Protein AF-0000000081155892 (afdb_homodimer)

pLDDT: mean 92.96, std 11.75, range [27.12, 98.88]

Foldseek 3Di:
DPPPPPPPAFAEAEEEEQCPPLQPVLLVVLLQVLCCVQVVHYYDYHYHPQAQADDPVDDHCLLVVVGFKYWGALLRVVVCVVVVPPFKDFQQKAWQFDDPPRVRPQWWKWFKKFWLVCLVCDQAPLSQFAFEEEFQDFSDQQFHLQVQVVQVVVVHALNSYNYYHHQNALVSRVVCRLVVVGGITTHTRLSVVVNCVVVVVCVNTMDTNDIDDGAHHITMMGGPPPDPVVSVSSSVSQQCQCVDPVSVVVCVVSRTRGMDGHDPVSSVVVVVSCVSCPPGTNDDPPD/DPPPPPPPAFAEAEEEEQCPPLQPVLLVVLLVVLCCVQVVHYYDYHYHPQAQADDPVDDHCLLVVVGFKYWGALLRVVVCVVVVPPFKDFQQKAFQFDDPPRVRPQWWKWFKKFWLVCLVCDQAPLSQFAFEEEFQDFSHQQFHLQVQVVQVVVVHALNSYNYYHHQNALVSRVVCRLVVVGGITTHTRLSVVVNCVVVVVCVNTMDTNDIDDGAHHITMMGGPPPDPVSSVSSSVSQQCQCVDPVSVVVCVVSRTRGMDGHDPVSSVVVVVSCVSCPPGTNDDPPD

Radius of gyration: 25.2 Å; Cα contacts (8 Å, |Δi|>4): 1093; chains: 2; bounding box: 56×78×53 Å

Nearest PDB structures (foldseek):
  6x8w-assembly1_A  TM=7.861E-01  e=4.702E-23  Chrysiogenes arsenatis
  6x6b-assembly1_A  TM=8.215E-01  e=7.348E-22  Chrysiogenes arsenatis
  5jvb-assembly1_A  TM=8.731E-01  e=1.534E-18  Trichodesmium erythraeum IMS101
  3quj-assembly2_C  TM=7.988E-01  e=6.406E-16  Escherichia coli UTI89
  3quj-assembly2_D  TM=7.169E-01  e=2.564E-17  Escherichia coli UTI89

Structure (mmCIF, N/CA/C/O backbone):
data_AF-0000000081155892-model_v1
#
loop_
_entity.id
_entity.type
_entity.pdbx_description
1 polymer 'Uncharacterized protein'
#
loop_
_atom_site.group_PDB
_atom_site.id
_atom_site.type_symbol
_atom_site.label_atom_id
_atom_site.label_alt_id
_atom_site.label_comp_id
_atom_site.label_asym_id
_atom_site.label_entity_id
_atom_site.label_seq_id
_atom_site.pdbx_PDB_ins_code
_atom_site.Cartn_x
_atom_site.Cartn_y
_atom_site.Cartn_z
_atom_site.occupancy
_atom_site.B_iso_or_equiv
_atom_site.auth_seq_id
_atom_site.auth_comp_id
_atom_site.auth_asym_id
_atom_site.auth_atom_id
_atom_site.pdbx_PDB_model_num
ATOM 1 N N . MET A 1 1 ? -27.359 33.406 -10.172 1 27.12 1 MET A N 1
ATOM 2 C CA . MET A 1 1 ? -27.438 32.344 -9.172 1 27.12 1 MET A CA 1
ATOM 3 C C . MET A 1 1 ? -26.938 31.031 -9.742 1 27.12 1 MET A C 1
ATOM 5 O O . MET A 1 1 ? -27.594 30.438 -10.609 1 27.12 1 MET A O 1
ATOM 9 N N . SER A 1 2 ? -25.625 30.875 -10.016 1 32.12 2 SER A N 1
ATOM 10 C CA . SER A 1 2 ? -25.031 29.797 -10.797 1 32.12 2 SER A CA 1
ATOM 11 C C . SER A 1 2 ? -25.375 28.422 -10.211 1 32.12 2 SER A C 1
ATOM 13 O O . SER A 1 2 ? -25.297 28.234 -8.992 1 32.12 2 SER A O 1
ATOM 15 N N . THR A 1 3 ? -26.312 27.656 -10.797 1 36.97 3 THR A N 1
ATOM 16 C CA . THR A 1 3 ? -26.781 26.328 -10.43 1 36.97 3 THR A CA 1
ATOM 17 C C . THR A 1 3 ? -25.625 25.438 -10 1 36.97 3 THR A C 1
ATOM 19 O O . THR A 1 3 ? -24.625 25.344 -10.703 1 36.97 3 THR A O 1
ATOM 22 N N . PRO A 1 4 ? -25.438 25.125 -8.672 1 38.69 4 PRO A N 1
ATOM 23 C CA . PRO A 1 4 ? -24.391 24.188 -8.297 1 38.69 4 PRO A CA 1
ATOM 24 C C . PRO A 1 4 ? -24.234 23.047 -9.297 1 38.69 4 PRO A C 1
ATOM 26 O O . PRO A 1 4 ? -25.219 22.531 -9.82 1 38.69 4 PRO A O 1
ATOM 29 N N . THR A 1 5 ? -23.469 23.125 -10.289 1 40.94 5 THR A N 1
ATOM 30 C CA . THR A 1 5 ? -23.297 22.094 -11.305 1 40.94 5 THR A CA 1
ATOM 31 C C . THR A 1 5 ? -23.484 20.703 -10.695 1 40.94 5 THR A C 1
ATOM 33 O O . THR A 1 5 ? -22.719 20.312 -9.812 1 40.94 5 THR A O 1
ATOM 36 N N . THR A 1 6 ? -24.641 20.188 -10.453 1 43.47 6 THR A N 1
ATOM 37 C CA . THR A 1 6 ? -25.062 18.844 -10.047 1 43.47 6 THR A CA 1
ATOM 38 C C . THR A 1 6 ? -24.141 17.797 -10.648 1 43.47 6 THR A C 1
ATOM 40 O O . THR A 1 6 ? -24.125 17.594 -11.859 1 43.47 6 THR A O 1
ATOM 43 N N . LEU A 1 7 ? -22.938 17.656 -10.273 1 49.09 7 LEU A N 1
ATOM 44 C CA . LEU A 1 7 ? -22.078 16.594 -10.812 1 49.09 7 LEU A CA 1
ATOM 45 C C . LEU A 1 7 ? -22.859 15.289 -10.906 1 49.09 7 LEU A C 1
ATOM 47 O O . LEU A 1 7 ? -23.484 14.859 -9.93 1 49.09 7 LEU A O 1
ATOM 51 N N . THR A 1 8 ? -23.531 14.992 -12.047 1 56.28 8 THR A N 1
ATOM 52 C CA . THR A 1 8 ? -24.094 13.656 -12.234 1 56.28 8 THR A CA 1
ATOM 53 C C . THR A 1 8 ? -23.203 12.602 -11.578 1 56.28 8 THR A C 1
ATOM 55 O O . THR A 1 8 ? -21.984 12.594 -11.781 1 56.28 8 THR A O 1
ATOM 58 N N . PRO A 1 9 ? -23.766 11.93 -10.555 1 70.12 9 PRO A N 1
ATOM 59 C CA . PRO A 1 9 ? -22.953 10.953 -9.836 1 70.12 9 PRO A CA 1
ATOM 60 C C . PRO A 1 9 ? -22.266 9.961 -10.766 1 70.12 9 PRO A C 1
ATOM 62 O O . PRO A 1 9 ? -22.906 9.398 -11.656 1 70.12 9 PRO A O 1
ATOM 65 N N . LYS A 1 10 ? -20.953 10.055 -10.805 1 82.19 10 LYS A N 1
ATOM 66 C CA . LYS A 1 10 ? -20.172 9.109 -11.594 1 82.19 10 LYS A CA 1
ATOM 67 C C . LYS A 1 10 ? -20.344 7.684 -11.07 1 82.19 10 LYS A C 1
ATOM 69 O O . LYS A 1 10 ? -20.594 7.48 -9.883 1 82.19 10 LYS A O 1
ATOM 74 N N . LYS A 1 11 ? -20.328 6.789 -12.062 1 90.38 11 LYS A N 1
ATOM 75 C CA . LYS A 1 11 ? -20.297 5.383 -11.672 1 90.38 11 LYS A CA 1
ATOM 76 C C . LYS A 1 11 ? -19.125 5.082 -10.758 1 90.38 11 LYS A C 1
ATOM 78 O O . LYS A 1 11 ? -18.031 5.641 -10.938 1 90.38 11 LYS A O 1
ATOM 83 N N . LYS A 1 12 ? -19.359 4.184 -9.836 1 94.31 12 LYS A N 1
ATOM 84 C CA . LYS A 1 12 ? -18.328 3.811 -8.891 1 94.31 12 LYS A CA 1
ATOM 85 C C . LYS A 1 12 ? -17.641 2.506 -9.297 1 94.31 12 LYS A C 1
ATOM 87 O O . LYS A 1 12 ? -18.312 1.579 -9.766 1 94.31 12 LYS A O 1
ATOM 92 N N . LEU A 1 13 ? -16.344 2.434 -9.164 1 97.5 13 LEU A N 1
ATOM 93 C CA . LEU A 1 13 ? -15.555 1.229 -9.383 1 97.5 13 LEU A CA 1
ATOM 94 C C . LEU A 1 13 ? -14.789 0.846 -8.125 1 97.5 13 LEU A C 1
ATOM 96 O O . LEU A 1 13 ? -13.781 1.479 -7.785 1 97.5 13 LEU A O 1
ATOM 100 N N . ARG A 1 14 ? -15.344 -0.152 -7.426 1 98.19 14 ARG A N 1
ATOM 101 C CA . ARG A 1 14 ? -14.734 -0.618 -6.184 1 98.19 14 ARG A CA 1
ATOM 102 C C . ARG A 1 14 ? -13.75 -1.756 -6.445 1 98.19 14 ARG A C 1
ATOM 104 O O . ARG A 1 14 ? -14.164 -2.867 -6.785 1 98.19 14 ARG A O 1
ATOM 111 N N . CYS A 1 15 ? -12.398 -1.466 -6.238 1 98.81 15 CYS A N 1
ATOM 112 C CA . CYS A 1 15 ? -11.375 -2.453 -6.555 1 98.81 15 CYS A CA 1
ATOM 113 C C . CYS A 1 15 ? -10.742 -3.018 -5.289 1 98.81 15 CYS A C 1
ATOM 115 O O . CYS A 1 15 ? -10.828 -2.4 -4.223 1 98.81 15 CYS A O 1
ATOM 117 N N . ILE A 1 16 ? -10.133 -4.227 -5.41 1 98.75 16 ILE A N 1
ATOM 118 C CA . ILE A 1 16 ? -9.375 -4.844 -4.328 1 98.75 16 ILE A CA 1
ATOM 119 C C . ILE A 1 16 ? -8.156 -5.566 -4.898 1 98.75 16 ILE A C 1
ATOM 121 O O . ILE A 1 16 ? -8.242 -6.191 -5.961 1 98.75 16 ILE A O 1
ATOM 125 N N . THR A 1 17 ? -7.039 -5.426 -4.254 1 98.75 17 THR A N 1
ATOM 126 C CA . THR A 1 17 ? -5.887 -6.242 -4.625 1 98.75 17 THR A CA 1
ATOM 127 C C . THR A 1 17 ? -5.441 -7.113 -3.455 1 98.75 17 THR A C 1
ATOM 129 O O . THR A 1 17 ? -5.375 -6.648 -2.314 1 98.75 17 THR A O 1
ATOM 132 N N . TYR A 1 18 ? -5.195 -8.344 -3.773 1 97.06 18 TYR A N 1
ATOM 133 C CA . TYR A 1 18 ? -4.633 -9.32 -2.846 1 97.06 18 TYR A CA 1
ATOM 134 C C . TYR A 1 18 ? -3.16 -9.57 -3.143 1 97.06 18 TYR A C 1
ATOM 136 O O . TYR A 1 18 ? -2.557 -10.492 -2.588 1 97.06 18 TYR A O 1
ATOM 144 N N . LEU A 1 19 ? -2.566 -8.719 -4.031 1 97.25 19 LEU A N 1
ATOM 145 C CA . LEU A 1 19 ? -1.265 -9.078 -4.582 1 97.25 19 LEU A CA 1
ATOM 146 C C . LEU A 1 19 ? -0.172 -8.172 -4.031 1 97.25 19 LEU A C 1
ATOM 148 O O . LEU A 1 19 ? 1.017 -8.414 -4.25 1 97.25 19 LEU A O 1
ATOM 152 N N . SER A 1 20 ? -0.602 -7.105 -3.332 1 96.88 20 SER A N 1
ATOM 153 C CA . SER A 1 20 ? 0.35 -6.188 -2.719 1 96.88 20 SER A CA 1
ATOM 154 C C . SER A 1 20 ? 0.662 -6.59 -1.282 1 96.88 20 SER A C 1
ATOM 156 O O . SER A 1 20 ? -0.204 -7.109 -0.576 1 96.88 20 SER A O 1
ATOM 158 N N . PRO A 1 21 ? 1.939 -6.422 -0.88 1 95.38 21 PRO A N 1
ATOM 159 C CA . PRO A 1 21 ? 2.986 -5.578 -1.459 1 95.38 21 PRO A CA 1
ATOM 160 C C . PRO A 1 21 ? 3.877 -6.336 -2.443 1 95.38 21 PRO A C 1
ATOM 162 O O . PRO A 1 21 ? 4.805 -5.754 -3.012 1 95.38 21 PRO A O 1
ATOM 165 N N . GLY A 1 22 ? 3.664 -7.648 -2.684 1 95.25 22 GLY A N 1
ATOM 166 C CA . GLY A 1 22 ? 4.48 -8.336 -3.67 1 95.25 22 GLY A CA 1
ATOM 167 C C . GLY A 1 22 ? 4.562 -7.605 -4.996 1 95.25 22 GLY A C 1
ATOM 168 O O . GLY A 1 22 ? 5.652 -7.273 -5.465 1 95.25 22 GLY A O 1
ATOM 169 N N . VAL A 1 23 ? 3.398 -7.434 -5.555 1 96.12 23 VAL A N 1
ATOM 170 C CA . VAL A 1 23 ? 3.273 -6.453 -6.633 1 96.12 23 VAL A CA 1
ATOM 171 C C . VAL A 1 23 ? 2.893 -5.094 -6.051 1 96.12 23 VAL A C 1
ATOM 173 O O . VAL A 1 23 ? 1.905 -4.98 -5.32 1 96.12 23 VAL A O 1
ATOM 176 N N . PRO A 1 24 ? 3.676 -4.098 -6.348 1 96.19 24 PRO A N 1
ATOM 177 C CA . PRO A 1 24 ? 3.438 -2.807 -5.699 1 96.19 24 PRO A CA 1
ATOM 178 C C . PRO A 1 24 ? 2.014 -2.297 -5.902 1 96.19 24 PRO A C 1
ATOM 180 O O . PRO A 1 24 ? 1.459 -2.424 -6.996 1 96.19 24 PRO A O 1
ATOM 183 N N . ILE A 1 25 ? 1.423 -1.704 -4.875 1 97.25 25 ILE A N 1
ATOM 184 C CA . ILE A 1 25 ? 0.053 -1.205 -4.93 1 97.25 25 ILE A CA 1
ATOM 185 C C . ILE A 1 25 ? -0.063 -0.127 -6.004 1 97.25 25 ILE A C 1
ATOM 187 O O . ILE A 1 25 ? -1.127 0.05 -6.602 1 97.25 25 ILE A O 1
ATOM 191 N N . GLU A 1 26 ? 1.085 0.564 -6.324 1 95.5 26 GLU A N 1
ATOM 192 C CA . GLU A 1 26 ? 1.117 1.627 -7.324 1 95.5 26 GLU A CA 1
ATOM 193 C C . GLU A 1 26 ? 0.704 1.105 -8.695 1 95.5 26 GLU A C 1
ATOM 195 O O . GLU A 1 26 ? 0.092 1.83 -9.484 1 95.5 26 GLU A O 1
ATOM 200 N N . TRP A 1 27 ? 1.015 -0.119 -8.922 1 97.44 27 TRP A N 1
ATOM 201 C CA . TRP A 1 27 ? 0.623 -0.722 -10.188 1 97.44 27 TRP A CA 1
ATOM 202 C C . TRP A 1 27 ? -0.895 -0.83 -10.297 1 97.44 27 TRP A C 1
ATOM 204 O O . TRP A 1 27 ? -1.484 -0.425 -11.305 1 97.44 27 TRP A O 1
ATOM 214 N N . PHE A 1 28 ? -1.527 -1.264 -9.273 1 98.5 28 PHE A N 1
ATOM 215 C CA . PHE A 1 28 ? -2.973 -1.458 -9.281 1 98.5 28 PHE A CA 1
ATOM 216 C C . PHE A 1 28 ? -3.699 -0.12 -9.219 1 98.5 28 PHE A C 1
ATOM 218 O O . PHE A 1 28 ? -4.77 0.038 -9.812 1 98.5 28 PHE A O 1
ATOM 225 N N . GLU A 1 29 ? -3.088 0.825 -8.57 1 97.62 29 GLU A N 1
ATOM 226 C CA . GLU A 1 29 ? -3.605 2.189 -8.609 1 97.62 29 GLU A CA 1
ATOM 227 C C . GLU A 1 29 ? -3.555 2.76 -10.023 1 97.62 29 GLU A C 1
ATOM 229 O O . GLU A 1 29 ? -4.484 3.439 -10.461 1 97.62 29 GLU A O 1
ATOM 234 N N . SER A 1 30 ? -2.434 2.482 -10.695 1 97.62 30 SER A N 1
ATOM 235 C CA . SER A 1 30 ? -2.309 2.969 -12.062 1 97.62 30 SER A CA 1
ATOM 236 C C . SER A 1 30 ? -3.418 2.416 -12.953 1 97.62 30 SER A C 1
ATOM 238 O O . SER A 1 30 ? -3.957 3.131 -13.797 1 97.62 30 SER A O 1
ATOM 240 N N . ILE A 1 31 ? -3.742 1.156 -12.727 1 98.62 31 ILE A N 1
ATOM 241 C CA . ILE A 1 31 ? -4.836 0.551 -13.484 1 98.62 31 ILE A CA 1
ATOM 242 C C . ILE A 1 31 ? -6.145 1.258 -13.148 1 98.62 31 ILE A C 1
ATOM 244 O O . ILE A 1 31 ? -6.902 1.633 -14.047 1 98.62 31 ILE A O 1
ATOM 248 N N . LEU A 1 32 ? -6.402 1.496 -11.891 1 98.38 32 LEU A N 1
ATOM 249 C CA . LEU A 1 32 ? -7.625 2.16 -11.453 1 98.38 32 LEU A CA 1
ATOM 250 C C . LEU A 1 32 ? -7.715 3.568 -12.031 1 98.38 32 LEU A C 1
ATOM 252 O O . LEU A 1 32 ? -8.766 3.967 -12.539 1 98.38 32 LEU A O 1
ATOM 256 N N . TYR A 1 33 ? -6.59 4.301 -11.961 1 97.5 33 TYR A N 1
ATOM 257 C CA . TYR A 1 33 ? -6.59 5.68 -12.445 1 97.5 33 TYR A CA 1
ATOM 258 C C . TYR A 1 33 ? -6.816 5.734 -13.945 1 97.5 33 TYR A C 1
ATOM 260 O O . TYR A 1 33 ? -7.535 6.605 -14.445 1 97.5 33 TYR A O 1
ATOM 268 N N . TYR A 1 34 ? -6.223 4.848 -14.625 1 98.19 34 TYR A N 1
ATOM 269 C CA . TYR A 1 34 ? -6.445 4.742 -16.062 1 98.19 34 TYR A CA 1
ATOM 270 C C . TYR A 1 34 ? -7.914 4.48 -16.375 1 98.19 34 TYR A C 1
ATOM 272 O O . TYR A 1 34 ? -8.5 5.133 -17.25 1 98.19 34 TYR A O 1
ATOM 280 N N . LEU A 1 35 ? -8.484 3.533 -15.633 1 98.38 35 LEU A N 1
ATOM 281 C CA . LEU A 1 35 ? -9.883 3.188 -15.859 1 98.38 35 LEU A CA 1
ATOM 282 C C . LEU A 1 35 ? -10.797 4.363 -15.523 1 98.38 35 LEU A C 1
ATOM 284 O O . LEU A 1 35 ? -11.781 4.605 -16.219 1 98.38 35 LEU A O 1
ATOM 288 N N . GLU A 1 36 ? -10.477 5.09 -14.445 1 96.94 36 GLU A N 1
ATOM 289 C CA . GLU A 1 36 ? -11.25 6.277 -14.109 1 96.94 36 GLU A CA 1
ATOM 290 C C . GLU A 1 36 ? -11.234 7.289 -15.258 1 96.94 36 GLU A C 1
ATOM 292 O O . GLU A 1 36 ? -12.281 7.824 -15.633 1 96.94 36 GLU A O 1
ATOM 297 N N . ALA A 1 37 ? -10.055 7.523 -15.781 1 96 37 ALA A N 1
ATOM 298 C CA . ALA A 1 37 ? -9.883 8.516 -16.844 1 96 37 ALA A CA 1
ATOM 299 C C . ALA A 1 37 ? -10.586 8.078 -18.125 1 96 37 ALA A C 1
ATOM 301 O O . ALA A 1 37 ? -11.219 8.891 -18.797 1 96 37 ALA A O 1
ATOM 302 N N . THR A 1 38 ? -10.539 6.832 -18.438 1 96.38 38 THR A N 1
ATOM 303 C CA . THR A 1 38 ? -11.016 6.312 -19.719 1 96.38 38 THR A CA 1
ATOM 304 C C . THR A 1 38 ? -12.531 6.117 -19.703 1 96.38 38 THR A C 1
ATOM 306 O O . THR A 1 38 ? -13.203 6.32 -20.703 1 96.38 38 THR A O 1
ATOM 309 N N . LEU A 1 39 ? -13.047 5.734 -18.531 1 96.31 39 LEU A N 1
ATOM 310 C CA . LEU A 1 39 ? -14.461 5.363 -18.453 1 96.31 39 LEU A CA 1
ATOM 311 C C . LEU A 1 39 ? -15.266 6.43 -17.719 1 96.31 39 LEU A C 1
ATOM 313 O O . LEU A 1 39 ? -16.469 6.281 -17.531 1 96.31 39 LEU A O 1
ATOM 317 N N . ASP A 1 40 ? -14.664 7.496 -17.312 1 93 40 ASP A N 1
ATOM 318 C CA . ASP A 1 40 ? -15.289 8.602 -16.594 1 93 40 ASP A CA 1
ATOM 319 C C . ASP A 1 40 ? -16.047 8.102 -15.375 1 93 40 ASP A C 1
ATOM 321 O O . ASP A 1 40 ? -17.25 8.375 -15.219 1 93 40 ASP A O 1
ATOM 325 N N . CYS A 1 41 ? -15.375 7.355 -14.578 1 94.62 41 CYS A N 1
ATOM 326 C CA . CYS A 1 41 ? -15.891 6.852 -13.305 1 94.62 41 CYS A CA 1
ATOM 327 C C . CYS A 1 41 ? -14.961 7.215 -12.156 1 94.62 41 CYS A C 1
ATOM 329 O O . CYS A 1 41 ? -13.898 7.797 -12.375 1 94.62 41 CYS A O 1
ATOM 331 N N . GLU A 1 42 ? -15.422 7.051 -10.922 1 94.5 42 GLU A N 1
ATOM 332 C CA . GLU A 1 42 ? -14.617 7.254 -9.719 1 94.5 42 GLU A CA 1
ATOM 333 C C . GLU A 1 42 ? -14.508 5.969 -8.906 1 94.5 42 GLU A C 1
ATOM 335 O O . GLU A 1 42 ? -15.492 5.242 -8.742 1 94.5 42 GLU A O 1
ATOM 340 N N . GLY A 1 43 ? -13.25 5.664 -8.578 1 95.56 43 GLY A N 1
ATOM 341 C CA . GLY A 1 43 ? -13.078 4.414 -7.859 1 95.56 43 GLY A CA 1
ATOM 342 C C . GLY A 1 43 ? -12.062 4.504 -6.734 1 95.56 43 GLY A C 1
ATOM 343 O O . GLY A 1 43 ? -11.516 5.574 -6.473 1 95.56 43 GLY A O 1
ATOM 344 N N . TYR A 1 44 ? -12.023 3.439 -5.934 1 97.06 44 TYR A N 1
ATOM 345 C CA . TYR A 1 44 ? -11.008 3.258 -4.898 1 97.06 44 TYR A CA 1
ATOM 346 C C . TYR A 1 44 ? -10.461 1.836 -4.918 1 97.06 44 TYR A C 1
ATOM 348 O O . TYR A 1 44 ? -10.984 0.973 -5.629 1 97.06 44 TYR A O 1
ATOM 356 N N . ILE A 1 45 ? -9.391 1.629 -4.23 1 98.44 45 ILE A N 1
ATOM 357 C CA . ILE A 1 45 ? -8.805 0.293 -4.207 1 98.44 45 ILE A CA 1
ATOM 358 C C . ILE A 1 45 ? -8.555 -0.135 -2.762 1 98.44 45 ILE A C 1
ATOM 360 O O . ILE A 1 45 ? -7.965 0.613 -1.979 1 98.44 45 ILE A O 1
ATOM 364 N N . ILE A 1 46 ? -9.125 -1.283 -2.451 1 98.5 46 ILE A N 1
ATOM 365 C CA . ILE A 1 46 ? -8.898 -1.959 -1.177 1 98.5 46 ILE A CA 1
ATOM 366 C C . ILE A 1 46 ? -7.582 -2.725 -1.221 1 98.5 46 ILE A C 1
ATOM 368 O O . ILE A 1 46 ? -7.266 -3.373 -2.221 1 98.5 46 ILE A O 1
ATOM 372 N N . HIS A 1 47 ? -6.812 -2.539 -0.182 1 98.12 47 HIS A N 1
ATOM 373 C CA . HIS A 1 47 ? -5.547 -3.244 -0.036 1 98.12 47 HIS A CA 1
ATOM 374 C C . HIS A 1 47 ? -5.664 -4.391 0.965 1 98.12 47 HIS A C 1
ATOM 376 O O . HIS A 1 47 ? -5.883 -4.156 2.156 1 98.12 47 HIS A O 1
ATOM 382 N N . GLU A 1 48 ? -5.574 -5.602 0.48 1 96.44 48 GLU A N 1
ATOM 383 C CA . GLU A 1 48 ? -5.582 -6.789 1.331 1 96.44 48 GLU A CA 1
ATOM 384 C C . GLU A 1 48 ? -4.27 -7.562 1.207 1 96.44 48 GLU A C 1
ATOM 386 O O . GLU A 1 48 ? -4.039 -8.242 0.206 1 96.44 48 GLU A O 1
ATOM 391 N N . SER A 1 49 ? -3.479 -7.492 2.266 1 94.38 49 SER A N 1
ATOM 392 C CA . SER A 1 49 ? -2.117 -8.016 2.17 1 94.38 49 SER A CA 1
ATOM 393 C C . SER A 1 49 ? -1.985 -9.352 2.895 1 94.38 49 SER A C 1
ATOM 395 O O . SER A 1 49 ? -0.946 -10.008 2.809 1 94.38 49 SER A O 1
ATOM 397 N N . ARG A 1 50 ? -3.059 -9.875 3.584 1 91.19 50 ARG A N 1
ATOM 398 C CA . ARG A 1 50 ? -2.949 -11.07 4.41 1 91.19 50 ARG A CA 1
ATOM 399 C C . ARG A 1 50 ? -3.166 -12.328 3.58 1 91.19 50 ARG A C 1
ATOM 401 O O . ARG A 1 50 ? -2.686 -13.406 3.941 1 91.19 50 ARG A O 1
ATOM 408 N N . HIS A 1 51 ? -3.908 -12.031 2.494 1 90.31 51 HIS A N 1
ATOM 409 C CA . HIS A 1 51 ? -4.309 -13.18 1.689 1 90.31 51 HIS A CA 1
ATOM 410 C C . HIS A 1 51 ? -4.051 -12.93 0.207 1 90.31 51 HIS A C 1
ATOM 412 O O . HIS A 1 51 ? -3.977 -11.781 -0.229 1 90.31 51 HIS A O 1
ATOM 418 N N . SER A 1 52 ? -3.961 -13.984 -0.561 1 90.5 52 SER A N 1
ATOM 419 C CA . SER A 1 52 ? -3.688 -13.875 -1.99 1 90.5 52 SER A CA 1
ATOM 420 C C . SER A 1 52 ? -4.977 -13.906 -2.803 1 90.5 52 SER A C 1
ATOM 422 O O . SER A 1 52 ? -4.941 -13.891 -4.035 1 90.5 52 SER A O 1
ATOM 424 N N . GLY A 1 53 ? -6.086 -14.039 -2.238 1 92.88 53 GLY A N 1
ATOM 425 C CA . GLY A 1 53 ? -7.488 -14.047 -2.627 1 92.88 53 GLY A CA 1
ATOM 426 C C . GLY A 1 53 ? -8.438 -14.172 -1.447 1 92.88 53 GLY A C 1
ATOM 427 O O . GLY A 1 53 ? -7.992 -14.281 -0.3 1 92.88 53 GLY A O 1
ATOM 428 N N . PRO A 1 54 ? -9.719 -14.094 -1.72 1 93.56 54 PRO A N 1
ATOM 429 C CA . PRO A 1 54 ? -10.633 -14.297 -0.596 1 93.56 54 PRO A CA 1
ATOM 430 C C . PRO A 1 54 ? -10.461 -15.656 0.076 1 93.56 54 PRO A C 1
ATOM 432 O O . PRO A 1 54 ? -10.617 -16.688 -0.572 1 93.56 54 PRO A O 1
ATOM 435 N N . PRO A 1 55 ? -10.125 -15.586 1.327 1 88.88 55 PRO A N 1
ATOM 436 C CA . PRO A 1 55 ? -9.961 -16.875 2.002 1 88.88 55 PRO A CA 1
ATOM 437 C C . PRO A 1 55 ? -11.289 -17.531 2.371 1 88.88 55 PRO A C 1
ATOM 439 O O . PRO A 1 55 ? -12.32 -16.859 2.41 1 88.88 55 PRO A O 1
ATOM 442 N N . PRO A 1 56 ? -11.227 -18.828 2.668 1 85.5 56 PRO A N 1
ATOM 443 C CA . PRO A 1 56 ? -12.469 -19.531 2.967 1 85.5 56 PRO A CA 1
ATOM 444 C C . PRO A 1 56 ? -13.07 -19.141 4.312 1 85.5 56 PRO A C 1
ATOM 446 O O . PRO A 1 56 ? -14.281 -19.281 4.52 1 85.5 56 PRO A O 1
ATOM 449 N N . ASP A 1 57 ? -12.281 -18.594 5.234 1 86.62 57 ASP A N 1
ATOM 450 C CA . ASP A 1 57 ? -12.75 -18.375 6.598 1 86.62 57 ASP A CA 1
ATOM 451 C C . ASP A 1 57 ? -13.125 -16.906 6.816 1 86.62 57 ASP A C 1
ATOM 453 O O . ASP A 1 57 ? -13.328 -16.484 7.953 1 86.62 57 ASP A O 1
ATOM 457 N N . ARG A 1 58 ? -13.18 -16.156 5.723 1 89.31 58 ARG A N 1
ATOM 458 C CA . ARG A 1 58 ? -13.594 -14.758 5.793 1 89.31 58 ARG A CA 1
ATOM 459 C C . ARG A 1 58 ? -14.641 -14.445 4.727 1 89.31 58 ARG A C 1
ATOM 461 O O . ARG A 1 58 ? -14.82 -15.219 3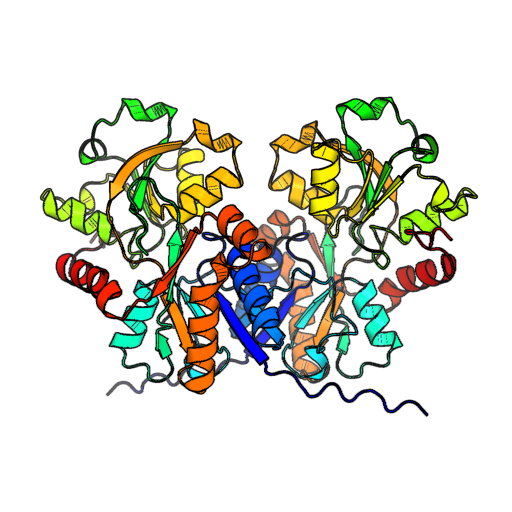.777 1 89.31 58 ARG A O 1
ATOM 468 N N . VAL A 1 59 ? -15.258 -13.344 4.949 1 87.94 59 VAL A N 1
ATOM 469 C CA . VAL A 1 59 ? -16.25 -12.891 3.99 1 87.94 59 VAL A CA 1
ATOM 470 C C . VAL A 1 59 ? -15.602 -12.688 2.623 1 87.94 59 VAL A C 1
ATOM 472 O O . VAL A 1 59 ? -14.492 -12.172 2.529 1 87.94 59 VAL A O 1
ATOM 475 N N . ASP A 1 60 ? -16.266 -13.164 1.613 1 93.88 60 ASP A N 1
ATOM 476 C CA . ASP A 1 60 ? -15.883 -12.953 0.221 1 93.88 60 ASP A CA 1
ATOM 477 C C . ASP A 1 60 ? -16.5 -11.664 -0.325 1 93.88 60 ASP A C 1
ATOM 479 O O . ASP A 1 60 ? -17.719 -11.578 -0.491 1 93.88 60 ASP A O 1
ATOM 483 N N . PRO A 1 61 ? -15.641 -10.68 -0.621 1 96.25 61 PRO A N 1
ATOM 484 C CA . PRO A 1 61 ? -16.172 -9.375 -1.005 1 96.25 61 PRO A CA 1
ATOM 485 C C . PRO A 1 61 ? -16.969 -9.422 -2.312 1 96.25 61 PRO A C 1
ATOM 487 O O . PRO A 1 61 ? -17.766 -8.523 -2.584 1 96.25 61 PRO A O 1
ATOM 490 N N . PHE A 1 62 ? -16.766 -10.406 -3.148 1 97.56 62 PHE A N 1
ATOM 491 C CA . PHE A 1 62 ? -17.578 -10.578 -4.344 1 97.56 62 PHE A CA 1
ATOM 492 C C . PHE A 1 62 ? -18.969 -11.07 -3.975 1 97.56 62 PHE A C 1
ATOM 494 O O . PHE A 1 62 ? -19.969 -10.586 -4.52 1 97.56 62 PHE A O 1
ATOM 501 N N . THR A 1 63 ? -19.031 -11.969 -3.016 1 95.81 63 THR A N 1
ATOM 502 C CA . THR A 1 63 ? -20.297 -12.508 -2.562 1 95.81 63 THR A CA 1
ATOM 503 C C . THR A 1 63 ? -21.125 -11.438 -1.857 1 95.81 63 THR A C 1
ATOM 505 O O . THR A 1 63 ? -22.328 -11.32 -2.096 1 95.81 63 THR A O 1
ATOM 508 N N . THR A 1 64 ? -20.484 -10.617 -1.033 1 94.62 64 THR A N 1
ATOM 509 C CA . THR A 1 64 ? -21.203 -9.609 -0.251 1 94.62 64 THR A CA 1
ATOM 510 C C . THR A 1 64 ? -21.391 -8.336 -1.061 1 94.62 64 THR A C 1
ATOM 512 O O . THR A 1 64 ? -21.922 -7.344 -0.549 1 94.62 64 THR A O 1
ATOM 515 N N . ASP A 1 65 ? -20.859 -8.297 -2.277 1 96.56 65 ASP A N 1
ATOM 516 C CA . ASP A 1 65 ? -21.016 -7.176 -3.197 1 96.56 65 ASP A CA 1
ATOM 517 C C . ASP A 1 65 ? -20.281 -5.938 -2.674 1 96.56 65 ASP A C 1
ATOM 519 O O . ASP A 1 65 ? -20.828 -4.828 -2.727 1 96.56 65 ASP A O 1
ATOM 523 N N . ASP A 1 66 ? -19.094 -6.133 -2.16 1 95.81 66 ASP A N 1
ATOM 524 C CA . ASP A 1 66 ? -18.266 -5.047 -1.631 1 95.81 66 ASP A CA 1
ATOM 525 C C . ASP A 1 66 ? -17.266 -4.562 -2.672 1 95.81 66 ASP A C 1
ATOM 527 O O . ASP A 1 66 ? -16.672 -3.486 -2.523 1 95.81 66 ASP A O 1
ATOM 531 N N . VAL A 1 67 ? -17.109 -5.336 -3.734 1 98.12 67 VAL A N 1
ATOM 532 C CA . VAL A 1 67 ? -16.125 -4.965 -4.746 1 98.12 67 VAL A CA 1
ATOM 533 C C . VAL A 1 67 ? -16.672 -5.262 -6.137 1 98.12 67 VAL A C 1
ATOM 535 O O . VAL A 1 67 ? -17.547 -6.117 -6.297 1 98.12 67 VAL A O 1
ATOM 538 N N . ASP A 1 68 ? -16.156 -4.535 -7.113 1 98.56 68 ASP A N 1
ATOM 539 C CA . ASP A 1 68 ? -16.531 -4.711 -8.508 1 98.56 68 ASP A CA 1
ATOM 540 C C . ASP A 1 68 ? -15.43 -5.434 -9.289 1 98.56 68 ASP A C 1
ATOM 542 O O . ASP A 1 68 ? -15.711 -6.125 -10.273 1 98.56 68 ASP A O 1
ATOM 546 N N . LEU A 1 69 ? -14.188 -5.234 -8.891 1 98.81 69 LEU A N 1
ATOM 547 C CA . LEU A 1 69 ? -13.016 -5.727 -9.609 1 98.81 69 LEU A CA 1
ATOM 548 C C . LEU A 1 69 ? -11.906 -6.113 -8.633 1 98.81 69 LEU A C 1
ATOM 550 O O . LEU A 1 69 ? -11.609 -5.375 -7.691 1 98.81 69 LEU A O 1
ATOM 554 N N . GLY A 1 70 ? -11.328 -7.293 -8.844 1 98.81 70 GLY A N 1
ATOM 555 C CA . GLY A 1 70 ? -10.289 -7.75 -7.93 1 98.81 70 GLY A CA 1
ATOM 556 C C . GLY A 1 70 ? -9.07 -8.297 -8.648 1 98.81 70 GLY A C 1
ATOM 557 O O . GLY A 1 70 ? -9.188 -8.906 -9.711 1 98.81 70 GLY A O 1
ATOM 558 N N . PHE A 1 71 ? -7.898 -8.047 -8.086 1 98.75 71 PHE A N 1
ATOM 559 C CA . PHE A 1 71 ? -6.629 -8.656 -8.469 1 98.75 71 PHE A CA 1
ATOM 560 C C . PHE A 1 71 ? -6.211 -9.719 -7.457 1 98.75 71 PHE A C 1
ATOM 562 O O . PHE A 1 71 ? -6.043 -9.422 -6.273 1 98.75 71 PHE A O 1
ATOM 569 N N . MET A 1 72 ? -6.031 -10.969 -7.906 1 97.25 72 MET A N 1
ATOM 570 C CA . MET A 1 72 ? -5.762 -12.039 -6.949 1 97.25 72 MET A CA 1
ATOM 571 C C . MET A 1 72 ? -4.902 -13.133 -7.582 1 97.25 72 MET A C 1
ATOM 573 O O . MET A 1 72 ? -4.691 -13.133 -8.797 1 97.25 72 MET A O 1
ATOM 577 N N . CYS A 1 73 ? -4.383 -13.969 -6.793 1 95.06 73 CYS A N 1
ATOM 578 C CA . CYS A 1 73 ? -3.645 -15.117 -7.305 1 95.06 73 CYS A CA 1
ATOM 579 C C . CYS A 1 73 ? -4.574 -16.078 -8.039 1 95.06 73 CYS A C 1
ATOM 581 O O . CYS A 1 73 ? -5.754 -16.188 -7.703 1 95.06 73 CYS A O 1
ATOM 583 N N . SER A 1 74 ? -3.986 -16.766 -9.008 1 95.38 74 SER A N 1
ATOM 584 C CA . SER A 1 74 ? -4.777 -17.719 -9.789 1 95.38 74 SER A CA 1
ATOM 585 C C . SER A 1 74 ? -5.34 -18.828 -8.906 1 95.38 74 SER A C 1
ATOM 587 O O . SER A 1 74 ? -6.445 -19.312 -9.141 1 95.38 74 SER A O 1
ATOM 589 N N . SER A 1 75 ? -4.59 -19.203 -7.828 1 92 75 SER A N 1
ATOM 590 C CA . SER A 1 75 ? -5.059 -20.25 -6.934 1 92 75 SER A CA 1
ATOM 591 C C . SER A 1 75 ? -6.375 -19.859 -6.266 1 92 75 SER A C 1
ATOM 593 O O . SER A 1 75 ? -7.266 -20.703 -6.113 1 92 75 SER A O 1
ATOM 595 N N . GLY A 1 76 ? -6.477 -18.609 -5.848 1 91.31 76 GLY A N 1
ATOM 596 C CA . GLY A 1 76 ? -7.719 -18.125 -5.262 1 91.31 76 GLY A CA 1
ATOM 597 C C . GLY A 1 76 ? -8.875 -18.125 -6.246 1 91.31 76 GLY A C 1
ATOM 598 O O . GLY A 1 76 ? -9.984 -18.531 -5.906 1 91.31 76 GLY A O 1
ATOM 599 N N . PHE A 1 77 ? -8.625 -17.766 -7.434 1 95 77 PHE A N 1
ATOM 600 C CA . PHE A 1 77 ? -9.641 -17.719 -8.477 1 95 77 PHE A CA 1
ATOM 601 C C . PHE A 1 77 ? -10.156 -19.109 -8.797 1 95 77 PHE A C 1
ATOM 603 O O . PHE A 1 77 ? -11.367 -19.328 -8.867 1 95 77 PHE A O 1
ATOM 610 N N . ILE A 1 78 ? -9.242 -20 -8.984 1 92.88 78 ILE A N 1
ATOM 611 C CA . ILE A 1 78 ? -9.594 -21.375 -9.32 1 92.88 78 ILE A CA 1
ATOM 612 C C . ILE A 1 78 ? -10.406 -22 -8.188 1 92.88 78 ILE A C 1
ATOM 614 O O . ILE A 1 78 ? -11.406 -22.672 -8.43 1 92.88 78 ILE A O 1
ATOM 618 N N . ARG A 1 79 ? -10.008 -21.734 -6.965 1 91.44 79 ARG A N 1
ATOM 619 C CA . ARG A 1 79 ? -10.75 -22.25 -5.816 1 91.44 79 ARG A CA 1
ATOM 620 C C . ARG A 1 79 ? -12.18 -21.719 -5.812 1 91.44 79 ARG A C 1
ATOM 622 O O . ARG A 1 79 ? -13.125 -22.484 -5.602 1 91.44 79 ARG A O 1
ATOM 629 N N . LEU A 1 80 ? -12.32 -20.438 -6.02 1 94.19 80 LEU A N 1
ATOM 630 C CA . LEU A 1 80 ? -13.648 -19.844 -6.027 1 94.19 80 LEU A CA 1
ATOM 631 C C . LEU A 1 80 ? -14.516 -20.453 -7.125 1 94.19 80 LEU A C 1
ATOM 633 O O . LEU A 1 80 ? -15.695 -20.719 -6.91 1 94.19 80 LEU A O 1
ATOM 637 N N . LYS A 1 81 ? -13.938 -20.75 -8.25 1 93.25 81 LYS A N 1
ATOM 638 C CA . LYS A 1 81 ? -14.656 -21.375 -9.352 1 93.25 81 LYS A CA 1
ATOM 639 C C . LYS A 1 81 ? -15.078 -22.797 -8.984 1 93.25 81 LYS A C 1
ATOM 641 O O . LYS A 1 81 ? -16.219 -23.203 -9.242 1 93.25 81 LYS A O 1
ATOM 646 N N . GLU A 1 82 ? -14.172 -23.453 -8.43 1 91.31 82 GLU A N 1
ATOM 647 C CA . GLU A 1 82 ? -14.43 -24.844 -8.055 1 91.31 82 GLU A CA 1
ATOM 648 C C . GLU A 1 82 ? -15.516 -24.938 -6.996 1 91.31 82 GLU A C 1
ATOM 650 O O . GLU A 1 82 ? -16.281 -25.906 -6.969 1 91.31 82 GLU A O 1
ATOM 655 N N . GLU A 1 83 ? -15.57 -23.922 -6.191 1 93.5 83 GLU A N 1
ATOM 656 C CA . GLU A 1 83 ? -16.578 -23.875 -5.137 1 93.5 83 GLU A CA 1
ATOM 657 C C . GLU A 1 83 ? -17.938 -23.453 -5.688 1 93.5 83 GLU A C 1
ATOM 659 O O . GLU A 1 83 ? -18.922 -23.422 -4.961 1 93.5 83 GLU A O 1
ATOM 664 N N . GLY A 1 84 ? -17.984 -23.109 -6.926 1 94.88 84 GLY A N 1
ATOM 665 C CA . GLY A 1 84 ? -19.234 -22.734 -7.562 1 94.88 84 GLY A CA 1
ATOM 666 C C . GLY A 1 84 ? -19.656 -21.312 -7.238 1 94.88 84 GLY A C 1
ATOM 667 O O . GLY A 1 84 ? -20.859 -21.016 -7.18 1 94.88 84 GLY A O 1
ATOM 668 N N . ASN A 1 85 ? -18.703 -20.422 -6.922 1 96.12 85 ASN A N 1
ATOM 669 C CA . ASN A 1 85 ? -19.031 -19.031 -6.641 1 96.12 85 ASN A CA 1
ATOM 670 C C . ASN A 1 85 ? -19.672 -18.344 -7.848 1 96.12 85 ASN A C 1
ATOM 672 O O . ASN A 1 85 ? -19.031 -18.203 -8.898 1 96.12 85 ASN A O 1
ATOM 676 N N . LYS A 1 86 ? -20.891 -17.891 -7.742 1 97.38 86 LYS A N 1
ATOM 677 C CA . LYS A 1 86 ? -21.641 -17.344 -8.875 1 97.38 86 LYS A CA 1
ATOM 678 C C . LYS A 1 86 ? -21.406 -15.844 -9.008 1 97.38 86 LYS A C 1
ATOM 680 O O . LYS A 1 86 ? -21.938 -15.211 -9.922 1 97.38 86 LYS A O 1
ATOM 685 N N . TYR A 1 87 ? -20.609 -15.305 -8.102 1 98.06 87 TYR A N 1
ATOM 686 C CA . TYR A 1 87 ? -20.484 -13.852 -8.031 1 98.06 87 TYR A CA 1
ATOM 687 C C . TYR A 1 87 ? -19.172 -13.391 -8.633 1 98.06 87 TYR A C 1
ATOM 689 O O . TYR A 1 87 ? -18.797 -12.219 -8.5 1 98.06 87 TYR A O 1
ATOM 697 N N . ILE A 1 88 ? -18.453 -14.289 -9.305 1 98.31 88 ILE A N 1
ATOM 698 C CA . ILE A 1 88 ? -17.188 -13.906 -9.906 1 98.31 88 ILE A CA 1
ATOM 699 C C . ILE A 1 88 ? -17.203 -14.219 -11.406 1 98.31 88 ILE A C 1
ATOM 701 O O . ILE A 1 88 ? -17.875 -15.156 -11.836 1 98.31 88 ILE A O 1
ATOM 705 N N . SER A 1 89 ? -16.516 -13.438 -12.172 1 98.06 89 SER A N 1
ATOM 706 C CA . SER A 1 89 ? -16.281 -13.648 -13.594 1 98.06 89 SER A CA 1
ATOM 707 C C . SER A 1 89 ? -14.883 -13.18 -14 1 98.06 89 SER A C 1
ATOM 709 O O . SER A 1 89 ? -14.344 -12.234 -13.422 1 98.06 89 SER A O 1
ATOM 711 N N . LEU A 1 90 ? -14.281 -13.859 -14.945 1 98.44 90 LEU A N 1
ATOM 712 C CA . LEU A 1 90 ? -12.922 -13.562 -15.383 1 98.44 90 LEU A CA 1
ATOM 713 C C . LEU A 1 90 ? -12.898 -12.352 -16.312 1 98.44 90 LEU A C 1
ATOM 715 O O . LEU A 1 90 ? -13.688 -12.266 -17.25 1 98.44 90 LEU A O 1
ATOM 719 N N . CYS A 1 91 ? -12.086 -11.383 -16 1 98.88 91 CYS A N 1
ATOM 720 C CA . CYS A 1 91 ? -11.734 -10.383 -17 1 98.88 91 CYS A CA 1
ATOM 721 C C . CYS A 1 91 ? -10.93 -11 -18.125 1 98.88 91 CYS A C 1
ATOM 723 O O . CYS A 1 91 ? -9.891 -11.617 -17.891 1 98.88 91 CYS A O 1
ATOM 725 N N . LYS A 1 92 ? -11.281 -10.812 -19.312 1 98.69 92 LYS A N 1
ATOM 726 C CA . LYS A 1 92 ? -10.648 -11.461 -20.453 1 98.69 92 LYS A CA 1
ATOM 727 C C . LYS A 1 92 ? -9.422 -10.672 -20.922 1 98.69 92 LYS A C 1
ATOM 729 O O . LYS A 1 92 ? -9.195 -10.523 -22.125 1 98.69 92 LYS A O 1
ATOM 734 N N . ALA A 1 93 ? -8.75 -10.016 -20.062 1 98.81 93 ALA A N 1
ATOM 735 C CA . ALA A 1 93 ? -7.477 -9.328 -20.266 1 98.81 93 ALA A CA 1
ATOM 736 C C . ALA A 1 93 ? -6.504 -9.633 -19.125 1 98.81 93 ALA A C 1
ATOM 738 O O . ALA A 1 93 ? -6.902 -9.695 -17.953 1 98.81 93 ALA A O 1
ATOM 739 N N . ALA A 1 94 ? -5.289 -9.914 -19.453 1 98.69 94 ALA A N 1
ATOM 740 C CA . ALA A 1 94 ? -4.246 -10.148 -18.469 1 98.69 94 ALA A CA 1
ATOM 741 C C . ALA A 1 94 ? -2.961 -9.414 -18.828 1 98.69 94 ALA A C 1
ATOM 743 O O . ALA A 1 94 ? -2.66 -9.227 -20.016 1 98.69 94 ALA A O 1
ATOM 744 N N . PRO A 1 95 ? -2.221 -8.984 -17.828 1 98.62 95 PRO A N 1
ATOM 745 C CA . PRO A 1 95 ? -0.991 -8.242 -18.109 1 98.62 95 PRO A CA 1
ATOM 746 C C . PRO A 1 95 ? 0.154 -9.141 -18.562 1 98.62 95 PRO A C 1
ATOM 748 O O . PRO A 1 95 ? 0.28 -10.273 -18.109 1 98.62 95 PRO A O 1
ATOM 751 N N . VAL A 1 96 ? 0.942 -8.609 -19.453 1 98.25 96 VAL A N 1
ATOM 752 C CA . VAL A 1 96 ? 2.195 -9.219 -19.875 1 98.25 96 VAL A CA 1
ATOM 753 C C . VAL A 1 96 ? 3.369 -8.531 -19.172 1 98.25 96 VAL A C 1
ATOM 755 O O . VAL A 1 96 ? 3.734 -7.406 -19.531 1 98.25 96 VAL A O 1
ATOM 758 N N . HIS A 1 97 ? 3.9 -9.18 -18.172 1 97.25 97 HIS A N 1
ATOM 759 C CA . HIS A 1 97 ? 5.098 -8.68 -17.516 1 97.25 97 HIS A CA 1
ATOM 760 C C . HIS A 1 97 ? 6.352 -9 -18.312 1 97.25 97 HIS A C 1
ATOM 762 O O . HIS A 1 97 ? 6.422 -10.039 -18.984 1 97.25 97 HIS A O 1
ATOM 768 N N . ILE A 1 98 ? 7.281 -8.141 -18.188 1 92.81 98 ILE A N 1
ATOM 769 C CA . ILE A 1 98 ? 8.531 -8.32 -18.922 1 92.81 98 ILE A CA 1
ATOM 770 C C . ILE A 1 98 ? 9.414 -9.328 -18.203 1 92.81 98 ILE A C 1
ATOM 772 O O . ILE A 1 98 ? 9.727 -9.156 -17.031 1 92.81 98 ILE A O 1
ATOM 776 N N . HIS A 1 99 ? 9.766 -10.391 -18.828 1 90.56 99 HIS A N 1
ATOM 777 C CA . HIS A 1 99 ? 10.68 -11.43 -18.359 1 90.56 99 HIS A CA 1
ATOM 778 C C . HIS A 1 99 ? 11.469 -12.023 -19.516 1 90.56 99 HIS A C 1
ATOM 780 O O . HIS A 1 99 ? 10.938 -12.203 -20.625 1 90.56 99 HIS A O 1
ATOM 786 N N . PRO A 1 100 ? 12.719 -12.344 -19.219 1 89.62 100 PRO A N 1
ATOM 787 C CA . PRO A 1 100 ? 13.555 -12.883 -20.297 1 89.62 100 PRO A CA 1
ATOM 788 C C . PRO A 1 100 ? 12.938 -14.117 -20.953 1 89.62 100 PRO A C 1
ATOM 790 O O . PRO A 1 100 ? 13.086 -14.32 -22.156 1 89.62 100 PRO A O 1
ATOM 793 N N . ASN A 1 101 ? 12.188 -14.938 -20.25 1 91.31 101 ASN A N 1
ATOM 794 C CA . ASN A 1 101 ? 11.602 -16.172 -20.75 1 91.31 101 ASN A CA 1
ATOM 795 C C . ASN A 1 101 ? 10.125 -16 -21.094 1 91.31 101 ASN A C 1
ATOM 797 O O . ASN A 1 101 ? 9.453 -16.953 -21.484 1 91.31 101 ASN A O 1
ATOM 801 N N . GLY A 1 102 ? 9.57 -14.844 -20.922 1 92.19 102 GLY A N 1
ATOM 802 C CA . GLY A 1 102 ? 8.141 -14.617 -21 1 92.19 102 GLY A CA 1
ATOM 803 C C . GLY A 1 102 ? 7.609 -14.633 -22.422 1 92.19 102 GLY A C 1
ATOM 804 O O . GLY A 1 102 ? 6.453 -14.977 -22.656 1 92.19 102 GLY A O 1
ATOM 805 N N . GLN A 1 103 ? 8.344 -14.219 -23.469 1 90.69 103 GLN A N 1
ATOM 806 C CA . GLN A 1 103 ? 8.016 -14.211 -24.891 1 90.69 103 GLN A CA 1
ATOM 807 C C . GLN A 1 103 ? 6.758 -13.391 -25.156 1 90.69 103 GLN A C 1
ATOM 809 O O . GLN A 1 103 ? 5.934 -13.758 -26 1 90.69 103 GLN A O 1
ATOM 814 N N . GLY A 1 104 ? 6.5 -12.43 -24.375 1 92.94 104 GLY A N 1
ATOM 815 C CA . GLY A 1 104 ? 5.352 -11.562 -24.594 1 92.94 104 GLY A CA 1
ATOM 816 C C . GLY A 1 104 ? 4.035 -12.211 -24.203 1 92.94 104 GLY A C 1
ATOM 817 O O . GLY A 1 104 ? 2.975 -11.812 -24.688 1 92.94 104 GLY A O 1
ATOM 818 N N . LYS A 1 105 ? 4.027 -13.25 -23.438 1 96.31 105 LYS A N 1
ATOM 819 C CA . LYS A 1 105 ? 2.838 -13.977 -23 1 96.31 105 LYS A CA 1
ATOM 820 C C . LYS A 1 105 ? 2.43 -13.57 -21.594 1 96.31 105 LYS A C 1
ATOM 822 O O . LYS A 1 105 ? 3.24 -13.031 -20.844 1 96.31 105 LYS A O 1
ATOM 827 N N . PRO A 1 106 ? 1.143 -13.734 -21.234 1 97.69 106 PRO A N 1
ATOM 828 C CA . PRO A 1 106 ? 0.669 -13.414 -19.891 1 97.69 106 PRO A CA 1
ATOM 829 C C . PRO A 1 106 ? 1.009 -14.5 -18.875 1 97.69 106 PRO A C 1
ATOM 831 O O . PRO A 1 106 ? 0.108 -15.125 -18.312 1 97.69 106 PRO A O 1
ATOM 834 N N . VAL A 1 107 ? 2.307 -14.648 -18.578 1 97.12 107 VAL A N 1
ATOM 835 C CA . VAL A 1 107 ? 2.828 -15.695 -17.719 1 97.12 107 VAL A CA 1
ATOM 836 C C . VAL A 1 107 ? 3.842 -15.094 -16.734 1 97.12 107 VAL A C 1
ATOM 838 O O . VAL A 1 107 ? 4.219 -13.93 -16.859 1 97.12 107 VAL A O 1
ATOM 841 N N . TYR A 1 108 ? 4.191 -15.844 -15.75 1 97.25 108 TYR A N 1
ATOM 842 C CA . TYR A 1 108 ? 5.281 -15.531 -14.828 1 97.25 108 TYR A CA 1
ATOM 843 C C . TYR A 1 108 ? 6.039 -16.797 -14.438 1 97.25 108 TYR A C 1
ATOM 845 O O . TYR A 1 108 ? 5.77 -17.875 -14.961 1 97.25 108 TYR A O 1
ATOM 853 N N . PHE A 1 109 ? 7.023 -16.609 -13.641 1 97.44 109 PHE A N 1
ATOM 854 C CA . PHE A 1 109 ? 7.918 -17.703 -13.328 1 97.44 109 PHE A CA 1
ATOM 855 C C . PHE A 1 109 ? 8.172 -17.797 -11.828 1 97.44 109 PHE A C 1
ATOM 857 O O . PHE A 1 109 ? 7.848 -16.875 -11.086 1 97.44 109 PHE A O 1
ATOM 864 N N . SER A 1 110 ? 8.586 -18.953 -11.43 1 97.62 110 SER A N 1
ATOM 865 C CA . SER A 1 110 ? 9.055 -19.188 -10.07 1 97.62 110 SER A CA 1
ATOM 866 C C . SER A 1 110 ? 10.578 -19.234 -10.008 1 97.62 110 SER A C 1
ATOM 868 O O . SER A 1 110 ? 11.195 -20.219 -10.391 1 97.62 110 SER A O 1
ATOM 870 N N . ASP A 1 111 ? 11.133 -18.156 -9.516 1 97.69 111 ASP A N 1
ATOM 871 C CA . ASP A 1 111 ? 12.586 -18.047 -9.438 1 97.69 111 ASP A CA 1
ATOM 872 C C . ASP A 1 111 ? 13.117 -18.641 -8.141 1 97.69 111 ASP A C 1
ATOM 874 O O . ASP A 1 111 ? 12.75 -18.188 -7.051 1 97.69 111 ASP A O 1
ATOM 878 N N . VAL A 1 112 ? 13.938 -19.641 -8.289 1 98.38 112 VAL A N 1
ATOM 879 C CA . VAL A 1 112 ? 14.617 -20.188 -7.121 1 98.38 112 VAL A CA 1
ATOM 880 C C . VAL A 1 112 ? 15.812 -19.312 -6.766 1 98.38 112 VAL A C 1
ATOM 882 O O . VAL A 1 112 ? 16.781 -19.234 -7.52 1 98.38 112 VAL A O 1
ATOM 885 N N . VAL A 1 113 ? 15.719 -18.688 -5.598 1 98.56 113 VAL A N 1
ATOM 886 C CA . VAL A 1 113 ? 16.656 -17.625 -5.246 1 98.56 113 VAL A CA 1
ATOM 887 C C . VAL A 1 113 ? 17.578 -18.109 -4.129 1 98.56 113 VAL A C 1
ATOM 889 O O . VAL A 1 113 ? 17.141 -18.781 -3.191 1 98.56 113 VAL A O 1
ATOM 892 N N . VAL A 1 114 ? 18.859 -17.828 -4.246 1 98.5 114 VAL A N 1
ATOM 893 C CA . VAL A 1 114 ? 19.875 -18.078 -3.225 1 98.5 114 VAL A CA 1
ATOM 894 C C . VAL A 1 114 ? 20.703 -16.812 -2.98 1 98.5 114 VAL A C 1
ATOM 896 O O . VAL A 1 114 ? 20.547 -15.828 -3.703 1 98.5 114 VAL A O 1
ATOM 899 N N . ARG A 1 115 ? 21.469 -16.859 -1.936 1 98.19 115 ARG A N 1
ATOM 900 C CA . ARG A 1 115 ? 22.422 -15.773 -1.743 1 98.19 115 ARG A CA 1
ATOM 901 C C . ARG A 1 115 ? 23.5 -15.781 -2.832 1 98.19 115 ARG A C 1
ATOM 903 O O . ARG A 1 115 ? 24.047 -16.844 -3.166 1 98.19 115 ARG A O 1
ATOM 910 N N . ALA A 1 116 ? 23.781 -14.625 -3.35 1 97.56 116 ALA A N 1
ATOM 911 C CA . ALA A 1 116 ? 24.766 -14.523 -4.434 1 97.56 116 ALA A CA 1
ATOM 912 C C . ALA A 1 116 ? 26.125 -15.047 -3.992 1 97.56 116 ALA A C 1
ATOM 914 O O . ALA A 1 116 ? 26.844 -15.672 -4.777 1 97.56 116 ALA A O 1
ATOM 915 N N . SER A 1 117 ? 26.469 -14.828 -2.781 1 96.38 117 SER A N 1
ATOM 916 C CA . SER A 1 117 ? 27.766 -15.234 -2.242 1 96.38 117 SER A CA 1
ATOM 917 C C . SER A 1 117 ? 27.891 -16.75 -2.193 1 96.38 117 SER A C 1
ATOM 919 O O . SER A 1 117 ? 29 -17.297 -2.143 1 96.38 117 SER A O 1
ATOM 921 N N . GLU A 1 118 ? 26.766 -17.422 -2.252 1 95.69 118 GLU A N 1
ATOM 922 C CA . GLU A 1 118 ? 26.766 -18.875 -2.139 1 95.69 118 GLU A CA 1
ATOM 923 C C . GLU A 1 118 ? 26.375 -19.531 -3.459 1 95.69 118 GLU A C 1
ATOM 925 O O . GLU A 1 118 ? 26.234 -20.75 -3.537 1 95.69 118 GLU A O 1
ATOM 930 N N . ARG A 1 119 ? 26.172 -18.797 -4.434 1 95.12 119 ARG A N 1
ATOM 931 C CA . ARG A 1 119 ? 25.641 -19.281 -5.703 1 95.12 119 ARG A CA 1
ATOM 932 C C . ARG A 1 119 ? 26.547 -20.375 -6.285 1 95.12 119 ARG A C 1
ATOM 934 O O . ARG A 1 119 ? 26.062 -21.297 -6.93 1 95.12 119 ARG A O 1
ATOM 941 N N . SER A 1 120 ? 27.797 -20.234 -6.055 1 94.31 120 SER A N 1
ATOM 942 C CA . SER A 1 120 ? 28.781 -21.156 -6.641 1 94.31 120 SER A CA 1
ATOM 943 C C . SER A 1 120 ? 28.656 -22.547 -6.035 1 94.31 120 SER A C 1
ATOM 945 O O . SER A 1 120 ? 29.125 -23.531 -6.617 1 94.31 120 SER A O 1
ATOM 947 N N . LYS A 1 121 ? 28.047 -22.578 -4.918 1 94.75 121 LYS A N 1
ATOM 948 C CA . LYS A 1 121 ? 27.859 -23.859 -4.246 1 94.75 121 LYS A CA 1
ATOM 949 C C . LYS A 1 121 ? 26.828 -24.719 -4.969 1 94.75 121 LYS A C 1
ATOM 951 O O . LYS A 1 121 ? 26.75 -25.922 -4.75 1 94.75 121 LYS A O 1
ATOM 956 N N . TYR A 1 122 ? 25.984 -24.047 -5.715 1 95.75 122 TYR A N 1
ATOM 957 C CA . TYR A 1 122 ? 24.875 -24.734 -6.359 1 95.75 122 TYR A CA 1
ATOM 958 C C . TYR A 1 122 ? 25.016 -24.688 -7.879 1 95.75 122 TYR A C 1
ATOM 960 O O . TYR A 1 122 ? 25.109 -23.609 -8.469 1 95.75 122 TYR A O 1
ATOM 968 N N . VAL A 1 123 ? 25.031 -25.844 -8.484 1 92.12 123 VAL A N 1
ATOM 969 C CA . VAL A 1 123 ? 25.062 -25.906 -9.945 1 92.12 123 VAL A CA 1
ATOM 970 C C . VAL A 1 123 ? 23.641 -26.078 -10.484 1 92.12 123 VAL A C 1
ATOM 972 O O . VAL A 1 123 ? 23.281 -25.484 -11.5 1 92.12 123 VAL A O 1
ATOM 975 N N . SER A 1 124 ? 22.938 -26.938 -9.797 1 95 124 SER A N 1
ATOM 976 C CA . SER A 1 124 ? 21.562 -27.219 -10.203 1 95 124 SER A CA 1
ATOM 977 C C . SER A 1 124 ? 20.625 -27.281 -9.008 1 95 124 SER A C 1
ATOM 979 O O . SER A 1 124 ? 21.078 -27.188 -7.859 1 95 124 SER A O 1
ATOM 981 N N . PHE A 1 125 ? 19.344 -27.344 -9.359 1 96.81 125 PHE A N 1
ATOM 982 C CA . PHE A 1 125 ? 18.297 -27.406 -8.344 1 96.81 125 PHE A CA 1
ATOM 983 C C . PHE A 1 125 ? 18.547 -28.562 -7.379 1 96.81 125 PHE A C 1
ATOM 985 O O . PHE A 1 125 ? 18.281 -28.438 -6.18 1 96.81 125 PHE A O 1
ATOM 992 N N . THR A 1 126 ? 19.094 -29.656 -7.879 1 96.69 126 THR A N 1
ATOM 993 C CA . THR A 1 126 ? 19.281 -30.844 -7.066 1 96.69 126 THR A CA 1
ATOM 994 C C . THR A 1 126 ? 20.359 -30.641 -6.016 1 96.69 126 THR A C 1
ATOM 996 O O . THR A 1 126 ? 20.422 -31.375 -5.027 1 96.69 126 THR A O 1
ATOM 999 N N . ASP A 1 127 ? 21.203 -29.594 -6.207 1 97.38 127 ASP A N 1
ATOM 1000 C CA . ASP A 1 127 ? 22.25 -29.281 -5.246 1 97.38 127 ASP A CA 1
ATOM 1001 C C . ASP A 1 127 ? 21.672 -28.688 -3.965 1 97.38 127 ASP A C 1
ATOM 1003 O O . ASP A 1 127 ? 22.359 -28.578 -2.951 1 97.38 127 ASP A O 1
ATOM 1007 N N . LEU A 1 128 ? 20.406 -28.406 -4.02 1 97.5 128 LEU A N 1
ATOM 1008 C CA . LEU A 1 128 ? 19.766 -27.797 -2.859 1 97.5 128 LEU A CA 1
ATOM 1009 C C . LEU A 1 128 ? 19.281 -28.859 -1.88 1 97.5 128 LEU A C 1
ATOM 1011 O O . LEU A 1 128 ? 18.75 -28.547 -0.822 1 97.5 128 LEU A O 1
ATOM 1015 N N . LYS A 1 129 ? 19.5 -30.109 -2.232 1 97.38 129 LYS A N 1
ATOM 1016 C CA . LYS A 1 129 ? 19.109 -31.203 -1.347 1 97.38 129 LYS A CA 1
ATOM 1017 C C . LYS A 1 129 ? 19.703 -31.031 0.046 1 97.38 129 LYS A C 1
ATOM 1019 O O . LYS A 1 129 ? 20.906 -30.812 0.184 1 97.38 129 LYS A O 1
ATOM 1024 N N . GLY A 1 130 ? 18.844 -31.094 1.014 1 97.12 130 GLY A N 1
ATOM 1025 C CA . GLY A 1 130 ? 19.297 -31.016 2.395 1 97.12 130 GLY A CA 1
ATOM 1026 C C . GLY A 1 130 ? 19.375 -29.594 2.91 1 97.12 130 GLY A C 1
ATOM 1027 O O . GLY A 1 130 ? 19.609 -29.375 4.102 1 97.12 130 GLY A O 1
ATOM 1028 N N . HIS A 1 131 ? 19.203 -28.656 2.102 1 97.5 131 HIS A N 1
ATOM 1029 C CA . HIS A 1 131 ? 19.281 -27.25 2.496 1 97.5 131 HIS A CA 1
ATOM 1030 C C . HIS A 1 131 ? 17.922 -26.719 2.953 1 97.5 131 HIS A C 1
ATOM 1032 O O . HIS A 1 131 ? 16.906 -27.359 2.729 1 97.5 131 HIS A O 1
ATOM 1038 N N . SER A 1 132 ? 17.953 -25.578 3.637 1 97.44 132 SER A N 1
ATOM 1039 C CA . SER A 1 132 ? 16.719 -25 4.156 1 97.44 132 SER A CA 1
ATOM 1040 C C . SER A 1 132 ? 15.953 -24.25 3.062 1 97.44 132 SER A C 1
ATOM 1042 O O . SER A 1 132 ? 16.562 -23.594 2.211 1 97.44 132 SER A O 1
ATOM 1044 N N . PHE A 1 133 ? 14.672 -24.469 3.062 1 97.62 133 PHE A N 1
ATOM 1045 C CA . PHE A 1 133 ? 13.766 -23.875 2.088 1 97.62 133 PHE A CA 1
ATOM 1046 C C . PHE A 1 133 ? 12.617 -23.156 2.785 1 97.62 133 PHE A C 1
ATOM 1048 O O . PHE A 1 133 ? 12.078 -23.641 3.773 1 97.62 133 PHE A O 1
ATOM 1055 N N . THR A 1 134 ? 12.336 -21.891 2.316 1 97.19 134 THR A N 1
ATOM 1056 C CA . THR A 1 134 ? 11.18 -21.172 2.832 1 97.19 134 THR A CA 1
ATOM 1057 C C . THR A 1 134 ? 10.148 -20.953 1.732 1 97.19 134 THR A C 1
ATOM 1059 O O . THR A 1 134 ? 10.5 -20.859 0.554 1 97.19 134 THR A O 1
ATOM 1062 N N . TYR A 1 135 ? 8.875 -21 2.105 1 94.69 135 TYR A N 1
ATOM 1063 C CA . TYR A 1 135 ? 7.762 -20.812 1.174 1 94.69 135 TYR A CA 1
ATOM 1064 C C . TYR A 1 135 ? 6.723 -19.859 1.738 1 94.69 135 TYR A C 1
ATOM 1066 O O . TYR A 1 135 ? 6.598 -19.703 2.957 1 94.69 135 TYR A O 1
ATOM 1074 N N . ASN A 1 136 ? 6.023 -19.203 0.83 1 92.56 136 ASN A N 1
ATOM 1075 C CA . ASN A 1 136 ? 5.09 -18.172 1.273 1 92.56 136 ASN A CA 1
ATOM 1076 C C . ASN A 1 136 ? 3.768 -18.766 1.736 1 92.56 136 ASN A C 1
ATOM 1078 O O . ASN A 1 136 ? 3.1 -18.219 2.609 1 92.56 136 ASN A O 1
ATOM 1082 N N . GLY A 1 137 ? 3.334 -19.828 1.088 1 89.88 137 GLY A N 1
ATOM 1083 C CA . GLY A 1 137 ? 2.1 -20.5 1.445 1 89.88 137 GLY A CA 1
ATOM 1084 C C . GLY A 1 137 ? 1.97 -21.875 0.813 1 89.88 137 GLY A C 1
ATOM 1085 O O . GLY A 1 137 ? 2.521 -22.125 -0.26 1 89.88 137 GLY A O 1
ATOM 1086 N N . THR A 1 138 ? 1.142 -22.703 1.425 1 87.69 138 THR A N 1
ATOM 1087 C CA . THR A 1 138 ? 1.024 -24.078 0.974 1 87.69 138 THR A CA 1
ATOM 1088 C C . THR A 1 138 ? 0.265 -24.156 -0.347 1 87.69 138 THR A C 1
ATOM 1090 O O . THR A 1 138 ? 0.495 -25.062 -1.15 1 87.69 138 THR A O 1
ATOM 1093 N N . ASP A 1 139 ? -0.59 -23.172 -0.57 1 86.56 139 ASP A N 1
ATOM 1094 C CA . ASP A 1 139 ? -1.417 -23.203 -1.772 1 86.56 139 ASP A CA 1
ATOM 1095 C C . ASP A 1 139 ? -0.854 -22.281 -2.852 1 86.56 139 ASP A C 1
ATOM 1097 O O . ASP A 1 139 ? -1.462 -22.125 -3.91 1 86.56 139 ASP A O 1
ATOM 1101 N N . SER A 1 140 ? 0.278 -21.766 -2.547 1 91.31 140 SER A N 1
ATOM 1102 C CA . SER A 1 140 ? 0.896 -20.844 -3.492 1 91.31 140 SER A CA 1
ATOM 1103 C C . SER A 1 140 ? 1.442 -21.578 -4.711 1 91.31 140 SER A C 1
ATOM 1105 O O . SER A 1 140 ? 2.084 -22.625 -4.574 1 91.31 140 SER A O 1
ATOM 1107 N N . LEU A 1 141 ? 1.183 -21.109 -5.852 1 93.12 141 LEU A N 1
ATOM 1108 C CA . LEU A 1 141 ? 1.631 -21.734 -7.086 1 93.12 141 LEU A CA 1
ATOM 1109 C C . LEU A 1 141 ? 3.143 -21.625 -7.242 1 93.12 141 LEU A C 1
ATOM 1111 O O . LEU A 1 141 ? 3.859 -22.625 -7.207 1 93.12 141 LEU A O 1
ATOM 1115 N N . SER A 1 142 ? 3.662 -20.406 -7.266 1 94.19 142 SER A N 1
ATOM 1116 C CA . SER A 1 142 ? 5.082 -20.203 -7.516 1 94.19 142 SER A CA 1
ATOM 1117 C C . SER A 1 142 ? 5.91 -20.484 -6.266 1 94.19 142 SER A C 1
ATOM 1119 O O . SER A 1 142 ? 7.094 -20.828 -6.363 1 94.19 142 SER A O 1
ATOM 1121 N N . GLY A 1 143 ? 5.262 -20.422 -5.117 1 94.19 143 GLY A N 1
ATOM 1122 C CA . GLY A 1 143 ? 6.02 -20.578 -3.889 1 94.19 143 GLY A CA 1
ATOM 1123 C C . GLY A 1 143 ? 6.086 -22.016 -3.414 1 94.19 143 GLY A C 1
ATOM 1124 O O . GLY A 1 143 ? 6.969 -22.391 -2.635 1 94.19 143 GLY A O 1
ATOM 1125 N N . SER A 1 144 ? 5.109 -22.875 -3.914 1 93.94 144 SER A N 1
ATOM 1126 C CA . SER A 1 144 ? 5.047 -24.219 -3.324 1 93.94 144 SER A CA 1
ATOM 1127 C C . SER A 1 144 ? 4.68 -25.266 -4.371 1 93.94 144 SER A C 1
ATOM 1129 O O . SER A 1 144 ? 5.402 -26.25 -4.547 1 93.94 144 SER A O 1
ATOM 1131 N N . LEU A 1 145 ? 3.6 -25.094 -5.098 1 93.5 145 LEU A N 1
ATOM 1132 C CA . LEU A 1 145 ? 3.027 -26.141 -5.938 1 93.5 145 LEU A CA 1
ATOM 1133 C C . LEU A 1 145 ? 3.969 -26.5 -7.086 1 93.5 145 LEU A C 1
ATOM 1135 O O . LEU A 1 145 ? 4.152 -27.672 -7.406 1 93.5 145 LEU A O 1
ATOM 1139 N N . VAL A 1 146 ? 4.562 -25.531 -7.711 1 95.69 146 VAL A N 1
ATOM 1140 C CA . VAL A 1 146 ? 5.445 -25.797 -8.836 1 95.69 146 VAL A CA 1
ATOM 1141 C C . VAL A 1 146 ? 6.73 -26.453 -8.344 1 95.69 146 VAL A C 1
ATOM 1143 O O . VAL A 1 146 ? 7.324 -27.281 -9.047 1 95.69 146 VAL A O 1
ATOM 1146 N N . VAL A 1 147 ? 7.145 -26.078 -7.133 1 96.06 147 VAL A N 1
ATOM 1147 C CA . VAL A 1 147 ? 8.32 -26.703 -6.539 1 96.06 147 VAL A CA 1
ATOM 1148 C C . VAL A 1 147 ? 8.055 -28.188 -6.309 1 96.06 147 VAL A C 1
ATOM 1150 O O . VAL A 1 147 ? 8.891 -29.031 -6.648 1 96.06 147 VAL A O 1
ATOM 1153 N N . LEU A 1 148 ? 6.914 -28.5 -5.777 1 95.31 148 LEU A N 1
ATOM 1154 C CA . LEU A 1 148 ? 6.531 -29.891 -5.551 1 95.31 148 LEU A CA 1
ATOM 1155 C C . LEU A 1 148 ? 6.473 -30.656 -6.867 1 95.31 148 LEU A C 1
ATOM 1157 O O . LEU A 1 148 ? 6.906 -31.812 -6.934 1 95.31 148 LEU A O 1
ATOM 1161 N N . LYS A 1 149 ? 5.938 -30.031 -7.863 1 95.56 149 LYS A N 1
ATOM 1162 C CA . LYS A 1 149 ? 5.867 -30.656 -9.188 1 95.56 149 LYS A CA 1
ATOM 1163 C C . LYS A 1 149 ? 7.262 -31 -9.703 1 95.56 149 LYS A C 1
ATOM 1165 O O . LYS A 1 149 ? 7.484 -32.125 -10.188 1 95.56 149 LYS A O 1
ATOM 1170 N N . GLU A 1 150 ? 8.164 -30.062 -9.562 1 96.12 150 GLU A N 1
ATOM 1171 C CA . GLU A 1 150 ? 9.523 -30.281 -10.055 1 96.12 150 GLU A CA 1
ATOM 1172 C C . GLU A 1 150 ? 10.242 -31.359 -9.242 1 96.12 150 GLU A C 1
ATOM 1174 O O . GLU A 1 150 ? 10.992 -32.156 -9.789 1 96.12 150 GLU A O 1
ATOM 1179 N N . LEU A 1 151 ? 9.992 -31.359 -7.957 1 95.88 151 LEU A N 1
ATOM 1180 C CA . LEU A 1 151 ? 10.562 -32.375 -7.102 1 95.88 151 LEU A CA 1
ATOM 1181 C C . LEU A 1 151 ? 10.031 -33.781 -7.488 1 95.88 151 LEU A C 1
ATOM 1183 O O . LEU A 1 151 ? 10.805 -34.719 -7.594 1 95.88 151 LEU A O 1
ATOM 1187 N N . LYS A 1 152 ? 8.812 -33.812 -7.68 1 95.12 152 LYS A N 1
ATOM 1188 C CA . LYS A 1 152 ? 8.195 -35.094 -8.07 1 95.12 152 LYS A CA 1
ATOM 1189 C C . LYS A 1 152 ? 8.797 -35.625 -9.367 1 95.12 152 LYS A C 1
ATOM 1191 O O . LYS A 1 152 ? 9.07 -36.812 -9.484 1 95.12 152 LYS A O 1
ATOM 1196 N N . LYS A 1 153 ? 8.961 -34.781 -10.32 1 95.19 153 LYS A N 1
ATOM 1197 C CA . LYS A 1 153 ? 9.57 -35.125 -11.594 1 95.19 153 LYS A CA 1
ATOM 1198 C C . LYS A 1 153 ? 10.953 -35.75 -11.391 1 95.19 153 LYS A C 1
ATOM 1200 O O . LYS A 1 153 ? 11.375 -36.594 -12.164 1 95.19 153 LYS A O 1
ATOM 1205 N N . LEU A 1 154 ? 11.617 -35.312 -10.336 1 95.12 154 LEU A N 1
ATOM 1206 C CA . LEU A 1 154 ? 12.977 -35.75 -10.055 1 95.12 154 LEU A CA 1
ATOM 1207 C C . LEU A 1 154 ? 12.977 -36.938 -9.102 1 95.12 154 LEU A C 1
ATOM 1209 O O . LEU A 1 154 ? 14.039 -37.438 -8.711 1 95.12 154 LEU A O 1
ATOM 1213 N N . GLY A 1 155 ? 11.789 -37.344 -8.695 1 93.94 155 GLY A N 1
ATOM 1214 C CA . GLY A 1 155 ? 11.656 -38.5 -7.828 1 93.94 155 GLY A CA 1
ATOM 1215 C C . GLY A 1 155 ? 11.766 -38.156 -6.355 1 93.94 155 GLY A C 1
ATOM 1216 O O . GLY A 1 155 ? 12.062 -39 -5.531 1 93.94 155 GLY A O 1
ATOM 1217 N N . TYR A 1 156 ? 11.57 -36.844 -6.102 1 94 156 TYR A N 1
ATOM 1218 C CA . TYR A 1 156 ? 11.672 -36.375 -4.715 1 94 156 TYR A CA 1
ATOM 1219 C C . TYR A 1 156 ? 10.336 -35.844 -4.211 1 94 156 TYR A C 1
ATOM 1221 O O . TYR A 1 156 ? 9.383 -35.719 -4.98 1 94 156 TYR A O 1
ATOM 1229 N N . ASN A 1 157 ? 10.273 -35.688 -2.863 1 92.19 157 ASN A N 1
ATOM 1230 C CA . ASN A 1 157 ? 9.227 -34.938 -2.184 1 92.19 157 ASN A CA 1
ATOM 1231 C C . ASN A 1 157 ? 9.82 -33.781 -1.349 1 92.19 157 ASN A C 1
ATOM 1233 O O . ASN A 1 157 ? 10.977 -33.406 -1.531 1 92.19 157 ASN A O 1
ATOM 1237 N N . SER A 1 158 ? 9 -33.219 -0.546 1 91.5 158 SER A N 1
ATOM 1238 C CA . SER A 1 158 ? 9.438 -32.031 0.174 1 91.5 158 SER A CA 1
ATOM 1239 C C . SER A 1 158 ? 10.562 -32.344 1.154 1 91.5 158 SER A C 1
ATOM 1241 O O . SER A 1 158 ? 11.273 -31.453 1.616 1 91.5 158 SER A O 1
ATOM 1243 N N . ASN A 1 159 ? 10.781 -33.625 1.468 1 92.19 159 ASN A N 1
ATOM 1244 C CA . ASN A 1 159 ? 11.883 -34.031 2.328 1 92.19 159 ASN A CA 1
ATOM 1245 C C . ASN A 1 159 ? 13.234 -33.844 1.644 1 92.19 159 ASN A C 1
ATOM 1247 O O . ASN A 1 159 ? 14.281 -34.062 2.258 1 92.19 159 ASN A O 1
ATOM 1251 N N . PHE A 1 160 ? 13.133 -33.562 0.399 1 94.94 160 PHE A N 1
ATOM 1252 C CA . PHE A 1 160 ? 14.305 -33.156 -0.356 1 94.94 160 PHE A CA 1
ATOM 1253 C C . PHE A 1 160 ? 15.062 -32.062 0.381 1 94.94 160 PHE A C 1
ATOM 1255 O O . PHE A 1 160 ? 16.297 -32.062 0.411 1 94.94 160 PHE A O 1
ATOM 1262 N N . PHE A 1 161 ? 14.32 -31.188 1.034 1 96.62 161 PHE A N 1
ATOM 1263 C CA . PHE A 1 161 ? 14.914 -30.094 1.795 1 96.62 161 PHE A CA 1
ATOM 1264 C C . PHE A 1 161 ? 15.148 -30.516 3.242 1 96.62 161 PHE A C 1
ATOM 1266 O O . PHE A 1 161 ? 14.398 -31.328 3.793 1 96.62 161 PHE A O 1
ATOM 1273 N N . GLY A 1 162 ? 16.172 -29.953 3.838 1 94.62 162 GLY A N 1
ATOM 1274 C CA . GLY A 1 162 ? 16.5 -30.266 5.219 1 94.62 162 GLY A CA 1
ATOM 1275 C C . GLY A 1 162 ? 15.562 -29.625 6.219 1 94.62 162 GLY A C 1
ATOM 1276 O O . GLY A 1 162 ? 15.367 -30.141 7.32 1 94.62 162 GLY A O 1
ATOM 1277 N N . ASN A 1 163 ? 15.156 -28.469 5.941 1 94.5 163 ASN A N 1
ATOM 1278 C CA . ASN A 1 163 ? 14.234 -27.703 6.773 1 94.5 163 ASN A CA 1
ATOM 1279 C C . ASN A 1 163 ? 13.312 -26.828 5.93 1 94.5 163 ASN A C 1
ATOM 1281 O O . ASN A 1 163 ? 13.742 -26.25 4.93 1 94.5 163 ASN A O 1
ATOM 1285 N N . LEU A 1 164 ? 12.039 -26.875 6.344 1 95.25 164 LEU A N 1
ATOM 1286 C CA . LEU A 1 164 ? 11.031 -26.062 5.668 1 95.25 164 LEU A CA 1
ATOM 1287 C C . LEU A 1 164 ? 10.445 -25.016 6.613 1 95.25 164 LEU A C 1
ATOM 1289 O O . LEU A 1 164 ? 10.016 -25.344 7.723 1 95.25 164 LEU A O 1
ATOM 1293 N N . ILE A 1 165 ? 10.445 -23.766 6.188 1 95.31 165 ILE A N 1
ATOM 1294 C CA . ILE A 1 165 ? 9.938 -22.672 7.02 1 95.31 165 ILE A CA 1
ATOM 1295 C C . ILE A 1 165 ? 8.867 -21.906 6.258 1 95.31 165 ILE A C 1
ATOM 1297 O O . ILE A 1 165 ? 9.062 -21.547 5.094 1 95.31 165 ILE A O 1
ATOM 1301 N N . HIS A 1 166 ? 7.746 -21.719 6.879 1 95.19 166 HIS A N 1
ATOM 1302 C CA . HIS A 1 166 ? 6.695 -20.875 6.32 1 95.19 166 HIS A CA 1
ATOM 1303 C C . HIS A 1 166 ? 6.977 -19.406 6.57 1 95.19 166 HIS A C 1
ATOM 1305 O O . HIS A 1 166 ? 6.988 -18.953 7.719 1 95.19 166 HIS A O 1
ATOM 1311 N N . SER A 1 167 ? 7.16 -18.625 5.52 1 94.81 167 SER A N 1
ATOM 1312 C CA . SER A 1 167 ? 7.523 -17.234 5.684 1 94.81 167 SER A CA 1
ATOM 1313 C C . SER A 1 167 ? 6.289 -16.344 5.703 1 94.81 167 SER A C 1
ATOM 1315 O O . SER A 1 167 ? 6.312 -15.25 6.281 1 94.81 167 SER A O 1
ATOM 1317 N N . GLY A 1 168 ? 5.266 -16.719 4.891 1 92.62 168 GLY A N 1
ATOM 1318 C CA . GLY A 1 168 ? 4.039 -15.945 4.848 1 92.62 168 GLY A CA 1
ATOM 1319 C C . GLY A 1 168 ? 3.957 -15.023 3.645 1 92.62 168 GLY A C 1
ATOM 1320 O O . GLY A 1 168 ? 2.883 -14.516 3.316 1 92.62 168 GLY A O 1
ATOM 1321 N N . SER A 1 169 ? 5.07 -14.75 3 1 94.56 169 SER A N 1
ATOM 1322 C CA . SER A 1 169 ? 5.062 -13.93 1.797 1 9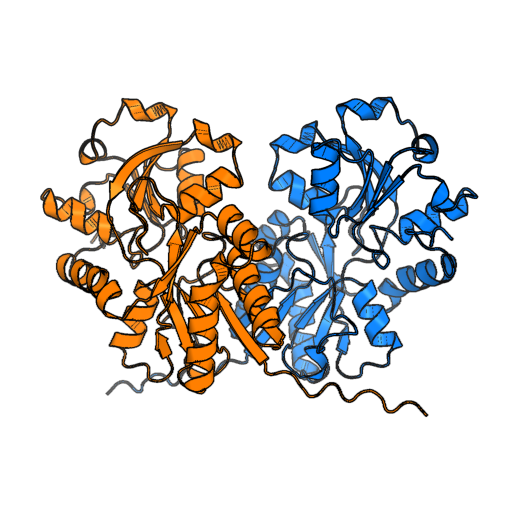4.56 169 SER A CA 1
ATOM 1323 C C . SER A 1 169 ? 6.367 -14.07 1.021 1 94.56 169 SER A C 1
ATOM 1325 O O . SER A 1 169 ? 7.391 -14.469 1.584 1 94.56 169 SER A O 1
ATOM 1327 N N . HIS A 1 170 ? 6.32 -13.695 -0.251 1 97.12 170 HIS A N 1
ATOM 1328 C CA . HIS A 1 170 ? 7.523 -13.727 -1.075 1 97.12 170 HIS A CA 1
ATOM 1329 C C . HIS A 1 170 ? 8.57 -12.75 -0.551 1 97.12 170 HIS A C 1
ATOM 1331 O O . HIS A 1 170 ? 9.766 -13.07 -0.51 1 97.12 170 HIS A O 1
ATOM 1337 N N . ILE A 1 171 ? 8.141 -11.633 -0.115 1 96.62 171 ILE A N 1
ATOM 1338 C CA . ILE A 1 171 ? 9.055 -10.609 0.373 1 96.62 171 ILE A CA 1
ATOM 1339 C C . ILE A 1 171 ? 9.734 -11.086 1.653 1 96.62 171 ILE A C 1
ATOM 1341 O O . ILE A 1 171 ? 10.945 -10.938 1.818 1 96.62 171 ILE A O 1
ATOM 1345 N N . ARG A 1 172 ? 8.977 -11.664 2.557 1 95.5 172 ARG A N 1
ATOM 1346 C CA . ARG A 1 172 ? 9.555 -12.195 3.787 1 95.5 172 ARG A CA 1
ATOM 1347 C C . ARG A 1 172 ? 10.539 -13.32 3.492 1 95.5 172 ARG A C 1
ATOM 1349 O O . ARG A 1 172 ? 11.555 -13.469 4.184 1 95.5 172 ARG A O 1
ATOM 1356 N N . SER A 1 173 ? 10.219 -14.125 2.467 1 98 173 SER A N 1
ATOM 1357 C CA . SER A 1 173 ? 11.133 -15.172 2.047 1 98 173 SER A CA 1
ATOM 1358 C C . SER A 1 173 ? 12.477 -14.594 1.611 1 98 173 SER A C 1
ATOM 1360 O O . SER A 1 173 ? 13.531 -15.094 2.006 1 98 173 SER A O 1
ATOM 1362 N N . LEU A 1 174 ? 12.422 -13.547 0.84 1 98.38 174 LEU A N 1
ATOM 1363 C CA . LEU A 1 174 ? 13.641 -12.891 0.379 1 98.38 174 LEU A CA 1
ATOM 1364 C C . LEU A 1 174 ? 14.438 -12.336 1.555 1 98.38 174 LEU A C 1
ATOM 1366 O O . LEU A 1 174 ? 15.664 -12.484 1.607 1 98.38 174 LEU A O 1
ATOM 1370 N N . GLN A 1 175 ? 13.719 -11.781 2.527 1 96.88 175 GLN A N 1
ATOM 1371 C CA . GLN A 1 175 ? 14.375 -11.227 3.703 1 96.88 175 GLN A CA 1
ATOM 1372 C C . GLN A 1 175 ? 15.055 -12.32 4.523 1 96.88 175 GLN A C 1
ATOM 1374 O O . GLN A 1 175 ? 16.141 -12.109 5.07 1 96.88 175 GLN A O 1
ATOM 1379 N N . MET A 1 176 ? 14.43 -13.438 4.598 1 97.81 176 MET A N 1
ATOM 1380 C CA . MET A 1 176 ? 15 -14.547 5.355 1 97.81 176 MET A CA 1
ATOM 1381 C C . MET A 1 176 ? 16.297 -15.039 4.711 1 97.81 176 MET A C 1
ATOM 1383 O O . MET A 1 176 ? 17.234 -15.414 5.41 1 97.81 176 MET A O 1
ATOM 1387 N N . ILE A 1 177 ? 16.359 -15.062 3.393 1 98.31 177 ILE A N 1
ATOM 1388 C CA . ILE A 1 177 ? 17.578 -15.422 2.686 1 98.31 177 ILE A CA 1
ATOM 1389 C C . ILE A 1 177 ? 18.672 -14.391 2.977 1 98.31 177 ILE A C 1
ATOM 1391 O O . ILE A 1 177 ? 19.797 -14.742 3.309 1 98.31 177 ILE A O 1
ATOM 1395 N N . LEU A 1 178 ? 18.281 -13.109 2.928 1 97.38 178 LEU A N 1
ATOM 1396 C CA . LEU A 1 178 ? 19.219 -12.016 3.137 1 97.38 178 LEU A CA 1
ATOM 1397 C C . LEU A 1 178 ? 19.75 -12.031 4.562 1 97.38 178 LEU A C 1
ATOM 1399 O O . LEU A 1 178 ? 20.938 -11.727 4.793 1 97.38 178 LEU A O 1
ATOM 1403 N N . ASP A 1 179 ? 18.891 -12.484 5.5 1 96.69 179 ASP A N 1
ATOM 1404 C CA . ASP A 1 179 ? 19.25 -12.539 6.91 1 96.69 179 ASP A CA 1
ATOM 1405 C C . ASP A 1 179 ? 19.984 -13.844 7.242 1 96.69 179 ASP A C 1
ATOM 1407 O O . ASP A 1 179 ? 20.297 -14.102 8.406 1 96.69 179 ASP A O 1
ATOM 1411 N N . LYS A 1 180 ? 20.094 -14.672 6.293 1 97.19 180 LYS A N 1
ATOM 1412 C CA . LYS A 1 180 ? 20.797 -15.945 6.406 1 97.19 180 LYS A CA 1
ATOM 1413 C C . LYS A 1 180 ? 20.047 -16.922 7.309 1 97.19 180 LYS A C 1
ATOM 1415 O O . LYS A 1 180 ? 20.656 -17.781 7.945 1 97.19 180 LYS A O 1
ATOM 1420 N N . LYS A 1 181 ? 18.781 -16.75 7.344 1 97.44 181 LYS A N 1
ATOM 1421 C CA . LYS A 1 181 ? 17.938 -17.656 8.133 1 97.44 181 LYS A CA 1
ATOM 1422 C C . LYS A 1 181 ? 17.594 -18.906 7.344 1 97.44 181 LYS A C 1
ATOM 1424 O O . LYS A 1 181 ? 17.328 -19.969 7.93 1 97.44 181 LYS A O 1
ATOM 1429 N N . VAL A 1 182 ? 17.547 -18.766 6.035 1 98.06 182 VAL A N 1
ATOM 1430 C CA . VAL A 1 182 ? 17.266 -19.875 5.129 1 98.06 182 VAL A CA 1
ATOM 1431 C C . VAL A 1 182 ? 18.188 -19.797 3.916 1 98.06 182 VAL A C 1
ATOM 1433 O O . VAL A 1 182 ? 18.734 -18.734 3.615 1 98.06 182 VAL A O 1
ATOM 1436 N N . ASP A 1 183 ? 18.297 -20.922 3.229 1 98.12 183 ASP A N 1
ATOM 1437 C CA . ASP A 1 183 ? 19.234 -20.984 2.117 1 98.12 183 ASP A CA 1
ATOM 1438 C C . ASP A 1 183 ? 18.562 -20.578 0.807 1 98.12 183 ASP A C 1
ATOM 1440 O O . ASP A 1 183 ? 19.203 -19.984 -0.066 1 98.12 183 ASP A O 1
ATOM 1444 N N . THR A 1 184 ? 17.297 -20.969 0.687 1 98.31 184 THR A N 1
ATOM 1445 C CA . THR A 1 184 ? 16.688 -20.766 -0.621 1 98.31 184 THR A CA 1
ATOM 1446 C C . THR A 1 184 ? 15.172 -20.641 -0.494 1 98.31 184 THR A C 1
ATOM 1448 O O . THR A 1 184 ? 14.609 -20.906 0.566 1 98.31 184 THR A O 1
ATOM 1451 N N . ALA A 1 185 ? 14.539 -20.047 -1.518 1 98.38 185 ALA A N 1
ATOM 1452 C CA . ALA A 1 185 ? 13.094 -19.906 -1.678 1 98.38 185 ALA A CA 1
ATOM 1453 C C . ALA A 1 185 ? 12.711 -19.828 -3.152 1 98.38 185 ALA A C 1
ATOM 1455 O O . ALA A 1 185 ? 13.547 -19.5 -3.998 1 98.38 185 ALA A O 1
ATOM 1456 N N . ALA A 1 186 ? 11.555 -20.266 -3.459 1 97.88 186 ALA A N 1
ATOM 1457 C CA . ALA A 1 186 ? 10.961 -20 -4.77 1 97.88 186 ALA A CA 1
ATOM 1458 C C . ALA A 1 186 ? 10.102 -18.734 -4.75 1 97.88 186 ALA A C 1
ATOM 1460 O O . ALA A 1 186 ? 9.188 -18.625 -3.936 1 97.88 186 ALA A O 1
ATOM 1461 N N . ILE A 1 187 ? 10.422 -17.812 -5.617 1 98.19 187 ILE A N 1
ATOM 1462 C CA . ILE A 1 187 ? 9.844 -16.469 -5.562 1 98.19 187 ILE A CA 1
ATOM 1463 C C . ILE A 1 187 ? 9.148 -16.156 -6.883 1 98.19 187 ILE A C 1
ATOM 1465 O O . ILE A 1 187 ? 9.688 -16.422 -7.957 1 98.19 187 ILE A O 1
ATOM 1469 N N . ASP A 1 188 ? 7.918 -15.602 -6.82 1 98.06 188 ASP A N 1
ATOM 1470 C CA . ASP A 1 188 ? 7.293 -15.023 -8.008 1 98.06 188 ASP A CA 1
ATOM 1471 C C . ASP A 1 188 ? 8.25 -14.078 -8.727 1 98.06 188 ASP A C 1
ATOM 1473 O O . ASP A 1 188 ? 8.758 -13.125 -8.125 1 98.06 188 ASP A O 1
ATOM 1477 N N . SER A 1 189 ? 8.469 -14.297 -10 1 97.81 189 SER A N 1
ATOM 1478 C CA . SER A 1 189 ? 9.461 -13.547 -10.758 1 97.81 189 SER A CA 1
ATOM 1479 C C . SER A 1 189 ? 9.141 -12.055 -10.758 1 97.81 189 SER A C 1
ATOM 1481 O O . SER A 1 189 ? 10.047 -11.219 -10.766 1 97.81 189 SER A O 1
ATOM 1483 N N . ASN A 1 190 ? 7.828 -11.734 -10.781 1 97.25 190 ASN A N 1
ATOM 1484 C CA . ASN A 1 190 ? 7.441 -10.328 -10.758 1 97.25 190 ASN A CA 1
ATOM 1485 C C . ASN A 1 190 ? 7.691 -9.695 -9.398 1 97.25 190 ASN A C 1
ATOM 1487 O O . ASN A 1 190 ? 8.039 -8.516 -9.305 1 97.25 190 ASN A O 1
ATOM 1491 N N . VAL A 1 191 ? 7.477 -10.461 -8.336 1 97.69 191 VAL A N 1
ATOM 1492 C CA . VAL A 1 191 ? 7.766 -9.977 -6.992 1 97.69 191 VAL A CA 1
ATOM 1493 C C . VAL A 1 191 ? 9.266 -9.742 -6.836 1 97.69 191 VAL A C 1
ATOM 1495 O O . VAL A 1 191 ? 9.688 -8.727 -6.285 1 97.69 191 VAL A O 1
ATOM 1498 N N . LEU A 1 192 ? 10.086 -10.68 -7.344 1 97.81 192 LEU A N 1
ATOM 1499 C CA . LEU A 1 192 ? 11.531 -10.523 -7.27 1 97.81 192 LEU A CA 1
ATOM 1500 C C . LEU A 1 192 ? 11.984 -9.266 -8 1 97.81 192 LEU A C 1
ATOM 1502 O O . LEU A 1 192 ? 12.781 -8.492 -7.473 1 97.81 192 LEU A O 1
ATOM 1506 N N . LYS A 1 193 ? 11.453 -9.086 -9.203 1 96.81 193 LYS A N 1
ATOM 1507 C CA . LYS A 1 193 ? 11.812 -7.922 -10.008 1 96.81 193 LYS A CA 1
ATOM 1508 C C . LYS A 1 193 ? 11.453 -6.625 -9.289 1 96.81 193 LYS A C 1
ATOM 1510 O O . LYS A 1 193 ? 12.266 -5.699 -9.227 1 96.81 193 LYS A O 1
ATOM 1515 N N . SER A 1 194 ? 10.25 -6.555 -8.742 1 96.38 194 SER A N 1
ATOM 1516 C CA . SER A 1 194 ? 9.797 -5.363 -8.031 1 96.38 194 SER A CA 1
ATOM 1517 C C . SER A 1 194 ? 10.633 -5.113 -6.777 1 96.38 194 SER A C 1
ATOM 1519 O O . SER A 1 194 ? 10.969 -3.971 -6.469 1 96.38 194 SER A O 1
ATOM 1521 N N . PHE A 1 195 ? 10.945 -6.188 -6.027 1 96.75 195 PHE A N 1
ATOM 1522 C CA . PHE A 1 195 ? 11.734 -6.105 -4.801 1 96.75 195 PHE A CA 1
ATOM 1523 C C . PHE A 1 195 ? 13.117 -5.523 -5.082 1 96.75 195 PHE A C 1
ATOM 1525 O O . PHE A 1 195 ? 13.562 -4.617 -4.383 1 96.75 195 PHE A O 1
ATOM 1532 N N . LEU A 1 196 ? 13.742 -5.973 -6.148 1 95.69 196 LEU A N 1
ATOM 1533 C CA . LEU A 1 196 ? 15.102 -5.547 -6.48 1 95.69 196 LEU A CA 1
ATOM 1534 C C . LEU A 1 196 ? 15.094 -4.137 -7.062 1 95.69 196 LEU A C 1
ATOM 1536 O O . LEU A 1 196 ? 16.078 -3.41 -6.941 1 95.69 196 LEU A O 1
ATOM 1540 N N . LYS A 1 197 ? 14 -3.814 -7.703 1 93.56 197 LYS A N 1
ATOM 1541 C CA . LYS A 1 197 ? 13.859 -2.438 -8.164 1 93.56 197 LYS A CA 1
ATOM 1542 C C . LYS A 1 197 ? 13.781 -1.468 -6.988 1 93.56 197 LYS A C 1
ATOM 1544 O O . LYS A 1 197 ? 14.398 -0.401 -7.012 1 93.56 197 LYS A O 1
ATOM 1549 N N . GLU A 1 198 ? 13.047 -1.843 -5.992 1 90.5 198 GLU A N 1
ATOM 1550 C CA . GLU A 1 198 ? 12.852 -1.008 -4.809 1 90.5 198 GLU A CA 1
ATOM 1551 C C . GLU A 1 198 ? 14.086 -1.024 -3.91 1 90.5 198 GLU A C 1
ATOM 1553 O O . GLU A 1 198 ? 14.352 -0.058 -3.191 1 90.5 198 GLU A O 1
ATOM 1558 N N . HIS A 1 199 ? 14.797 -2.145 -3.963 1 92.19 199 HIS A N 1
ATOM 1559 C CA . HIS A 1 199 ? 15.977 -2.336 -3.127 1 92.19 199 HIS A CA 1
ATOM 1560 C C . HIS A 1 199 ? 17.188 -2.699 -3.971 1 92.19 199 HIS A C 1
ATOM 1562 O O . HIS A 1 199 ? 17.719 -3.812 -3.871 1 92.19 199 HIS A O 1
ATOM 1568 N N . PRO A 1 200 ? 17.688 -1.731 -4.652 1 91.12 200 PRO A N 1
ATOM 1569 C CA . PRO A 1 200 ? 18.797 -2.025 -5.57 1 91.12 200 PRO A CA 1
ATOM 1570 C C . PRO A 1 200 ? 20.047 -2.523 -4.852 1 91.12 200 PRO A C 1
ATOM 1572 O O . PRO A 1 200 ? 20.875 -3.209 -5.453 1 91.12 200 PRO A O 1
ATOM 1575 N N . GLU A 1 201 ? 20.156 -2.281 -3.564 1 90 201 GLU A N 1
ATOM 1576 C CA . GLU A 1 201 ? 21.312 -2.713 -2.775 1 90 201 GLU A CA 1
ATOM 1577 C C . GLU A 1 201 ? 21.359 -4.234 -2.666 1 90 201 GLU A C 1
ATOM 1579 O O . GLU A 1 201 ? 22.406 -4.805 -2.355 1 90 201 GLU A O 1
ATOM 1584 N N . TYR A 1 202 ? 20.234 -4.902 -2.973 1 95.31 202 TYR A N 1
ATOM 1585 C CA . TYR A 1 202 ? 20.172 -6.352 -2.803 1 95.31 202 TYR A CA 1
ATOM 1586 C C . TYR A 1 202 ? 20.422 -7.062 -4.129 1 95.31 202 TYR A C 1
ATOM 1588 O O . TYR A 1 202 ? 20.516 -8.289 -4.168 1 95.31 202 TYR A O 1
ATOM 1596 N N . ARG A 1 203 ? 20.609 -6.332 -5.207 1 95.44 203 ARG A N 1
ATOM 1597 C CA . ARG A 1 203 ? 20.797 -6.918 -6.531 1 95.44 203 ARG A CA 1
ATOM 1598 C C . ARG A 1 203 ? 22.016 -7.82 -6.57 1 95.44 203 ARG A C 1
ATOM 1600 O O . ARG A 1 203 ? 22 -8.867 -7.219 1 95.44 203 ARG A O 1
ATOM 1607 N N . GLU A 1 204 ? 23 -7.426 -5.816 1 96.5 204 GLU A N 1
ATOM 1608 C CA . GLU A 1 204 ? 24.25 -8.188 -5.84 1 96.5 204 GLU A CA 1
ATOM 1609 C C . GLU A 1 204 ? 24.281 -9.211 -4.715 1 96.5 204 GLU A C 1
ATOM 1611 O O . GLU A 1 204 ? 25.234 -9.984 -4.605 1 96.5 204 GLU A O 1
ATOM 1616 N N . LYS A 1 205 ? 23.219 -9.211 -3.945 1 97.56 205 LYS A N 1
ATOM 1617 C CA . LYS A 1 205 ? 23.203 -10.094 -2.779 1 97.56 205 LYS A CA 1
ATOM 1618 C C . LYS A 1 205 ? 22.359 -11.336 -3.035 1 97.56 205 LYS A C 1
ATOM 1620 O O . LYS A 1 205 ? 22.453 -12.32 -2.299 1 97.56 205 LYS A O 1
ATOM 1625 N N . LEU A 1 206 ? 21.578 -11.266 -4.047 1 98.38 206 LEU A N 1
ATOM 1626 C CA . LEU A 1 206 ? 20.688 -12.375 -4.391 1 98.38 206 LEU A CA 1
ATOM 1627 C C . LEU A 1 206 ? 21 -12.898 -5.793 1 98.38 206 LEU A C 1
ATOM 1629 O O . LEU A 1 206 ? 21.438 -12.141 -6.656 1 98.38 206 LEU A O 1
ATOM 1633 N N . ALA A 1 207 ? 20.828 -14.133 -5.996 1 97.69 207 ALA A N 1
ATOM 1634 C CA . ALA A 1 207 ? 21.016 -14.758 -7.301 1 97.69 207 ALA A CA 1
ATOM 1635 C C . ALA A 1 207 ? 19.906 -15.766 -7.59 1 97.69 207 ALA A C 1
ATOM 1637 O O . ALA A 1 207 ? 19.438 -16.469 -6.684 1 97.69 207 ALA A O 1
ATOM 1638 N N . VAL A 1 208 ? 19.5 -15.859 -8.852 1 97.19 208 VAL A N 1
ATOM 1639 C CA . VAL A 1 208 ? 18.547 -16.859 -9.289 1 97.19 208 VAL A CA 1
ATOM 1640 C C . VAL A 1 208 ? 19.281 -18.125 -9.742 1 97.19 208 VAL A C 1
ATOM 1642 O O . VAL A 1 208 ? 20.109 -18.078 -10.656 1 97.19 208 VAL A O 1
ATOM 1645 N N . LEU A 1 209 ? 19.016 -19.203 -9.109 1 97.62 209 LEU A N 1
ATOM 1646 C CA . LEU A 1 209 ? 19.625 -20.484 -9.461 1 97.62 209 LEU A CA 1
ATOM 1647 C C . LEU A 1 209 ? 18.969 -21.094 -10.688 1 97.62 209 LEU A C 1
ATOM 1649 O O . LEU A 1 209 ? 19.656 -21.578 -11.594 1 97.62 209 LEU A O 1
ATOM 1653 N N . THR A 1 210 ? 17.703 -21.125 -10.695 1 96.06 210 THR A N 1
ATOM 1654 C CA . THR A 1 210 ? 16.875 -21.625 -11.789 1 96.06 210 THR A CA 1
ATOM 1655 C C . THR A 1 210 ? 15.484 -21.016 -11.734 1 96.06 210 THR A C 1
ATOM 1657 O O . THR A 1 210 ? 15.125 -20.359 -10.758 1 96.06 210 THR A O 1
ATOM 1660 N N . SER A 1 211 ? 14.781 -21.109 -12.805 1 96.69 211 SER A N 1
ATOM 1661 C CA . SER A 1 211 ? 13.414 -20.609 -12.906 1 96.69 211 SER A CA 1
ATOM 1662 C C . SER A 1 211 ? 12.461 -21.688 -13.43 1 96.69 211 SER A C 1
ATOM 1664 O O . SER A 1 211 ? 12.734 -22.312 -14.445 1 96.69 211 SER A O 1
ATOM 1666 N N . PHE A 1 212 ? 11.422 -21.891 -12.641 1 96.62 212 PHE A N 1
ATOM 1667 C CA . PHE A 1 212 ? 10.383 -22.828 -13.086 1 96.62 212 PHE A CA 1
ATOM 1668 C C . PHE A 1 212 ? 9.258 -22.078 -13.797 1 96.62 212 PHE A C 1
ATOM 1670 O O . PHE A 1 212 ? 8.969 -20.922 -13.461 1 96.62 212 PHE A O 1
ATOM 1677 N N . GLY A 1 213 ? 8.555 -22.828 -14.68 1 93.31 213 GLY A N 1
ATOM 1678 C CA . GLY A 1 213 ? 7.43 -22.25 -15.391 1 93.31 213 GLY A CA 1
ATOM 1679 C C . GLY A 1 213 ? 7.418 -22.578 -16.875 1 93.31 213 GLY A C 1
ATOM 1680 O O . GLY A 1 213 ? 8.102 -23.516 -17.312 1 93.31 213 GLY A O 1
ATOM 1681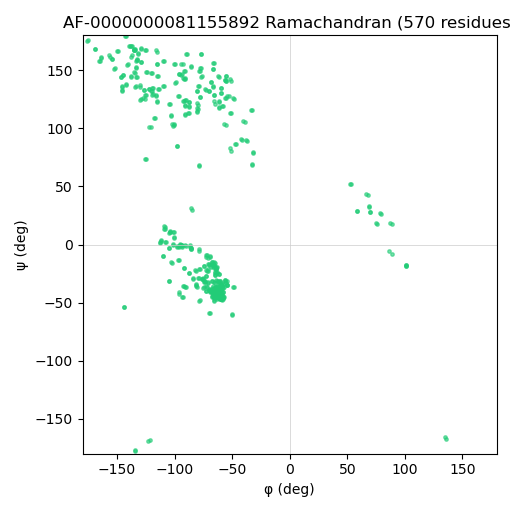 N N . PRO A 1 214 ? 6.609 -21.875 -17.656 1 95.5 214 PRO A N 1
ATOM 1682 C CA . PRO A 1 214 ? 5.797 -20.719 -17.281 1 95.5 214 PRO A CA 1
ATOM 1683 C C . PRO A 1 214 ? 4.539 -21.109 -16.5 1 95.5 214 PRO A C 1
ATOM 1685 O O . PRO A 1 214 ? 4.023 -22.219 -16.672 1 95.5 214 PRO A O 1
ATOM 1688 N N . MET A 1 215 ? 4.102 -20.188 -15.672 1 95.75 215 MET A N 1
ATOM 1689 C CA . MET A 1 215 ? 2.824 -20.25 -14.969 1 95.75 215 MET A CA 1
ATOM 1690 C C . MET A 1 215 ? 1.898 -19.125 -15.414 1 95.75 215 MET A C 1
ATOM 1692 O O . MET A 1 215 ? 2.359 -18.109 -15.914 1 95.75 215 MET A O 1
ATOM 1696 N N . PRO A 1 216 ? 0.589 -19.359 -15.258 1 96.56 216 PRO A N 1
ATOM 1697 C CA . PRO A 1 216 ? -0.324 -18.297 -15.68 1 96.56 216 PRO A CA 1
ATOM 1698 C C . PRO A 1 216 ? -0.231 -17.062 -14.789 1 96.56 216 PRO A C 1
ATOM 1700 O O . PRO A 1 216 ? -0.106 -17.188 -13.562 1 96.56 216 PRO A O 1
ATOM 1703 N N . ILE A 1 217 ? -0.285 -15.867 -15.422 1 97.69 217 ILE A N 1
ATOM 1704 C CA . ILE A 1 217 ? -0.252 -14.602 -14.703 1 97.69 217 ILE A CA 1
ATOM 1705 C C . ILE A 1 217 ? -1.519 -14.461 -13.859 1 97.69 217 ILE A C 1
ATOM 1707 O O . ILE A 1 217 ? -2.527 -15.117 -14.125 1 97.69 217 ILE A O 1
ATOM 1711 N N . TYR A 1 218 ? -1.477 -13.664 -12.789 1 97.75 218 TYR A N 1
ATOM 1712 C CA . TYR A 1 218 ? -2.619 -13.43 -11.914 1 97.75 218 TYR A CA 1
ATOM 1713 C C . TYR A 1 218 ? -3.812 -12.906 -12.703 1 97.75 218 TYR A C 1
ATOM 1715 O O . TYR A 1 218 ? -3.646 -12.133 -13.656 1 97.75 218 TYR A O 1
ATOM 1723 N N . PRO A 1 219 ? -5.023 -13.328 -12.383 1 98.38 219 PRO A N 1
ATOM 1724 C CA . PRO A 1 219 ? -6.23 -12.867 -13.07 1 98.38 219 PRO A CA 1
ATOM 1725 C C . PRO A 1 219 ? -6.777 -11.562 -12.492 1 98.38 219 PRO A C 1
ATOM 1727 O O . PRO A 1 219 ? -6.48 -11.219 -11.344 1 98.38 219 PRO A O 1
ATOM 1730 N N . ILE A 1 220 ? -7.445 -10.883 -13.328 1 98.88 220 ILE A N 1
ATOM 1731 C CA . ILE A 1 220 ? -8.383 -9.836 -12.938 1 98.88 220 ILE A CA 1
ATOM 1732 C C . ILE A 1 220 ? -9.805 -10.406 -12.922 1 98.88 220 ILE A C 1
ATOM 1734 O O . ILE A 1 220 ? -10.234 -11.047 -13.883 1 98.88 220 ILE A O 1
ATOM 1738 N N . VAL A 1 221 ? -10.492 -10.195 -11.797 1 98.81 221 VAL A N 1
ATOM 1739 C CA . VAL A 1 221 ? -11.781 -10.836 -11.586 1 98.81 221 VAL A CA 1
ATOM 1740 C C . VAL A 1 221 ? -12.867 -9.773 -11.391 1 98.81 221 VAL A C 1
ATOM 1742 O O . VAL A 1 221 ? -12.688 -8.828 -10.625 1 98.81 221 VAL A O 1
ATOM 1745 N N . PHE A 1 222 ? -13.977 -9.922 -12.086 1 98.88 222 PHE A N 1
ATOM 1746 C CA . PHE A 1 222 ? -15.117 -9.023 -11.945 1 98.88 222 PHE A CA 1
ATOM 1747 C C . PHE A 1 222 ? -16.125 -9.578 -10.938 1 98.88 222 PHE A C 1
ATOM 1749 O O . PHE A 1 222 ? -16.234 -10.797 -10.773 1 98.88 222 PHE A O 1
ATOM 1756 N N . ASN A 1 223 ? -16.781 -8.656 -10.203 1 98.69 223 ASN A N 1
ATOM 1757 C CA . ASN A 1 223 ? -18.078 -9.039 -9.664 1 98.69 223 ASN A CA 1
ATOM 1758 C C . ASN A 1 223 ? -19.078 -9.375 -10.766 1 98.69 223 ASN A C 1
ATOM 1760 O O . ASN A 1 223 ? -19.344 -8.547 -11.648 1 98.69 223 ASN A O 1
ATOM 1764 N N . ALA A 1 224 ? -19.609 -10.508 -10.758 1 98.38 224 ALA A N 1
ATOM 1765 C CA . ALA A 1 224 ? -20.453 -10.984 -11.844 1 98.38 224 ALA A CA 1
ATOM 1766 C C . ALA A 1 224 ? -21.734 -10.156 -11.945 1 98.38 224 ALA A C 1
ATOM 1768 O O . ALA A 1 224 ? -22.438 -10.211 -12.953 1 98.38 224 ALA A O 1
ATOM 1769 N N . ARG A 1 225 ? -22.062 -9.43 -10.906 1 98.19 225 ARG A N 1
ATOM 1770 C CA . ARG A 1 225 ? -23.25 -8.57 -10.914 1 98.19 225 ARG A CA 1
ATOM 1771 C C . ARG A 1 225 ? -23.016 -7.324 -11.758 1 98.19 225 ARG A C 1
ATOM 1773 O O . ARG A 1 225 ? -23.953 -6.625 -12.125 1 98.19 225 ARG A O 1
ATOM 1780 N N . MET A 1 226 ? -21.719 -6.977 -12.039 1 97.62 226 MET A N 1
ATOM 1781 C CA . MET A 1 226 ? -21.422 -5.863 -12.945 1 97.62 226 MET A CA 1
ATOM 1782 C C . MET A 1 226 ? -22.016 -6.113 -14.328 1 97.62 226 MET A C 1
ATOM 1784 O O . MET A 1 226 ? -21.859 -7.203 -14.883 1 97.62 226 MET A O 1
ATOM 1788 N N . PRO A 1 227 ? -22.719 -5.145 -14.836 1 97.25 227 PRO A N 1
ATOM 1789 C CA . PRO A 1 227 ? -23.266 -5.328 -16.172 1 97.25 227 PRO A CA 1
ATOM 1790 C C . PRO A 1 227 ? -22.203 -5.773 -17.188 1 97.25 227 PRO A C 1
ATOM 1792 O O . PRO A 1 227 ? -21.078 -5.281 -17.172 1 97.25 227 PRO A O 1
ATOM 1795 N N . VAL A 1 228 ? -22.625 -6.668 -18.062 1 97.62 228 VAL A N 1
ATOM 1796 C CA . VAL A 1 228 ? -21.719 -7.246 -19.062 1 97.62 228 VAL A CA 1
ATOM 1797 C C . VAL A 1 228 ? -21.109 -6.137 -19.906 1 97.62 228 VAL A C 1
ATOM 1799 O O . VAL A 1 228 ? -19.922 -6.195 -20.25 1 97.62 228 VAL A O 1
ATOM 1802 N N . GLU A 1 229 ? -21.875 -5.129 -20.188 1 97.56 229 GLU A N 1
ATOM 1803 C CA . GLU A 1 229 ? -21.391 -4.008 -20.984 1 97.56 229 GLU A CA 1
ATOM 1804 C C . GLU A 1 229 ? -20.234 -3.297 -20.281 1 97.56 229 GLU A C 1
ATOM 1806 O O . GLU A 1 229 ? -19.266 -2.895 -20.938 1 97.56 229 GLU A O 1
ATOM 1811 N N . ASP A 1 230 ? -20.344 -3.146 -18.953 1 97.62 230 ASP A N 1
ATOM 1812 C CA . ASP A 1 230 ? -19.281 -2.5 -18.188 1 97.62 230 ASP A CA 1
ATOM 1813 C C . ASP A 1 230 ? -18.031 -3.367 -18.141 1 97.62 230 ASP A C 1
ATOM 1815 O O . ASP A 1 230 ? -16.906 -2.859 -18.25 1 97.62 230 ASP A O 1
ATOM 1819 N N . GLN A 1 231 ? -18.25 -4.668 -18 1 98.5 231 GLN A N 1
ATOM 1820 C CA . GLN A 1 231 ? -17.109 -5.59 -18.016 1 98.5 231 GLN A CA 1
ATOM 1821 C C . GLN A 1 231 ? -16.359 -5.512 -19.344 1 98.5 231 GLN A C 1
ATOM 1823 O O . GLN A 1 231 ? -15.125 -5.473 -19.359 1 98.5 231 GLN A O 1
ATOM 1828 N N . GLU A 1 232 ? -17.094 -5.449 -20.406 1 98.5 232 GLU A N 1
ATOM 1829 C CA . GLU A 1 232 ? -16.5 -5.395 -21.734 1 98.5 232 GLU A CA 1
ATOM 1830 C C . GLU A 1 232 ? -15.758 -4.082 -21.953 1 98.5 232 GLU A C 1
ATOM 1832 O O . GLU A 1 232 ? -14.688 -4.062 -22.562 1 98.5 232 GLU A O 1
ATOM 1837 N N . LYS A 1 233 ? -16.328 -3.002 -21.469 1 98.44 233 LYS A N 1
ATOM 1838 C CA . LYS A 1 233 ? -15.68 -1.703 -21.594 1 98.44 233 LYS A CA 1
ATOM 1839 C C . LYS A 1 233 ? -14.352 -1.681 -20.844 1 98.44 233 LYS A C 1
ATOM 1841 O O . LYS A 1 233 ? -13.352 -1.165 -21.344 1 98.44 233 LYS A O 1
ATOM 1846 N N . ILE A 1 234 ? -14.359 -2.221 -19.609 1 98.75 234 ILE A N 1
ATOM 1847 C CA . ILE A 1 234 ? -13.141 -2.281 -18.812 1 98.75 234 ILE A CA 1
ATOM 1848 C C . ILE A 1 234 ? -12.102 -3.154 -19.516 1 98.75 234 ILE A C 1
ATOM 1850 O O . ILE A 1 234 ? -10.938 -2.773 -19.625 1 98.75 234 ILE A O 1
ATOM 1854 N N . THR A 1 235 ? -12.547 -4.316 -20.031 1 98.88 235 THR A N 1
ATOM 1855 C CA . THR A 1 235 ? -11.656 -5.234 -20.734 1 98.88 235 THR A CA 1
ATOM 1856 C C . THR A 1 235 ? -11.031 -4.559 -21.953 1 98.88 235 THR A C 1
ATOM 1858 O O . THR A 1 235 ? -9.82 -4.617 -22.156 1 98.88 235 THR A O 1
ATOM 1861 N N . ALA A 1 236 ? -11.844 -3.904 -22.703 1 98.75 236 ALA A N 1
ATOM 1862 C CA . ALA A 1 236 ? -11.375 -3.209 -23.891 1 98.75 236 ALA A CA 1
ATOM 1863 C C . ALA A 1 236 ? -10.391 -2.102 -23.531 1 98.75 236 ALA A C 1
ATOM 1865 O O . ALA A 1 236 ? -9.383 -1.905 -24.219 1 98.75 236 ALA A O 1
ATOM 1866 N N . ALA A 1 237 ? -10.734 -1.375 -22.5 1 98.75 237 ALA A N 1
ATOM 1867 C CA . ALA A 1 237 ? -9.844 -0.314 -22.031 1 98.75 237 ALA A CA 1
ATOM 1868 C C . ALA A 1 237 ? -8.469 -0.872 -21.672 1 98.75 237 ALA A C 1
ATOM 1870 O O . ALA A 1 237 ? -7.441 -0.322 -22.078 1 98.75 237 ALA A O 1
ATOM 1871 N N . LEU A 1 238 ? -8.445 -1.976 -20.938 1 98.81 238 LEU A N 1
ATOM 1872 C CA . LEU A 1 238 ? -7.184 -2.576 -20.516 1 98.81 238 LEU A CA 1
ATOM 1873 C C . LEU A 1 238 ? -6.367 -3.02 -21.734 1 98.81 238 LEU A C 1
ATOM 1875 O O . LEU A 1 238 ? -5.156 -2.795 -21.781 1 98.81 238 LEU A O 1
ATOM 1879 N N . LEU A 1 239 ? -7.027 -3.568 -22.734 1 98.75 239 LEU A N 1
ATOM 1880 C CA . LEU A 1 239 ? -6.355 -4.082 -23.922 1 98.75 239 LEU A CA 1
ATOM 1881 C C . LEU A 1 239 ? -5.734 -2.945 -24.719 1 98.75 239 LEU A C 1
ATOM 1883 O O . LEU A 1 239 ? -4.836 -3.176 -25.531 1 98.75 239 LEU A O 1
ATOM 1887 N N . CYS A 1 240 ? -6.141 -1.702 -24.422 1 98.5 240 CYS A N 1
ATOM 1888 C CA . CYS A 1 240 ? -5.668 -0.563 -25.203 1 98.5 240 CYS A CA 1
ATOM 1889 C C . CYS A 1 240 ? -4.77 0.336 -24.359 1 98.5 240 CYS A C 1
ATOM 1891 O O . CYS A 1 240 ? -4.301 1.372 -24.844 1 98.5 240 CYS A O 1
ATOM 1893 N N . MET A 1 241 ? -4.539 -0.048 -23.156 1 98.38 241 MET A N 1
ATOM 1894 C CA . MET A 1 241 ? -3.842 0.821 -22.219 1 98.38 241 MET A CA 1
ATOM 1895 C C . MET A 1 241 ? -2.457 1.192 -22.734 1 98.38 241 MET A C 1
ATOM 1897 O O . MET A 1 241 ? -2.018 2.332 -22.594 1 98.38 241 MET A O 1
ATOM 1901 N N . HIS A 1 242 ? -1.752 0.257 -23.438 1 97.94 242 HIS A N 1
ATOM 1902 C CA . HIS A 1 242 ? -0.378 0.447 -23.875 1 97.94 242 HIS A CA 1
ATOM 1903 C C . HIS A 1 242 ? -0.308 1.442 -25.031 1 97.94 242 HIS A C 1
ATOM 1905 O O . HIS A 1 242 ? 0.774 1.921 -25.375 1 97.94 242 HIS A O 1
ATOM 1911 N N . LYS A 1 243 ? -1.453 1.801 -25.594 1 97.75 243 LYS A N 1
ATOM 1912 C CA . LYS A 1 243 ? -1.485 2.686 -26.75 1 97.75 243 LYS A CA 1
ATOM 1913 C C . LYS A 1 243 ? -1.365 4.148 -26.328 1 97.75 243 LYS A C 1
ATOM 1915 O O . LYS A 1 243 ? -1.07 5.016 -27.156 1 97.75 243 LYS A O 1
ATOM 1920 N N . ASP A 1 244 ? -1.694 4.441 -25.141 1 96.19 244 ASP A N 1
ATOM 1921 C CA . ASP A 1 244 ? -1.54 5.789 -24.594 1 96.19 244 ASP A CA 1
ATOM 1922 C C . ASP A 1 244 ? -0.143 5.988 -24 1 96.19 244 ASP A C 1
ATOM 1924 O O . ASP A 1 244 ? 0.244 5.297 -23.062 1 96.19 244 ASP A O 1
ATOM 1928 N N . PRO A 1 245 ? 0.592 6.965 -24.469 1 95.88 245 PRO A N 1
ATOM 1929 C CA . PRO A 1 245 ? 1.986 7.137 -24.062 1 95.88 245 PRO A CA 1
ATOM 1930 C C . PRO A 1 245 ? 2.127 7.367 -22.547 1 95.88 245 PRO A C 1
ATOM 1932 O O . PRO A 1 245 ? 3.08 6.879 -21.938 1 95.88 245 PRO A O 1
ATOM 1935 N N . GLU A 1 246 ? 1.241 8.07 -21.984 1 95.31 246 GLU A N 1
ATOM 1936 C CA . GLU A 1 246 ? 1.304 8.336 -20.562 1 95.31 246 GLU A CA 1
ATOM 1937 C C . GLU A 1 246 ? 1.158 7.047 -19.75 1 95.31 246 GLU A C 1
ATOM 1939 O O . GLU A 1 246 ? 1.938 6.789 -18.828 1 95.31 246 GLU A O 1
ATOM 1944 N N . TRP A 1 247 ? 0.217 6.297 -20.156 1 96.69 247 TRP A N 1
ATOM 1945 C CA . TRP A 1 247 ? -0.057 5.086 -19.391 1 96.69 247 TRP A CA 1
ATOM 1946 C C . TRP A 1 247 ? 0.94 3.986 -19.734 1 96.69 247 TRP A C 1
ATOM 1948 O O . TRP A 1 247 ? 1.266 3.146 -18.906 1 96.69 247 TRP A O 1
ATOM 1958 N N . TYR A 1 248 ? 1.446 4.027 -20.953 1 96.5 248 TYR A N 1
ATOM 1959 C CA . TYR A 1 248 ? 2.514 3.104 -21.312 1 96.5 248 TYR A CA 1
ATOM 1960 C C . TYR A 1 248 ? 3.725 3.289 -20.406 1 96.5 248 TYR A C 1
ATOM 1962 O O . TYR A 1 248 ? 4.348 2.312 -19.984 1 96.5 248 TYR A O 1
ATOM 1970 N N . SER A 1 249 ? 4.055 4.492 -20.156 1 95.88 249 SER A N 1
ATOM 1971 C CA . SER A 1 249 ? 5.18 4.785 -19.266 1 95.88 249 SER A CA 1
ATOM 1972 C C . SER A 1 249 ? 4.949 4.211 -17.875 1 95.88 249 SER A C 1
ATOM 1974 O O . SER A 1 249 ? 5.867 3.66 -17.266 1 95.88 249 SER A O 1
ATOM 1976 N N . LYS A 1 250 ? 3.727 4.332 -17.375 1 95.62 250 LYS A N 1
ATOM 1977 C CA . LYS A 1 250 ? 3.381 3.783 -16.062 1 95.62 250 LYS A CA 1
ATOM 1978 C C . LYS A 1 250 ? 3.457 2.26 -16.062 1 95.62 250 LYS A C 1
ATOM 1980 O O . LYS A 1 250 ? 3.902 1.652 -15.086 1 95.62 250 LYS A O 1
ATOM 1985 N N . MET A 1 251 ? 3.012 1.679 -17.203 1 97.12 251 MET A N 1
ATOM 1986 C CA . MET A 1 251 ? 3.113 0.23 -17.359 1 97.12 251 MET A CA 1
ATOM 1987 C C . MET A 1 251 ? 4.57 -0.216 -17.344 1 97.12 251 MET A C 1
ATOM 1989 O O . MET A 1 251 ? 4.938 -1.147 -16.625 1 97.12 251 MET A O 1
ATOM 1993 N N . ALA A 1 252 ? 5.402 0.504 -18.062 1 95.12 252 ALA A N 1
ATOM 1994 C CA . ALA A 1 252 ? 6.816 0.168 -18.188 1 95.12 252 ALA A CA 1
ATOM 1995 C C . ALA A 1 252 ? 7.523 0.282 -16.828 1 95.12 252 ALA A C 1
ATOM 1997 O O . ALA A 1 252 ? 8.383 -0.542 -16.5 1 95.12 252 ALA A O 1
ATOM 1998 N N . GLU A 1 253 ? 7.121 1.257 -16.047 1 93.44 253 GLU A N 1
ATOM 1999 C CA . GLU A 1 253 ? 7.688 1.447 -14.719 1 93.44 253 GLU A CA 1
ATOM 2000 C C . GLU A 1 253 ? 7.391 0.251 -13.82 1 93.44 253 GLU A C 1
ATOM 2002 O O . GLU A 1 253 ? 8.125 -0.014 -12.867 1 93.44 253 GLU A O 1
ATOM 2007 N N . ASN A 1 254 ? 6.352 -0.436 -14.164 1 95 254 ASN A N 1
ATOM 2008 C CA . ASN A 1 254 ? 5.953 -1.586 -13.359 1 95 254 ASN A CA 1
ATOM 2009 C C . ASN A 1 254 ? 6.227 -2.9 -14.086 1 95 254 ASN A C 1
ATOM 2011 O O . ASN A 1 254 ? 5.664 -3.938 -13.734 1 95 254 ASN A O 1
ATOM 2015 N N . ASN A 1 255 ? 6.969 -2.812 -15.102 1 95.44 255 ASN A N 1
ATOM 2016 C CA . ASN A 1 255 ? 7.465 -3.959 -15.852 1 95.44 255 ASN A CA 1
ATOM 2017 C C . ASN A 1 255 ? 6.34 -4.668 -16.594 1 95.44 255 ASN A C 1
ATOM 2019 O O . ASN A 1 255 ? 6.316 -5.898 -16.672 1 95.44 255 ASN A O 1
ATOM 2023 N N . VAL A 1 256 ? 5.379 -3.926 -17.031 1 97.88 256 VAL A N 1
ATOM 2024 C CA . VAL A 1 256 ? 4.277 -4.465 -17.812 1 97.88 256 VAL A CA 1
ATOM 2025 C C . VAL A 1 256 ? 4.32 -3.891 -19.219 1 97.88 256 VAL A C 1
ATOM 2027 O O . VAL A 1 256 ? 4.473 -2.68 -19.406 1 97.88 256 VAL A O 1
ATOM 2030 N N . GLN A 1 257 ? 4.18 -4.691 -20.172 1 97 257 GLN A N 1
ATOM 2031 C CA . GLN A 1 257 ? 4.277 -4.273 -21.562 1 97 257 GLN A CA 1
ATOM 2032 C C . GLN A 1 257 ? 2.902 -3.93 -22.141 1 97 257 GLN A C 1
ATOM 2034 O O . GLN A 1 257 ? 2.756 -2.949 -22.875 1 97 257 GLN A O 1
ATOM 2039 N N . GLN A 1 258 ? 2.006 -4.746 -21.875 1 98.19 258 GLN A N 1
ATOM 2040 C CA . GLN A 1 258 ? 0.648 -4.625 -22.391 1 98.19 258 GLN A CA 1
ATOM 2041 C C . GLN A 1 258 ? -0.297 -5.602 -21.703 1 98.19 258 GLN A C 1
ATOM 2043 O O . GLN A 1 258 ? 0.139 -6.438 -20.906 1 98.19 258 GLN A O 1
ATOM 2048 N N . PHE A 1 259 ? -1.557 -5.383 -21.938 1 98.75 259 PHE A N 1
ATOM 2049 C CA . PHE A 1 259 ? -2.551 -6.418 -21.688 1 98.75 259 PHE A CA 1
ATOM 2050 C C . PHE A 1 259 ? -2.871 -7.188 -22.953 1 98.75 259 PHE A C 1
ATOM 2052 O O . PHE A 1 259 ? -2.881 -6.617 -24.047 1 98.75 259 PHE A O 1
ATOM 2059 N N . VAL A 1 260 ? -3.174 -8.484 -22.797 1 98.62 260 VAL A N 1
ATOM 2060 C CA . VAL A 1 260 ? -3.566 -9.297 -23.938 1 98.62 260 VAL A CA 1
ATOM 2061 C C . VAL A 1 260 ? -4.863 -10.039 -23.625 1 98.62 260 VAL A C 1
ATOM 2063 O O . VAL A 1 260 ? -5.215 -10.227 -22.453 1 98.62 260 VAL A O 1
ATOM 2066 N N . SER A 1 261 ? -5.543 -10.406 -24.688 1 98.69 261 SER A N 1
ATOM 2067 C CA . SER A 1 261 ? -6.785 -11.164 -24.531 1 98.69 261 SER A CA 1
ATOM 2068 C C . SER A 1 261 ? -6.512 -12.578 -24.047 1 98.69 261 SER A C 1
ATOM 2070 O O . SER A 1 261 ? -5.598 -13.25 -24.531 1 98.69 261 SER A O 1
ATOM 2072 N N . ILE A 1 262 ? -7.281 -12.953 -23.031 1 98.44 262 ILE A N 1
ATOM 2073 C CA . ILE A 1 262 ? -7.168 -14.312 -22.516 1 98.44 262 ILE A CA 1
ATOM 2074 C C . ILE A 1 262 ? -8.555 -14.906 -22.297 1 98.44 262 ILE A C 1
ATOM 2076 O O . ILE A 1 262 ? -9.562 -14.203 -22.438 1 98.44 262 ILE A O 1
ATOM 2080 N N . ASP A 1 263 ? -8.594 -16.172 -22.062 1 97.06 263 ASP A N 1
ATOM 2081 C CA . ASP A 1 263 ? -9.781 -16.859 -21.547 1 97.06 263 ASP A CA 1
ATOM 2082 C C . ASP A 1 263 ? -9.422 -17.812 -20.422 1 97.06 263 ASP A C 1
ATOM 2084 O O . ASP A 1 263 ? -8.281 -17.828 -19.953 1 97.06 263 ASP A O 1
ATOM 2088 N N . GLU A 1 264 ? -10.375 -18.5 -19.922 1 95 264 GLU A N 1
ATOM 2089 C CA . GLU A 1 264 ? -10.211 -19.297 -18.703 1 95 264 GLU A CA 1
ATOM 2090 C C . GLU A 1 264 ? -9.195 -20.422 -18.922 1 95 264 GLU A C 1
ATOM 2092 O O . GLU A 1 264 ? -8.633 -20.938 -17.953 1 95 264 GLU A O 1
ATOM 2097 N N . SER A 1 265 ? -8.914 -20.812 -20.141 1 96.25 265 SER A N 1
ATOM 2098 C CA . SER A 1 265 ? -8 -21.922 -20.438 1 96.25 265 SER A CA 1
ATOM 2099 C C . SER A 1 265 ? -6.578 -21.594 -20 1 96.25 265 SER A C 1
ATOM 2101 O O . SER A 1 265 ? -5.773 -22.484 -19.766 1 96.25 265 SER A O 1
ATOM 2103 N N . LEU A 1 266 ? -6.258 -20.312 -19.906 1 96.56 266 LEU A N 1
ATOM 2104 C CA . LEU A 1 266 ? -4.949 -19.922 -19.391 1 96.56 266 LEU A CA 1
ATOM 2105 C C . LEU A 1 266 ? -4.699 -20.547 -18.016 1 96.56 266 LEU A C 1
ATOM 2107 O O . LEU A 1 266 ? -3.574 -20.938 -17.703 1 96.56 266 LEU A O 1
ATOM 2111 N N . TYR A 1 267 ? -5.711 -20.672 -17.25 1 96.38 267 TYR A N 1
ATOM 2112 C CA . TYR A 1 267 ? -5.555 -21.062 -15.852 1 96.38 267 TYR A CA 1
ATOM 2113 C C . TYR A 1 267 ? -5.727 -22.578 -15.695 1 96.38 267 TYR A C 1
ATOM 2115 O O . TYR A 1 267 ? -5.562 -23.109 -14.594 1 96.38 267 TYR A O 1
ATOM 2123 N N . ASP A 1 268 ? -5.98 -23.281 -16.797 1 92.31 268 ASP A N 1
ATOM 2124 C CA . ASP A 1 268 ? -6 -24.75 -16.781 1 92.31 268 ASP A CA 1
ATOM 2125 C C . ASP A 1 268 ? -4.621 -25.312 -16.453 1 92.31 268 ASP A C 1
ATOM 2127 O O . ASP A 1 268 ? -4.516 -26.391 -15.852 1 92.31 268 ASP A O 1
ATOM 2131 N N . MET A 1 269 ? -3.613 -24.516 -16.781 1 88.56 269 MET A N 1
ATOM 2132 C CA . MET A 1 269 ? -2.244 -24.922 -16.484 1 88.56 269 MET A CA 1
ATOM 2133 C C . MET A 1 269 ? -2.068 -25.172 -14.992 1 88.56 269 MET A C 1
ATOM 2135 O O . MET A 1 269 ? -1.391 -26.109 -14.586 1 88.56 269 MET A O 1
ATOM 2139 N N . GLU A 1 270 ? -2.596 -24.281 -14.211 1 91.56 270 GLU A N 1
ATOM 2140 C CA . GLU A 1 270 ? -2.479 -24.422 -12.766 1 91.56 270 GLU A CA 1
ATOM 2141 C C . GLU A 1 270 ? -3.324 -25.594 -12.258 1 91.56 270 GLU A C 1
ATOM 2143 O O . GLU A 1 270 ? -2.92 -26.297 -11.344 1 91.56 270 GLU A O 1
ATOM 2148 N N . ALA A 1 271 ? -4.469 -25.766 -12.812 1 86.12 271 ALA A N 1
ATOM 2149 C CA . ALA A 1 271 ? -5.324 -26.875 -12.43 1 86.12 271 ALA A CA 1
ATOM 2150 C C . ALA A 1 271 ? -4.617 -28.219 -12.656 1 86.12 271 ALA A C 1
ATOM 2152 O O . ALA A 1 271 ? -4.715 -29.125 -11.836 1 86.12 271 ALA A O 1
ATOM 2153 N N . ASP A 1 272 ? -3.855 -28.266 -13.688 1 89.44 272 ASP A N 1
ATOM 2154 C CA . ASP A 1 272 ? -3.098 -29.469 -14.016 1 89.44 272 ASP A CA 1
ATOM 2155 C C . ASP A 1 272 ? -1.987 -29.719 -13 1 89.44 272 ASP A C 1
ATOM 2157 O O . ASP A 1 272 ? -1.763 -30.859 -12.578 1 89.44 272 ASP A O 1
ATOM 2161 N N . ILE A 1 273 ? -1.38 -28.672 -12.633 1 90.94 273 ILE A N 1
ATOM 2162 C CA . ILE A 1 273 ? -0.31 -28.781 -11.648 1 90.94 273 ILE A CA 1
ATOM 2163 C C . ILE A 1 273 ? -0.884 -29.25 -10.312 1 90.94 273 ILE A C 1
ATOM 2165 O O . ILE A 1 273 ? -0.327 -30.141 -9.672 1 90.94 273 ILE A O 1
ATOM 2169 N N . LYS A 1 274 ? -1.959 -28.688 -9.922 1 88.75 274 LYS A N 1
ATOM 2170 C CA . LYS A 1 274 ? -2.611 -29.062 -8.672 1 88.75 274 LYS A CA 1
ATOM 2171 C C . LYS A 1 274 ? -2.969 -30.547 -8.664 1 88.75 274 LYS A C 1
ATOM 2173 O O . LYS A 1 274 ? -2.799 -31.219 -7.652 1 88.75 274 LYS A O 1
ATOM 2178 N N . THR A 1 275 ? -3.432 -31 -9.781 1 87.81 275 THR A N 1
ATOM 2179 C CA . THR A 1 275 ? -3.799 -32.406 -9.914 1 87.81 275 THR A CA 1
ATOM 2180 C C . THR A 1 275 ? -2.564 -33.312 -9.812 1 87.81 275 THR A C 1
ATOM 2182 O O . THR A 1 275 ? -2.6 -34.344 -9.156 1 87.81 275 THR A O 1
ATOM 2185 N N . LEU A 1 276 ? -1.503 -32.844 -10.414 1 88.94 276 LEU A N 1
ATOM 2186 C CA . LEU A 1 276 ? -0.269 -33.625 -10.453 1 88.94 276 LEU A CA 1
ATOM 2187 C C . LEU A 1 276 ? 0.335 -33.75 -9.062 1 88.94 276 LEU A C 1
ATOM 2189 O O . LEU A 1 276 ? 0.935 -34.781 -8.734 1 88.94 276 LEU A O 1
ATOM 2193 N N . VAL A 1 277 ? 0.099 -32.719 -8.273 1 89.75 277 VAL A N 1
ATOM 2194 C CA . VAL A 1 277 ? 0.784 -32.75 -6.98 1 89.75 277 VAL A CA 1
ATOM 2195 C C . VAL A 1 277 ? -0.221 -33.031 -5.867 1 89.75 277 VAL A C 1
ATOM 2197 O O . VAL A 1 277 ? 0.062 -32.781 -4.691 1 89.75 277 VAL A O 1
ATOM 2200 N N . LYS A 1 278 ? -1.31 -33.469 -6.395 1 85.06 278 LYS A N 1
ATOM 2201 C CA . LYS A 1 278 ? -2.328 -33.844 -5.414 1 85.06 278 LYS A CA 1
ATOM 2202 C C . LYS A 1 278 ? -1.793 -34.875 -4.422 1 85.06 278 LYS A C 1
ATOM 2204 O O . LYS A 1 278 ? -1.143 -35.844 -4.816 1 85.06 278 LYS A O 1
ATOM 2209 N N . GLY A 1 279 ? -1.861 -34.656 -3.166 1 79.69 279 GLY A N 1
ATOM 2210 C CA . GLY A 1 279 ? -1.396 -35.594 -2.143 1 79.69 279 GLY A CA 1
ATOM 2211 C C . GLY A 1 279 ? -0.04 -35.219 -1.574 1 79.69 279 GLY A C 1
ATOM 2212 O O . GLY A 1 279 ? 0.399 -35.781 -0.574 1 79.69 279 GLY A O 1
ATOM 2213 N N . LEU A 1 280 ? 0.623 -34.375 -2.346 1 82.19 280 LEU A N 1
ATOM 2214 C CA . LEU A 1 280 ? 1.891 -33.844 -1.829 1 82.19 280 LEU A CA 1
ATOM 2215 C C . LEU A 1 280 ? 1.688 -32.562 -1.063 1 82.19 280 LEU A C 1
ATOM 2217 O O . LEU A 1 280 ? 0.731 -31.812 -1.322 1 82.19 280 LEU A O 1
ATOM 2221 N N . SER A 1 281 ? 2.475 -32.375 0.051 1 82.06 281 SER A N 1
ATOM 2222 C CA . SER A 1 281 ? 2.467 -31.125 0.793 1 82.06 281 SER A CA 1
ATOM 2223 C C . SER A 1 281 ? 3.883 -30.609 1.021 1 82.06 281 SER A C 1
ATOM 2225 O O . SER A 1 281 ? 4.801 -31.391 1.279 1 82.06 281 SER A O 1
ATOM 2227 N N . ILE A 1 282 ? 4.031 -29.312 0.804 1 81.25 282 ILE A N 1
ATOM 2228 C CA . ILE A 1 282 ? 5.336 -28.703 1.06 1 81.25 282 ILE A CA 1
ATOM 2229 C C . ILE A 1 282 ? 5.66 -28.797 2.549 1 81.25 282 ILE A C 1
ATOM 2231 O O . ILE A 1 282 ? 6.832 -28.812 2.938 1 81.25 282 ILE A O 1
ATOM 2235 N N . SER A 1 283 ? 4.633 -28.641 3.467 1 72.81 283 SER A N 1
ATOM 2236 C CA . SER A 1 283 ? 4.832 -28.828 4.902 1 72.81 283 SER A CA 1
ATOM 2237 C C . SER A 1 283 ? 4.402 -30.219 5.348 1 72.81 283 SER A C 1
ATOM 2239 O O . SER A 1 283 ? 3.217 -30.469 5.57 1 72.81 283 SER A O 1
ATOM 2241 N N . PRO A 1 284 ? 5.246 -31.234 5.25 1 55.78 284 PRO A N 1
ATOM 2242 C CA . PRO A 1 284 ? 4.781 -32.562 5.637 1 55.78 284 PRO A CA 1
ATOM 2243 C C . PRO A 1 284 ? 4.473 -32.688 7.129 1 55.78 284 PRO A C 1
ATOM 2245 O O . PRO A 1 284 ? 5.07 -31.969 7.941 1 55.78 284 PRO A O 1
ATOM 2248 N N . ALA A 1 285 ? 3.215 -33.094 7.527 1 44.94 285 ALA A N 1
ATOM 2249 C CA . ALA A 1 285 ? 2.871 -33.469 8.898 1 44.94 285 ALA A CA 1
ATOM 2250 C C . ALA A 1 285 ? 3.896 -34.438 9.484 1 44.94 285 ALA A C 1
ATOM 2252 O O . ALA A 1 285 ? 4.27 -35.406 8.836 1 44.94 285 ALA A O 1
ATOM 2253 N N . TYR A 1 286 ? 4.965 -33.781 10.047 1 35.25 286 TYR A N 1
ATOM 2254 C CA . TYR A 1 286 ? 5.777 -34.75 10.75 1 35.25 286 TYR A CA 1
ATOM 2255 C C . TYR A 1 286 ? 4.922 -35.594 11.688 1 35.25 286 TYR A C 1
ATOM 2257 O O . TYR A 1 286 ? 4.223 -35.062 12.547 1 35.25 286 TYR A O 1
ATOM 2265 N N . TYR A 1 287 ? 4.293 -36.531 11.148 1 28.55 287 TYR A N 1
ATOM 2266 C CA . TYR A 1 287 ? 3.943 -37.531 12.164 1 28.55 287 TYR A CA 1
ATOM 2267 C C . TYR A 1 287 ? 5.191 -38.219 12.719 1 28.55 287 TYR A C 1
ATOM 2269 O O . TYR A 1 287 ? 6.168 -38.406 11.992 1 28.55 287 TYR A O 1
ATOM 2277 N N . MET B 1 1 ? -25.672 -34.469 10.094 1 27.31 1 MET B N 1
ATOM 2278 C CA . MET B 1 1 ? -25.828 -33.375 9.125 1 27.31 1 MET B CA 1
ATOM 2279 C C . MET B 1 1 ? -25.391 -32.031 9.703 1 27.31 1 MET B C 1
ATOM 2281 O O . MET B 1 1 ? -26.047 -31.5 10.586 1 27.31 1 MET B O 1
ATOM 2285 N N . SER B 1 2 ? -24.094 -31.844 9.984 1 31.97 2 SER B N 1
ATOM 2286 C CA . SER B 1 2 ? -23.531 -30.75 10.773 1 31.97 2 SER B CA 1
ATOM 2287 C C . SER B 1 2 ? -23.938 -29.391 10.211 1 31.97 2 SER B C 1
ATOM 2289 O O . SER B 1 2 ? -23.891 -29.188 8.992 1 31.97 2 SER B O 1
ATOM 2291 N N . THR B 1 3 ? -24.891 -28.688 10.812 1 35.91 3 THR B N 1
ATOM 2292 C CA . THR B 1 3 ? -25.406 -27.359 10.484 1 35.91 3 THR B CA 1
ATOM 2293 C C . THR B 1 3 ? -24.281 -26.422 10.047 1 35.91 3 THR B C 1
ATOM 2295 O O . THR B 1 3 ? -23.297 -26.281 10.758 1 35.91 3 THR B O 1
ATOM 2298 N N . PRO B 1 4 ? -24.125 -26.094 8.719 1 38.59 4 PRO B N 1
ATOM 2299 C CA . PRO B 1 4 ? -23.094 -25.125 8.359 1 38.59 4 PRO B CA 1
ATOM 2300 C C . PRO B 1 4 ? -22.969 -24 9.383 1 38.59 4 PRO B C 1
ATOM 2302 O O . PRO B 1 4 ? -23.984 -23.484 9.875 1 38.59 4 PRO B O 1
ATOM 2305 N N . THR B 1 5 ? -22.203 -24.062 10.367 1 40.94 5 THR B N 1
ATOM 2306 C CA . THR B 1 5 ? -22.062 -23.047 11.391 1 40.94 5 THR B CA 1
ATOM 2307 C C . THR B 1 5 ? -22.297 -21.656 10.805 1 40.94 5 THR B C 1
ATOM 2309 O O . THR B 1 5 ? -21.562 -21.219 9.922 1 40.94 5 THR B O 1
ATOM 2312 N N . THR B 1 6 ? -23.484 -21.203 10.578 1 43.12 6 THR B N 1
ATOM 2313 C CA . THR B 1 6 ? -23.969 -19.875 10.195 1 43.12 6 THR B CA 1
ATOM 2314 C C . THR B 1 6 ? -23.094 -18.781 10.805 1 43.12 6 THR B C 1
ATOM 2316 O O . THR B 1 6 ? -23.062 -18.594 12.023 1 43.12 6 THR B O 1
ATOM 2319 N N . LEU B 1 7 ? -21.891 -18.609 10.422 1 48.81 7 LEU B N 1
ATOM 2320 C CA . LEU B 1 7 ? -21.078 -17.516 10.961 1 48.81 7 LEU B CA 1
ATOM 2321 C C . LEU B 1 7 ? -21.906 -16.234 11.078 1 48.81 7 LEU B C 1
ATOM 2323 O O . LEU B 1 7 ? -22.578 -15.828 10.117 1 48.81 7 LEU B O 1
ATOM 2327 N N . THR B 1 8 ? -22.594 -15.977 12.242 1 56.12 8 THR B N 1
ATOM 2328 C CA . THR B 1 8 ? -23.203 -14.672 12.445 1 56.12 8 THR B CA 1
ATOM 2329 C C . THR B 1 8 ? -22.375 -13.578 11.781 1 56.12 8 THR B C 1
ATOM 2331 O O . THR B 1 8 ? -21.156 -13.508 11.961 1 56.12 8 THR B O 1
ATOM 2334 N N . PRO B 1 9 ? -23 -12.93 10.773 1 70.31 9 PRO B N 1
ATOM 2335 C CA . PRO B 1 9 ? -22.234 -11.914 10.031 1 70.31 9 PRO B CA 1
ATOM 2336 C C . PRO B 1 9 ? -21.578 -10.883 10.953 1 70.31 9 PRO B C 1
ATOM 2338 O O . PRO B 1 9 ? -22.234 -10.352 11.859 1 70.31 9 PRO B O 1
ATOM 2341 N N . LYS B 1 10 ? -20.266 -10.922 10.984 1 82.31 10 LYS B N 1
ATOM 2342 C CA . LYS B 1 10 ? -19.516 -9.938 11.758 1 82.31 10 LYS B CA 1
ATOM 2343 C C . LYS B 1 10 ? -19.766 -8.523 11.242 1 82.31 10 LYS B C 1
ATOM 2345 O O . LYS B 1 10 ? -20.047 -8.328 10.055 1 82.31 10 LYS B O 1
ATOM 2350 N N . LYS B 1 11 ? -19.781 -7.633 12.25 1 90.5 11 LYS B N 1
ATOM 2351 C CA . LYS B 1 11 ? -19.828 -6.223 11.859 1 90.5 11 LYS B CA 1
ATOM 2352 C C . LYS B 1 11 ? -18.688 -5.867 10.922 1 90.5 11 LYS B C 1
ATOM 2354 O O . LYS B 1 11 ? -17.562 -6.371 11.078 1 90.5 11 LYS B O 1
ATOM 2359 N N . LYS B 1 12 ? -19 -4.984 10 1 94.38 12 LYS B N 1
ATOM 2360 C CA . LYS B 1 12 ? -17.984 -4.562 9.023 1 94.38 12 LYS B CA 1
ATOM 2361 C C . LYS B 1 12 ? -17.359 -3.23 9.422 1 94.38 12 LYS B C 1
ATOM 2363 O O . LYS B 1 12 ? -18.047 -2.338 9.922 1 94.38 12 LYS B O 1
ATOM 2368 N N . LEU B 1 13 ? -16.062 -3.094 9.25 1 97.5 13 LEU B N 1
ATOM 2369 C CA . LEU B 1 13 ? -15.328 -1.854 9.461 1 97.5 13 LEU B CA 1
ATOM 2370 C C . LEU B 1 13 ? -14.594 -1.438 8.188 1 97.5 13 LEU B C 1
ATOM 2372 O O . LEU B 1 13 ? -13.57 -2.027 7.832 1 97.5 13 LEU B O 1
ATOM 2376 N N . ARG B 1 14 ? -15.211 -0.474 7.504 1 98.19 14 ARG B N 1
ATOM 2377 C CA . ARG B 1 14 ? -14.648 0.018 6.254 1 98.19 14 ARG B CA 1
ATOM 2378 C C . ARG B 1 14 ? -13.711 1.199 6.5 1 98.19 14 ARG B C 1
ATOM 2380 O O . ARG B 1 14 ? -14.164 2.289 6.855 1 98.19 14 ARG B O 1
ATOM 2387 N N . CYS B 1 15 ? -12.352 0.983 6.258 1 98.81 15 CYS B N 1
ATOM 2388 C CA . CYS B 1 15 ? -11.367 2.018 6.559 1 98.81 15 CYS B CA 1
ATOM 2389 C C . CYS B 1 15 ? -10.789 2.609 5.277 1 98.81 15 CYS B C 1
ATOM 2391 O O . CYS B 1 15 ? -10.852 1.984 4.219 1 98.81 15 CYS B O 1
ATOM 2393 N N . ILE B 1 16 ? -10.242 3.84 5.387 1 98.75 16 ILE B N 1
ATOM 2394 C CA . ILE B 1 16 ? -9.531 4.492 4.289 1 98.75 16 ILE B CA 1
ATOM 2395 C C . ILE B 1 16 ? -8.336 5.27 4.836 1 98.75 16 ILE B C 1
ATOM 2397 O O . ILE B 1 16 ? -8.43 5.891 5.902 1 98.75 16 ILE B O 1
ATOM 2401 N N . THR B 1 17 ? -7.223 5.191 4.172 1 98.75 17 THR B N 1
ATOM 2402 C CA . THR B 1 17 ? -6.102 6.059 4.523 1 98.75 17 THR B CA 1
ATOM 2403 C C . THR B 1 17 ? -5.719 6.949 3.348 1 98.75 17 THR B C 1
ATOM 2405 O O . THR B 1 17 ? -5.648 6.484 2.207 1 98.75 17 THR B O 1
ATOM 2408 N N . TYR B 1 18 ? -5.52 8.18 3.666 1 97.12 18 TYR B N 1
ATOM 2409 C CA . TYR B 1 18 ? -5.023 9.18 2.729 1 97.12 18 TYR B CA 1
ATOM 2410 C C . TYR B 1 18 ? -3.557 9.5 2.998 1 97.12 18 TYR B C 1
ATOM 2412 O O . TYR B 1 18 ? -3.006 10.445 2.43 1 97.12 18 TYR B O 1
ATOM 2420 N N . LEU B 1 19 ? -2.904 8.688 3.873 1 97.31 19 LEU B N 1
ATOM 2421 C CA . LEU B 1 19 ? -1.611 9.109 4.402 1 97.31 19 LEU B CA 1
ATOM 2422 C C . LEU B 1 19 ? -0.486 8.25 3.828 1 97.31 19 LEU B C 1
ATOM 2424 O O . LEU B 1 19 ? 0.693 8.562 4.027 1 97.31 19 LEU B O 1
ATOM 2428 N N . SER B 1 20 ? -0.877 7.172 3.141 1 96.94 20 SER B N 1
ATOM 2429 C CA . SER B 1 20 ? 0.108 6.301 2.51 1 96.94 20 SER B CA 1
ATOM 2430 C C . SER B 1 20 ? 0.372 6.715 1.067 1 96.94 20 SER B C 1
ATOM 2432 O O . SER B 1 20 ? -0.531 7.195 0.379 1 96.94 20 SER B O 1
ATOM 2434 N N . PRO B 1 21 ? 1.651 6.59 0.64 1 95.44 21 PRO B N 1
ATOM 2435 C CA . PRO B 1 21 ? 2.748 5.797 1.202 1 95.44 21 PRO B CA 1
ATOM 2436 C C . PRO B 1 21 ? 3.617 6.598 2.172 1 95.44 21 PRO B C 1
ATOM 2438 O O . PRO B 1 21 ? 4.578 6.062 2.727 1 95.44 21 PRO B O 1
ATOM 2441 N N . GLY B 1 22 ? 3.35 7.902 2.42 1 95.38 22 GLY B N 1
ATOM 2442 C CA . GLY B 1 22 ? 4.148 8.633 3.393 1 95.38 22 GLY B CA 1
ATOM 2443 C C . GLY B 1 22 ? 4.285 7.906 4.719 1 95.38 22 GLY B C 1
ATOM 2444 O O . GLY B 1 22 ? 5.398 7.617 5.164 1 95.38 22 GLY B O 1
ATOM 2445 N N . VAL B 1 23 ? 3.143 7.695 5.301 1 96.19 23 VAL B N 1
ATOM 2446 C CA . VAL B 1 23 ? 3.082 6.711 6.375 1 96.19 23 VAL B CA 1
ATOM 2447 C C . VAL B 1 23 ? 2.752 5.336 5.805 1 96.19 23 VAL B C 1
ATOM 2449 O O . VAL B 1 23 ? 1.758 5.172 5.094 1 96.19 23 VAL B O 1
ATOM 2452 N N . PRO B 1 24 ? 3.592 4.371 6.086 1 96.25 24 PRO B N 1
ATOM 2453 C CA . PRO B 1 24 ? 3.402 3.072 5.438 1 96.25 24 PRO B CA 1
ATOM 2454 C C . PRO B 1 24 ? 2.006 2.496 5.664 1 96.25 24 PRO B C 1
ATOM 2456 O O . PRO B 1 24 ? 1.465 2.6 6.77 1 96.25 24 PRO B O 1
ATOM 2459 N N . ILE B 1 25 ? 1.434 1.87 4.648 1 97.25 25 ILE B N 1
ATOM 2460 C CA . ILE B 1 25 ? 0.091 1.304 4.719 1 97.25 25 ILE B CA 1
ATOM 2461 C C . ILE B 1 25 ? 0.044 0.225 5.797 1 97.25 25 ILE B C 1
ATOM 2463 O O . ILE B 1 25 ? -1 0.002 6.418 1 97.25 25 ILE B O 1
ATOM 2467 N N . GLU B 1 26 ? 1.227 -0.41 6.102 1 95.56 26 GLU B N 1
ATOM 2468 C CA . GLU B 1 26 ? 1.327 -1.467 7.102 1 95.56 26 GLU B CA 1
ATOM 2469 C C . GLU B 1 26 ? 0.912 -0.962 8.484 1 95.56 26 GLU B C 1
ATOM 2471 O O . GLU B 1 26 ? 0.348 -1.714 9.281 1 95.56 26 GLU B O 1
ATOM 2476 N N . TRP B 1 27 ? 1.17 0.276 8.703 1 97.44 27 TRP B N 1
ATOM 2477 C CA . TRP B 1 27 ? 0.771 0.862 9.977 1 97.44 27 TRP B CA 1
ATOM 2478 C C . TRP B 1 27 ? -0.748 0.898 10.109 1 97.44 27 TRP B C 1
ATOM 2480 O O . TRP B 1 27 ? -1.301 0.466 11.125 1 97.44 27 TRP B O 1
ATOM 2490 N N . PHE B 1 28 ? -1.417 1.3 9.102 1 98.5 28 PHE B N 1
ATOM 2491 C CA . PHE B 1 28 ? -2.869 1.427 9.133 1 98.5 28 PHE B CA 1
ATOM 2492 C C . PHE B 1 28 ? -3.533 0.056 9.086 1 98.5 28 PHE B C 1
ATOM 2494 O O . PHE B 1 28 ? -4.586 -0.151 9.695 1 98.5 28 PHE B O 1
ATOM 2501 N N . GLU B 1 29 ? -2.895 -0.86 8.414 1 97.62 29 GLU B N 1
ATOM 2502 C CA . GLU B 1 29 ? -3.346 -2.248 8.461 1 97.62 29 GLU B CA 1
ATOM 2503 C C . GLU B 1 29 ? -3.244 -2.814 9.875 1 97.62 29 GLU B C 1
ATOM 2505 O O . GLU B 1 29 ? -4.137 -3.537 10.328 1 97.62 29 GLU B O 1
ATOM 2510 N N . SER B 1 30 ? -2.121 -2.488 10.523 1 97.69 30 SER B N 1
ATOM 2511 C CA . SER B 1 30 ? -1.951 -2.971 11.891 1 97.69 30 SER B CA 1
ATOM 2512 C C . SER B 1 30 ? -3.07 -2.467 12.805 1 97.69 30 SER B C 1
ATOM 2514 O O . SER B 1 30 ? -3.561 -3.205 13.656 1 97.69 30 SER B O 1
ATOM 2516 N N . ILE B 1 31 ? -3.455 -1.225 12.594 1 98.62 31 ILE B N 1
ATOM 2517 C CA . ILE B 1 31 ? -4.562 -0.67 13.367 1 98.62 31 ILE B CA 1
ATOM 2518 C C . ILE B 1 31 ? -5.844 -1.438 13.055 1 98.62 31 ILE B C 1
ATOM 2520 O O . ILE B 1 31 ? -6.566 -1.849 13.961 1 98.62 31 ILE B O 1
ATOM 2524 N N . LEU B 1 32 ? -6.109 -1.69 11.797 1 98.44 32 LEU B N 1
ATOM 2525 C CA . LEU B 1 32 ? -7.309 -2.412 11.383 1 98.44 32 LEU B CA 1
ATOM 2526 C C . LEU B 1 32 ? -7.32 -3.822 11.961 1 98.44 32 LEU B C 1
ATOM 2528 O O . LEU B 1 32 ? -8.344 -4.273 12.492 1 98.44 32 LEU B O 1
ATOM 2532 N N . TYR B 1 33 ? -6.164 -4.5 11.867 1 97.5 33 TYR B N 1
ATOM 2533 C CA . TYR B 1 33 ? -6.086 -5.875 12.344 1 97.5 33 TYR B CA 1
ATOM 2534 C C . TYR B 1 33 ? -6.289 -5.938 13.859 1 97.5 33 TYR B C 1
ATOM 2536 O O . TYR B 1 33 ? -6.953 -6.844 14.367 1 97.5 33 TYR B O 1
ATOM 2544 N N . TYR B 1 34 ? -5.727 -5.027 14.531 1 98.25 34 TYR B N 1
ATOM 2545 C CA . TYR B 1 34 ? -5.926 -4.93 15.969 1 98.25 34 TYR B CA 1
ATOM 2546 C C . TYR B 1 34 ? -7.398 -4.738 16.297 1 98.25 34 TYR B C 1
ATOM 2548 O O . TYR B 1 34 ? -7.934 -5.414 17.188 1 98.25 34 TYR B O 1
ATOM 2556 N N . LEU B 1 35 ? -8.023 -3.816 15.57 1 98.38 35 LEU B N 1
ATOM 2557 C CA . LEU B 1 35 ? -9.438 -3.539 15.828 1 98.38 35 LEU B CA 1
ATOM 2558 C C . LEU B 1 35 ? -10.297 -4.754 15.5 1 98.38 35 LEU B C 1
ATOM 2560 O O . LEU B 1 35 ? -11.258 -5.047 16.219 1 98.38 35 LEU B O 1
ATOM 2564 N N . GLU B 1 36 ? -9.961 -5.469 14.422 1 96.94 36 GLU B N 1
ATOM 2565 C CA . GLU B 1 36 ? -10.688 -6.691 14.102 1 96.94 36 GLU B CA 1
ATOM 2566 C C . GLU B 1 36 ? -10.609 -7.699 15.242 1 96.94 36 GLU B C 1
ATOM 2568 O O . GLU B 1 36 ? -11.617 -8.289 15.633 1 96.94 36 GLU B O 1
ATOM 2573 N N . ALA B 1 37 ? -9.422 -7.871 15.75 1 96.06 37 ALA B N 1
ATOM 2574 C CA . ALA B 1 37 ? -9.18 -8.852 16.812 1 96.06 37 ALA B CA 1
ATOM 2575 C C . ALA B 1 37 ? -9.883 -8.445 18.109 1 96.06 37 ALA B C 1
ATOM 2577 O O . ALA B 1 37 ? -10.461 -9.289 18.797 1 96.06 37 ALA B O 1
ATOM 2578 N N . THR B 1 38 ? -9.875 -7.199 18.422 1 96.44 38 THR B N 1
ATOM 2579 C CA . THR B 1 38 ? -10.344 -6.699 19.719 1 96.44 38 THR B CA 1
ATOM 2580 C C . THR B 1 38 ? -11.867 -6.57 19.719 1 96.44 38 THR B C 1
ATOM 2582 O O . THR B 1 38 ? -12.516 -6.805 20.75 1 96.44 38 THR B O 1
ATOM 2585 N N . LEU B 1 39 ? -12.43 -6.219 18.562 1 96.38 39 LEU B N 1
ATOM 2586 C CA . LEU B 1 39 ? -13.859 -5.91 18.516 1 96.38 39 LEU B CA 1
ATOM 2587 C C . LEU B 1 39 ? -14.625 -7.016 17.797 1 96.38 39 LEU B C 1
ATOM 2589 O O . LEU B 1 39 ? -15.844 -6.918 17.625 1 96.38 39 LEU B O 1
ATOM 2593 N N . ASP B 1 40 ? -13.969 -8.055 17.375 1 93.12 40 ASP B N 1
ATOM 2594 C CA . ASP B 1 40 ? -14.562 -9.195 16.672 1 93.12 40 ASP B CA 1
ATOM 2595 C C . ASP B 1 40 ? -15.367 -8.734 15.469 1 93.12 40 ASP B C 1
ATOM 2597 O O . ASP B 1 40 ? -16.547 -9.062 15.344 1 93.12 40 ASP B O 1
ATOM 2601 N N . CYS B 1 41 ? -14.75 -7.957 14.656 1 94.69 41 CYS B N 1
ATOM 2602 C CA . CYS B 1 41 ? -15.312 -7.48 13.398 1 94.69 41 CYS B CA 1
ATOM 2603 C C . CYS B 1 41 ? -14.391 -7.805 12.227 1 94.69 41 CYS B C 1
ATOM 2605 O O . CYS B 1 41 ? -13.297 -8.344 12.422 1 94.69 41 CYS B O 1
ATOM 2607 N N . GLU B 1 42 ? -14.867 -7.66 10.992 1 94.5 42 GLU B N 1
ATOM 2608 C CA . GLU B 1 42 ? -14.086 -7.836 9.773 1 94.5 42 GLU B CA 1
ATOM 2609 C C . GLU B 1 42 ? -14.047 -6.551 8.953 1 94.5 42 GLU B C 1
ATOM 2611 O O . GLU B 1 42 ? -15.07 -5.883 8.789 1 94.5 42 GLU B O 1
ATOM 2616 N N . GLY B 1 43 ? -12.82 -6.18 8.617 1 95.5 43 GLY B N 1
ATOM 2617 C CA . GLY B 1 43 ? -12.727 -4.926 7.891 1 95.5 43 GLY B CA 1
ATOM 2618 C C . GLY B 1 43 ? -11.727 -4.969 6.75 1 95.5 43 GLY B C 1
ATOM 2619 O O . GLY B 1 43 ? -11.125 -6.012 6.48 1 95.5 43 GLY B O 1
ATOM 2620 N N . TYR B 1 44 ? -11.75 -3.902 5.949 1 97.06 44 TYR B N 1
ATOM 2621 C CA . TYR B 1 44 ? -10.766 -3.676 4.898 1 97.06 44 TYR B CA 1
ATOM 2622 C C . TYR B 1 44 ? -10.281 -2.23 4.906 1 97.06 44 TYR B C 1
ATOM 2624 O O . TYR B 1 44 ? -10.828 -1.391 5.629 1 97.06 44 TYR B O 1
ATOM 2632 N N . ILE B 1 45 ? -9.234 -1.976 4.188 1 98.44 45 ILE B N 1
ATOM 2633 C CA . ILE B 1 45 ? -8.711 -0.613 4.156 1 98.44 45 ILE B CA 1
ATOM 2634 C C . ILE B 1 45 ? -8.508 -0.173 2.707 1 98.44 45 ILE B C 1
ATOM 2636 O O . ILE B 1 45 ? -7.898 -0.892 1.912 1 98.44 45 ILE B O 1
ATOM 2640 N N . ILE B 1 46 ? -9.141 0.945 2.406 1 98.5 46 ILE B N 1
ATOM 2641 C CA . ILE B 1 46 ? -8.977 1.631 1.129 1 98.5 46 ILE B CA 1
ATOM 2642 C C . ILE B 1 46 ? -7.688 2.453 1.149 1 98.5 46 ILE B C 1
ATOM 2644 O O . ILE B 1 46 ? -7.383 3.117 2.143 1 98.5 46 ILE B O 1
ATOM 2648 N N . HIS B 1 47 ? -6.926 2.303 0.095 1 98.12 47 HIS B N 1
ATOM 2649 C CA . HIS B 1 47 ? -5.691 3.062 -0.074 1 98.12 47 HIS B CA 1
ATOM 2650 C C . HIS B 1 47 ? -5.879 4.199 -1.073 1 98.12 47 HIS B C 1
ATOM 2652 O O . HIS B 1 47 ? -6.105 3.957 -2.26 1 98.12 47 HIS B O 1
ATOM 2658 N N . GLU B 1 48 ? -5.852 5.422 -0.589 1 96.5 48 GLU B N 1
ATOM 2659 C CA . GLU B 1 48 ? -5.926 6.609 -1.438 1 96.5 48 GLU B CA 1
ATOM 2660 C C . GLU B 1 48 ? -4.652 7.441 -1.334 1 96.5 48 GLU B C 1
ATOM 2662 O O . GLU B 1 48 ? -4.43 8.125 -0.329 1 96.5 48 GLU B O 1
ATOM 2667 N N . SER B 1 49 ? -3.867 7.41 -2.412 1 94.38 49 SER B N 1
ATOM 2668 C CA . SER B 1 49 ? -2.533 7.996 -2.34 1 94.38 49 SER B CA 1
ATOM 2669 C C . SER B 1 49 ? -2.475 9.336 -3.072 1 94.38 49 SER B C 1
ATOM 2671 O O . SER B 1 49 ? -1.466 10.039 -3.01 1 94.38 49 SER B O 1
ATOM 2673 N N . ARG B 1 50 ? -3.59 9.812 -3.738 1 91.31 50 ARG B N 1
ATOM 2674 C CA . ARG B 1 50 ? -3.553 11.008 -4.57 1 91.31 50 ARG B CA 1
ATOM 2675 C C . ARG B 1 50 ? -3.811 12.258 -3.736 1 91.31 50 ARG B C 1
ATOM 2677 O O . ARG B 1 50 ? -3.389 13.359 -4.109 1 91.31 50 ARG B O 1
ATOM 2684 N N . HIS B 1 51 ? -4.516 11.93 -2.633 1 90.56 51 HIS B N 1
ATOM 2685 C CA . HIS B 1 51 ? -4.949 13.062 -1.819 1 90.56 51 HIS B CA 1
ATOM 2686 C C . HIS B 1 51 ? -4.652 12.828 -0.343 1 90.56 51 HIS B C 1
ATOM 2688 O O . HIS B 1 51 ? -4.504 11.68 0.088 1 90.56 51 HIS B O 1
ATOM 2694 N N . SER B 1 52 ? -4.602 13.875 0.424 1 90.69 52 SER B N 1
ATOM 2695 C CA . SER B 1 52 ? -4.297 13.781 1.848 1 90.69 52 SER B CA 1
ATOM 2696 C C . SER B 1 52 ? -5.57 13.75 2.686 1 90.69 52 SER B C 1
ATOM 2698 O O . SER B 1 52 ? -5.508 13.719 3.916 1 90.69 52 SER B O 1
ATOM 2700 N N . GLY B 1 53 ? -6.691 13.844 2.146 1 93.12 53 GLY B N 1
ATOM 2701 C CA . GLY B 1 53 ? -8.086 13.781 2.562 1 93.12 53 GLY B CA 1
ATOM 2702 C C . GLY B 1 53 ? -9.062 13.859 1.402 1 93.12 53 GLY B C 1
ATOM 2703 O O . GLY B 1 53 ? -8.648 13.984 0.247 1 93.12 53 GLY B O 1
ATOM 2704 N N . PRO B 1 54 ? -10.344 13.719 1.7 1 93.69 54 PRO B N 1
ATOM 2705 C CA . PRO B 1 54 ? -11.297 13.875 0.594 1 93.69 54 PRO B CA 1
ATOM 2706 C C . PRO B 1 54 ? -11.195 15.234 -0.086 1 93.69 54 PRO B C 1
ATOM 2708 O O . PRO B 1 54 ? -11.391 16.266 0.561 1 93.69 54 PRO B O 1
ATOM 2711 N N . PRO B 1 55 ? -10.875 15.188 -1.349 1 89.06 55 PRO B N 1
ATOM 2712 C CA . PRO B 1 55 ? -10.781 16.484 -2.029 1 89.06 55 PRO B CA 1
ATOM 2713 C C . PRO B 1 55 ? -12.148 17.062 -2.373 1 89.06 55 PRO B C 1
ATOM 2715 O O . PRO B 1 55 ? -13.148 16.344 -2.391 1 89.06 55 PRO B O 1
ATOM 2718 N N . PRO B 1 56 ? -12.141 18.359 -2.676 1 85.62 56 PRO B N 1
ATOM 2719 C CA . PRO B 1 56 ? -13.422 19.016 -2.949 1 85.62 56 PRO B CA 1
ATOM 2720 C C . PRO B 1 56 ? -14.031 18.578 -4.281 1 85.62 56 PRO B C 1
ATOM 2722 O O . PRO B 1 56 ? -15.25 18.672 -4.469 1 85.62 56 PRO B O 1
ATOM 2725 N N . ASP B 1 57 ? -13.242 18.094 -5.215 1 86.81 57 ASP B N 1
ATOM 2726 C CA . ASP B 1 57 ? -13.727 17.844 -6.57 1 86.81 57 ASP B CA 1
ATOM 2727 C C . ASP B 1 57 ? -14.031 16.375 -6.781 1 86.81 57 ASP B C 1
ATOM 2729 O O . ASP B 1 57 ? -14.234 15.93 -7.918 1 86.81 57 ASP B O 1
ATOM 2733 N N . ARG B 1 58 ? -14.031 15.609 -5.68 1 89.31 58 ARG B N 1
ATOM 2734 C CA . ARG B 1 58 ? -14.383 14.195 -5.742 1 89.31 58 ARG B CA 1
ATOM 2735 C C . ARG B 1 58 ? -15.391 13.836 -4.656 1 89.31 58 ARG B C 1
ATOM 2737 O O . ARG B 1 58 ? -15.586 14.602 -3.703 1 89.31 58 ARG B O 1
ATOM 2744 N N . VAL B 1 59 ? -15.961 12.711 -4.879 1 88.19 59 VAL B N 1
ATOM 2745 C CA . VAL B 1 59 ? -16.922 12.211 -3.898 1 88.19 59 VAL B CA 1
ATOM 2746 C C . VAL B 1 59 ? -16.234 12.039 -2.547 1 88.19 59 VAL B C 1
ATOM 2748 O O . VAL B 1 59 ? -15.102 11.555 -2.477 1 88.19 59 VAL B O 1
ATOM 2751 N N . ASP B 1 60 ? -16.891 12.484 -1.527 1 94 60 ASP B N 1
ATOM 2752 C CA . ASP B 1 60 ? -16.484 12.281 -0.144 1 94 60 ASP B CA 1
ATOM 2753 C C . ASP B 1 60 ? -17.031 10.969 0.412 1 94 60 ASP B C 1
ATOM 2755 O O . ASP B 1 60 ? -18.234 10.828 0.604 1 94 60 ASP B O 1
ATOM 2759 N N . PRO B 1 61 ? -16.109 10.031 0.7 1 96.31 61 PRO B N 1
ATOM 2760 C CA . PRO B 1 61 ? -16.578 8.703 1.096 1 96.31 61 PRO B CA 1
ATOM 2761 C C . PRO B 1 61 ? -17.344 8.711 2.416 1 96.31 61 PRO B C 1
ATOM 2763 O O . PRO B 1 61 ? -18.109 7.789 2.699 1 96.31 61 PRO B O 1
ATOM 2766 N N . PHE B 1 62 ? -17.172 9.703 3.252 1 97.62 62 PHE B N 1
ATOM 2767 C CA . PHE B 1 62 ? -17.969 9.836 4.461 1 97.62 62 PHE B CA 1
ATOM 2768 C C . PHE B 1 62 ? -19.391 10.266 4.121 1 97.62 62 PHE B C 1
ATOM 2770 O O . PHE B 1 62 ? -20.359 9.734 4.684 1 97.62 62 PHE B O 1
ATOM 2777 N N . THR B 1 63 ? -19.5 11.164 3.166 1 95.88 63 THR B N 1
ATOM 2778 C CA . THR B 1 63 ? -20.812 11.648 2.738 1 95.88 63 THR B CA 1
ATOM 2779 C C . THR B 1 63 ? -21.609 10.547 2.047 1 95.88 63 THR B C 1
ATOM 2781 O O . THR B 1 63 ? -22.797 10.375 2.303 1 95.88 63 THR B O 1
ATOM 2784 N N . THR B 1 64 ? -20.938 9.742 1.212 1 94.75 64 THR B N 1
ATOM 2785 C CA . THR B 1 64 ? -21.625 8.703 0.441 1 94.75 64 THR B CA 1
ATOM 2786 C C . THR B 1 64 ? -21.75 7.418 1.252 1 94.75 64 THR B C 1
ATOM 2788 O O . THR B 1 64 ? -22.219 6.402 0.747 1 94.75 64 THR B O 1
ATOM 2791 N N . ASP B 1 65 ? -21.203 7.422 2.459 1 96.62 65 ASP B N 1
ATOM 2792 C CA . ASP B 1 65 ? -21.281 6.289 3.379 1 96.62 65 ASP B CA 1
ATOM 2793 C C . ASP B 1 65 ? -20.516 5.09 2.844 1 96.62 65 ASP B C 1
ATOM 2795 O O . ASP B 1 65 ? -21 3.955 2.904 1 96.62 65 ASP B O 1
ATOM 2799 N N . ASP B 1 66 ? -19.328 5.336 2.311 1 95.88 66 ASP B N 1
ATOM 2800 C CA . ASP B 1 66 ? -18.469 4.289 1.763 1 95.88 66 ASP B CA 1
ATOM 2801 C C . ASP B 1 66 ? -17.422 3.846 2.785 1 95.88 66 ASP B C 1
ATOM 2803 O O . ASP B 1 66 ? -16.797 2.797 2.623 1 95.88 66 ASP B O 1
ATOM 2807 N N . VAL B 1 67 ? -17.281 4.633 3.842 1 98.12 67 VAL B N 1
ATOM 2808 C CA . VAL B 1 67 ? -16.266 4.301 4.832 1 98.12 67 VAL B CA 1
ATOM 2809 C C . VAL B 1 67 ? -16.797 4.574 6.238 1 98.12 67 VAL B C 1
ATOM 2811 O O . VAL B 1 67 ? -17.703 5.391 6.414 1 98.12 67 VAL B O 1
ATOM 2814 N N . ASP B 1 68 ? -16.234 3.873 7.203 1 98.56 68 ASP B N 1
ATOM 2815 C CA . ASP B 1 68 ? -16.594 4.031 8.609 1 98.56 68 ASP B CA 1
ATOM 2816 C C . ASP B 1 68 ? -15.516 4.809 9.367 1 98.56 68 ASP B C 1
ATOM 2818 O O . ASP B 1 68 ? -15.805 5.484 10.352 1 98.56 68 ASP B O 1
ATOM 2822 N N . LEU B 1 69 ? -14.258 4.664 8.945 1 98.81 69 LEU B N 1
ATOM 2823 C CA . LEU B 1 69 ? -13.094 5.211 9.641 1 98.81 69 LEU B CA 1
ATOM 2824 C C . LEU B 1 69 ? -12.023 5.648 8.648 1 98.81 69 LEU B C 1
ATOM 2826 O O . LEU B 1 69 ? -11.727 4.926 7.695 1 98.81 69 LEU B O 1
ATOM 2830 N N . GLY B 1 70 ? -11.508 6.852 8.844 1 98.81 70 GLY B N 1
ATOM 2831 C CA . GLY B 1 70 ? -10.508 7.355 7.918 1 98.81 70 GLY B CA 1
ATOM 2832 C C . GLY B 1 70 ? -9.297 7.961 8.609 1 98.81 70 GLY B C 1
ATOM 2833 O O . GLY B 1 70 ? -9.43 8.562 9.68 1 98.81 70 GLY B O 1
ATOM 2834 N N . PHE B 1 71 ? -8.125 7.777 8.023 1 98.81 71 PHE B N 1
ATOM 2835 C CA . PHE B 1 71 ? -6.883 8.445 8.383 1 98.81 71 PHE B CA 1
ATOM 2836 C C . PHE B 1 71 ? -6.531 9.523 7.363 1 98.81 71 PHE B C 1
ATOM 2838 O O . PHE B 1 71 ? -6.371 9.234 6.18 1 98.81 71 PHE B O 1
ATOM 2845 N N . MET B 1 72 ? -6.41 10.773 7.812 1 97.31 72 MET B N 1
ATOM 2846 C CA . MET B 1 72 ? -6.207 11.852 6.848 1 97.31 72 MET B CA 1
ATOM 2847 C C . MET B 1 72 ? -5.383 12.984 7.461 1 97.31 72 MET B C 1
ATOM 2849 O O . MET B 1 72 ? -5.148 13 8.672 1 97.31 72 MET B O 1
ATOM 2853 N N . CYS B 1 73 ? -4.914 13.844 6.66 1 95.12 73 CYS B N 1
ATOM 2854 C CA . CYS B 1 73 ? -4.223 15.031 7.156 1 95.12 73 CYS B CA 1
ATOM 2855 C C . CYS B 1 73 ? -5.18 15.945 7.906 1 95.12 73 CYS B C 1
ATOM 2857 O O . CYS B 1 73 ? -6.371 16 7.586 1 95.12 73 CYS B O 1
ATOM 2859 N N . SER B 1 74 ? -4.609 16.672 8.867 1 95.5 74 SER B N 1
ATOM 2860 C CA . SER B 1 74 ? -5.434 17.578 9.664 1 95.5 74 SER B CA 1
ATOM 2861 C C . SER B 1 74 ? -6.062 18.656 8.789 1 95.5 74 SER B C 1
ATOM 2863 O O . SER B 1 74 ? -7.188 19.094 9.039 1 95.5 74 SER B O 1
ATOM 2865 N N . SER B 1 75 ? -5.348 19.062 7.699 1 92.06 75 SER B N 1
ATOM 2866 C CA . SER B 1 75 ? -5.879 20.078 6.812 1 92.06 75 SER B CA 1
ATOM 2867 C C . SER B 1 75 ? -7.191 19.641 6.168 1 92.06 75 SER B C 1
ATOM 2869 O O . SER B 1 75 ? -8.125 20.438 6.031 1 92.06 75 SER B O 1
ATOM 2871 N N . GLY B 1 76 ? -7.246 18.375 5.758 1 91.44 76 GLY B N 1
ATOM 2872 C CA . GLY B 1 76 ? -8.477 17.828 5.199 1 91.44 76 GLY B CA 1
ATOM 2873 C C . GLY B 1 76 ? -9.617 17.781 6.203 1 91.44 76 GLY B C 1
ATOM 2874 O O . GLY B 1 76 ? -10.75 18.141 5.887 1 91.44 76 GLY B O 1
ATOM 2875 N N . PHE B 1 77 ? -9.328 17.438 7.387 1 95 77 PHE B N 1
ATOM 2876 C CA . PHE B 1 77 ? -10.32 17.344 8.453 1 95 77 PHE B CA 1
ATOM 2877 C C . PHE B 1 77 ? -10.891 18.703 8.781 1 95 77 PHE B C 1
ATOM 2879 O O . PHE B 1 77 ? -12.109 18.875 8.875 1 95 77 PHE B O 1
ATOM 2886 N N . ILE B 1 78 ? -10.023 19.641 8.945 1 93 78 ILE B N 1
ATOM 2887 C CA . ILE B 1 78 ? -10.43 21 9.289 1 93 78 ILE B CA 1
ATOM 2888 C C . ILE B 1 78 ? -11.289 21.578 8.172 1 93 78 ILE B C 1
ATOM 2890 O O . ILE B 1 78 ? -12.32 22.219 8.43 1 93 78 ILE B O 1
ATOM 2894 N N . ARG B 1 79 ? -10.891 21.344 6.938 1 91.56 79 ARG B N 1
ATOM 2895 C CA . ARG B 1 79 ? -11.672 21.812 5.805 1 91.56 79 ARG B CA 1
ATOM 2896 C C . ARG B 1 79 ? -13.086 21.234 5.828 1 91.56 79 ARG B C 1
ATOM 2898 O O . ARG B 1 79 ? -14.062 21.953 5.633 1 91.56 79 ARG B O 1
ATOM 2905 N N . LEU B 1 80 ? -13.164 19.938 6.039 1 94.25 80 LEU B N 1
ATOM 2906 C CA . LEU B 1 80 ? -14.461 19.281 6.074 1 94.25 80 LEU B CA 1
ATOM 2907 C C . LEU B 1 80 ? -15.336 19.859 7.188 1 94.25 80 LEU B C 1
ATOM 2909 O O . LEU B 1 80 ? -16.531 20.062 6.996 1 94.25 80 LEU B O 1
ATOM 2913 N N . LYS B 1 81 ? -14.75 20.172 8.305 1 93.31 81 LYS B N 1
ATOM 2914 C CA . LYS B 1 81 ? -15.477 20.781 9.414 1 93.31 81 LYS B CA 1
ATOM 2915 C C . LYS B 1 81 ? -15.969 22.172 9.055 1 93.31 81 LYS B C 1
ATOM 2917 O O . LYS B 1 81 ? -17.125 22.516 9.328 1 93.31 81 LYS B O 1
ATOM 2922 N N . GLU B 1 82 ? -15.102 22.875 8.492 1 91.31 82 GLU B N 1
ATOM 2923 C CA . GLU B 1 82 ? -15.43 24.25 8.117 1 91.31 82 GLU B CA 1
ATOM 2924 C C . GLU B 1 82 ? -16.547 24.281 7.082 1 91.31 82 GLU B C 1
ATOM 2926 O O . GLU B 1 82 ? -17.359 25.219 7.066 1 91.31 82 GLU B O 1
ATOM 2931 N N . GLU B 1 83 ? -16.562 23.266 6.273 1 93.5 83 GLU B N 1
ATOM 2932 C CA . GLU B 1 83 ? -17.578 23.172 5.238 1 93.5 83 GLU B CA 1
ATOM 2933 C C . GLU B 1 83 ? -18.906 22.672 5.82 1 93.5 83 GLU B C 1
ATOM 2935 O O . GLU B 1 83 ? -19.906 22.609 5.113 1 93.5 83 GLU B O 1
ATOM 2940 N N . GLY B 1 84 ? -18.922 22.344 7.043 1 94.94 84 GLY B N 1
ATOM 2941 C CA . GLY B 1 84 ? -20.141 21.906 7.707 1 94.94 84 GLY B CA 1
ATOM 2942 C C . GLY B 1 84 ? -20.516 20.469 7.391 1 94.94 84 GLY B C 1
ATOM 2943 O O . GLY B 1 84 ? -21.688 20.125 7.355 1 94.94 84 GLY B O 1
ATOM 2944 N N . ASN B 1 85 ? -19.516 19.625 7.062 1 96.19 85 ASN B N 1
ATOM 2945 C CA . ASN B 1 85 ? -19.781 18.219 6.785 1 96.19 85 ASN B CA 1
ATOM 2946 C C . ASN B 1 85 ? -20.375 17.516 8.008 1 96.19 85 ASN B C 1
ATOM 2948 O O . ASN B 1 85 ? -19.719 17.406 9.039 1 96.19 85 ASN B O 1
ATOM 2952 N N . LYS B 1 86 ? -21.578 17 7.91 1 97.44 86 LYS B N 1
ATOM 2953 C CA . LYS B 1 86 ? -22.266 16.422 9.055 1 97.44 86 LYS B CA 1
ATOM 2954 C C . LYS B 1 86 ? -21.969 14.93 9.18 1 97.44 86 LYS B C 1
ATOM 2956 O O . LYS B 1 86 ? -22.453 14.273 10.109 1 97.44 86 LYS B O 1
ATOM 2961 N N . TYR B 1 87 ? -21.172 14.422 8.266 1 98.06 87 TYR B N 1
ATOM 2962 C CA . TYR B 1 87 ? -20.969 12.977 8.203 1 98.06 87 TYR B CA 1
ATOM 2963 C C . TYR B 1 87 ? -19.625 12.586 8.773 1 98.06 87 TYR B C 1
ATOM 2965 O O . TYR B 1 87 ? -19.188 11.438 8.625 1 98.06 87 TYR B O 1
ATOM 2973 N N . ILE B 1 88 ? -18.953 13.516 9.438 1 98.31 88 ILE B N 1
ATOM 2974 C CA . ILE B 1 88 ? -17.641 13.188 10.016 1 98.31 88 ILE B CA 1
ATOM 2975 C C . ILE B 1 88 ? -17.656 13.5 11.508 1 98.31 88 ILE B C 1
ATOM 2977 O O . ILE B 1 88 ? -18.359 14.406 11.953 1 98.31 88 ILE B O 1
ATOM 2981 N N . SER B 1 89 ? -16.922 12.766 12.266 1 98.06 89 SER B N 1
ATOM 2982 C CA . SER B 1 89 ? -16.672 12.984 13.688 1 98.06 89 SER B CA 1
ATOM 2983 C C . SER B 1 89 ? -15.242 12.586 14.07 1 98.06 89 SER B C 1
ATOM 2985 O O . SER B 1 89 ? -14.672 11.664 13.477 1 98.06 89 SER B O 1
ATOM 2987 N N . LEU B 1 90 ? -14.656 13.289 15 1 98.5 90 LEU B N 1
ATOM 2988 C CA . LEU B 1 90 ? -13.273 13.055 15.406 1 98.5 90 LEU B CA 1
ATOM 2989 C C . LEU B 1 90 ? -13.18 11.844 16.328 1 98.5 90 LEU B C 1
ATOM 2991 O O . LEU B 1 90 ? -13.945 11.727 17.297 1 98.5 90 LEU B O 1
ATOM 2995 N N . CYS B 1 91 ? -12.328 10.914 16 1 98.88 91 CYS B N 1
ATOM 2996 C CA . CYS B 1 91 ? -11.906 9.93 17 1 98.88 91 CYS B CA 1
ATOM 2997 C C . CYS B 1 91 ? -11.109 10.586 18.109 1 98.88 91 CYS B C 1
ATOM 2999 O O . CYS B 1 91 ? -10.109 11.258 17.859 1 98.88 91 CYS B O 1
ATOM 3001 N N . LYS B 1 92 ? -11.43 10.391 19.297 1 98.69 92 LYS B N 1
ATOM 3002 C CA . LYS B 1 92 ? -10.812 11.07 20.438 1 98.69 92 LYS B CA 1
ATOM 3003 C C . LYS B 1 92 ? -9.539 10.352 20.875 1 98.69 92 LYS B C 1
ATOM 3005 O O . LYS B 1 92 ? -9.281 10.219 22.078 1 98.69 92 LYS B O 1
ATOM 3010 N N . ALA B 1 93 ? -8.859 9.719 20 1 98.81 93 ALA B N 1
ATOM 3011 C CA . ALA B 1 93 ? -7.547 9.094 20.188 1 98.81 93 ALA B CA 1
ATOM 3012 C C . ALA B 1 93 ? -6.609 9.445 19.031 1 98.81 93 ALA B C 1
ATOM 3014 O O . ALA B 1 93 ? -7.031 9.484 17.875 1 98.81 93 ALA B O 1
ATOM 3015 N N . ALA B 1 94 ? -5.406 9.773 19.344 1 98.69 94 ALA B N 1
ATOM 3016 C CA . ALA B 1 94 ? -4.395 10.062 18.328 1 98.69 94 ALA B CA 1
ATOM 3017 C C . ALA B 1 94 ? -3.066 9.391 18.672 1 98.69 94 ALA B C 1
ATOM 3019 O O . ALA B 1 94 ? -2.736 9.227 19.859 1 98.69 94 ALA B O 1
ATOM 3020 N N . PRO B 1 95 ? -2.32 9.008 17.672 1 98.62 95 PRO B N 1
ATOM 3021 C CA . PRO B 1 95 ? -1.05 8.32 17.922 1 98.62 95 PRO B CA 1
ATOM 3022 C C . PRO B 1 95 ? 0.058 9.273 18.359 1 98.62 95 PRO B C 1
ATOM 3024 O O . PRO B 1 95 ? 0.118 10.414 17.906 1 98.62 95 PRO B O 1
ATOM 3027 N N . VAL B 1 96 ? 0.887 8.781 19.234 1 98.31 96 VAL B N 1
ATOM 3028 C CA . VAL B 1 96 ? 2.117 9.461 19.641 1 98.31 96 VAL B CA 1
ATOM 3029 C C . VAL B 1 96 ? 3.311 8.828 18.922 1 98.31 96 VAL B C 1
ATOM 3031 O O . VAL B 1 96 ? 3.734 7.723 19.266 1 98.31 96 VAL B O 1
ATOM 3034 N N . HIS B 1 97 ? 3.789 9.484 17.906 1 97.25 97 HIS B N 1
ATOM 3035 C CA . HIS B 1 97 ? 5 9.047 17.219 1 97.25 97 HIS B CA 1
ATOM 3036 C C . HIS B 1 97 ? 6.25 9.43 18 1 97.25 97 HIS B C 1
ATOM 3038 O O . HIS B 1 97 ? 6.277 10.477 18.656 1 97.25 97 HIS B O 1
ATOM 3044 N N . ILE B 1 98 ? 7.215 8.633 17.859 1 92.69 98 ILE B N 1
ATOM 3045 C CA . ILE B 1 98 ? 8.469 8.875 18.578 1 92.69 98 ILE B CA 1
ATOM 3046 C C . ILE B 1 98 ? 9.289 9.93 17.828 1 92.69 98 ILE B C 1
ATOM 3048 O O . ILE B 1 98 ? 9.586 9.766 16.641 1 92.69 98 ILE B O 1
ATOM 3052 N N . HIS B 1 99 ? 9.602 10.992 18.453 1 90.44 99 HIS B N 1
ATOM 3053 C CA . HIS B 1 99 ? 10.453 12.078 17.969 1 90.44 99 HIS B CA 1
ATOM 3054 C C . HIS B 1 99 ? 11.242 12.711 19.109 1 90.44 99 HIS B C 1
ATOM 3056 O O . HIS B 1 99 ? 10.719 12.859 20.219 1 90.44 99 HIS B O 1
ATOM 3062 N N . PRO B 1 100 ? 12.461 13.094 18.797 1 89.5 100 PRO B N 1
ATOM 3063 C CA . PRO B 1 100 ? 13.281 13.68 19.859 1 89.5 100 PRO B CA 1
ATOM 3064 C C . PRO B 1 100 ? 12.625 14.883 20.516 1 89.5 100 PRO B C 1
ATOM 3066 O O . PRO B 1 100 ? 12.781 15.094 21.719 1 89.5 100 PRO B O 1
ATOM 3069 N N . ASN B 1 101 ? 11.812 15.664 19.828 1 91.25 101 ASN B N 1
ATOM 3070 C CA . ASN B 1 101 ? 11.172 16.875 20.328 1 91.25 101 ASN B CA 1
ATOM 3071 C C . ASN B 1 101 ? 9.719 16.609 20.703 1 91.25 101 ASN B C 1
ATOM 3073 O O . ASN B 1 101 ? 9 17.531 21.094 1 91.25 101 ASN B O 1
ATOM 3077 N N . GLY B 1 102 ? 9.219 15.438 20.547 1 92.19 102 GLY B N 1
ATOM 3078 C CA . GLY B 1 102 ? 7.801 15.133 20.656 1 92.19 102 GLY B CA 1
ATOM 3079 C C . GLY B 1 102 ? 7.297 15.125 22.078 1 92.19 102 GLY B C 1
ATOM 3080 O O . GLY B 1 102 ? 6.125 15.414 22.328 1 92.19 102 GLY B O 1
ATOM 3081 N N . GLN B 1 103 ? 8.07 14.758 23.125 1 90.62 103 GLN B N 1
ATOM 3082 C CA . GLN B 1 103 ? 7.758 14.742 24.547 1 90.62 103 GLN B CA 1
ATOM 3083 C C . GLN B 1 103 ? 6.551 13.859 24.844 1 90.62 103 GLN B C 1
ATOM 3085 O O . GLN B 1 103 ? 5.723 14.188 25.688 1 90.62 103 GLN B O 1
ATOM 3090 N N . GLY B 1 104 ? 6.328 12.875 24.062 1 93 104 GLY B N 1
ATOM 3091 C CA . GLY B 1 104 ? 5.23 11.953 24.297 1 93 104 GLY B CA 1
ATOM 3092 C C . GLY B 1 104 ? 3.875 12.539 23.938 1 93 104 GLY B C 1
ATOM 3093 O O . GLY B 1 104 ? 2.846 12.086 24.438 1 93 104 GLY B O 1
ATOM 3094 N N . LYS B 1 105 ? 3.807 13.57 23.156 1 96.38 105 LYS B N 1
ATOM 3095 C CA . LYS B 1 105 ? 2.574 14.234 22.75 1 96.38 105 LYS B CA 1
ATOM 3096 C C . LYS B 1 105 ? 2.162 13.812 21.344 1 96.38 105 LYS B C 1
ATOM 3098 O O . LYS B 1 105 ? 2.982 13.305 20.578 1 96.38 105 LYS B O 1
ATOM 3103 N N . PRO B 1 106 ? 0.863 13.906 21 1 97.69 106 PRO B N 1
ATOM 3104 C CA . PRO B 1 106 ? 0.381 13.555 19.672 1 97.69 106 PRO B CA 1
ATOM 3105 C C . PRO B 1 106 ? 0.651 14.656 18.641 1 97.69 106 PRO B C 1
ATOM 3107 O O . PRO B 1 106 ? -0.288 15.242 18.094 1 97.69 106 PRO B O 1
ATOM 3110 N N . VAL B 1 107 ? 1.938 14.867 18.344 1 97.12 107 VAL B N 1
ATOM 3111 C CA . VAL B 1 107 ? 2.395 15.938 17.453 1 97.12 107 VAL B CA 1
ATOM 3112 C C . VAL B 1 107 ? 3.418 15.391 16.469 1 97.12 107 VAL B C 1
ATOM 3114 O O . VAL B 1 107 ? 3.855 14.242 16.578 1 97.12 107 VAL B O 1
ATOM 3117 N N . TYR B 1 108 ? 3.715 16.141 15.469 1 97.25 108 TYR B N 1
ATOM 3118 C CA . TYR B 1 108 ? 4.801 15.891 14.531 1 97.25 108 TYR B CA 1
ATOM 3119 C C . TYR B 1 108 ? 5.488 17.188 14.125 1 97.25 108 TYR B C 1
ATOM 3121 O O . TYR B 1 108 ? 5.176 18.25 14.664 1 97.25 108 TYR B O 1
ATOM 3129 N N . PHE B 1 109 ? 6.465 17.047 13.297 1 97.5 109 PHE B N 1
ATOM 3130 C CA . PHE B 1 109 ? 7.305 18.188 12.969 1 97.5 109 PHE B CA 1
ATOM 3131 C C . PHE B 1 109 ? 7.531 18.297 11.469 1 97.5 109 PHE B C 1
ATOM 3133 O O . PHE B 1 109 ? 7.238 17.344 10.727 1 97.5 109 PHE B O 1
ATOM 3140 N N . SER B 1 110 ? 7.863 19.453 11.062 1 97.62 110 SER B N 1
ATOM 3141 C CA . SER B 1 110 ? 8.289 19.719 9.695 1 97.62 110 SER B CA 1
ATOM 3142 C C . SER B 1 110 ? 9.812 19.828 9.609 1 97.62 110 SER B C 1
ATOM 3144 O O . SER B 1 110 ? 10.391 20.844 9.977 1 97.62 110 SER B O 1
ATOM 3146 N N . ASP B 1 111 ? 10.414 18.781 9.102 1 97.69 111 ASP B N 1
ATOM 3147 C CA . ASP B 1 111 ? 11.867 18.734 9 1 97.69 111 ASP B CA 1
ATOM 3148 C C . ASP B 1 111 ? 12.344 19.359 7.691 1 97.69 111 ASP B C 1
ATOM 3150 O O . ASP B 1 111 ? 11.977 18.891 6.609 1 97.69 111 ASP B O 1
ATOM 3154 N N . VAL B 1 112 ? 13.109 20.391 7.832 1 98.38 112 VAL B N 1
ATOM 3155 C CA . VAL B 1 112 ? 13.742 20.969 6.648 1 98.38 112 VAL B CA 1
ATOM 3156 C C . VAL B 1 112 ? 14.977 20.156 6.273 1 98.38 112 VAL B C 1
ATOM 3158 O O . VAL B 1 112 ? 15.969 20.141 7.012 1 98.38 112 VAL B O 1
ATOM 3161 N N . VAL B 1 113 ? 14.891 19.516 5.105 1 98.56 113 VAL B N 1
ATOM 3162 C CA . VAL B 1 113 ? 15.875 18.5 4.738 1 98.56 113 VAL B CA 1
ATOM 3163 C C . VAL B 1 113 ? 16.766 19.031 3.605 1 98.56 113 VAL B C 1
ATOM 3165 O O . VAL B 1 113 ? 16.266 19.672 2.674 1 98.56 113 VAL B O 1
ATOM 3168 N N . VAL B 1 114 ? 18.047 18.812 3.709 1 98.5 114 VAL B N 1
ATOM 3169 C CA . VAL B 1 114 ? 19.031 19.109 2.674 1 98.5 114 VAL B CA 1
ATOM 3170 C C . VAL B 1 114 ? 19.906 17.891 2.418 1 98.5 114 VAL B C 1
ATOM 3172 O O . VAL B 1 114 ? 19.828 16.891 3.145 1 98.5 114 VAL B O 1
ATOM 3175 N N . ARG B 1 115 ? 20.672 17.969 1.355 1 98.19 115 ARG B N 1
ATOM 3176 C CA . ARG B 1 115 ? 21.672 16.922 1.148 1 98.19 115 ARG B CA 1
ATOM 3177 C C . ARG B 1 115 ? 22.75 16.984 2.221 1 98.19 115 ARG B C 1
ATOM 3179 O O . ARG B 1 115 ? 23.266 18.062 2.541 1 98.19 115 ARG B O 1
ATOM 3186 N N . ALA B 1 116 ? 23.109 15.852 2.734 1 97.56 116 ALA B N 1
ATOM 3187 C CA . ALA B 1 116 ? 24.109 15.797 3.801 1 97.56 116 ALA B CA 1
ATOM 3188 C C . ALA B 1 116 ? 25.438 16.391 3.34 1 97.56 116 ALA B C 1
ATOM 3190 O O . ALA B 1 116 ? 26.141 17.047 4.113 1 97.56 116 ALA B O 1
ATOM 3191 N N . SER B 1 117 ? 25.766 16.188 2.129 1 96.38 117 SER B N 1
ATOM 3192 C CA . SER B 1 117 ? 27.031 16.656 1.569 1 96.38 117 SER B CA 1
ATOM 3193 C C . SER B 1 117 ? 27.078 18.172 1.515 1 96.38 117 SER B C 1
ATOM 3195 O O . SER B 1 117 ? 28.156 18.766 1.446 1 96.38 117 SER B O 1
ATOM 3197 N N . GLU B 1 118 ? 25.922 18.781 1.586 1 95.69 118 GLU B N 1
ATOM 3198 C CA . GLU B 1 118 ? 25.859 20.234 1.47 1 95.69 118 GLU B CA 1
ATOM 3199 C C . GLU B 1 118 ? 25.453 20.875 2.797 1 95.69 118 GLU B C 1
ATOM 3201 O O . GLU B 1 118 ? 25.266 22.094 2.873 1 95.69 118 GLU B O 1
ATOM 3206 N N . ARG B 1 119 ? 25.312 20.125 3.781 1 95.06 119 ARG B N 1
ATOM 3207 C CA . ARG B 1 119 ? 24.781 20.594 5.059 1 95.06 119 ARG B CA 1
ATOM 3208 C C . ARG B 1 119 ? 25.641 21.719 5.625 1 95.06 119 ARG B C 1
ATOM 3210 O O . ARG B 1 119 ? 25.125 22.641 6.277 1 95.06 119 ARG B O 1
ATOM 3217 N N . SER B 1 120 ? 26.891 21.656 5.367 1 94.25 120 SER B N 1
ATOM 3218 C CA . SER B 1 120 ? 27.828 22.625 5.934 1 94.25 120 SER B CA 1
ATOM 3219 C C . SER B 1 120 ? 27.641 24 5.328 1 94.25 120 SER B C 1
ATOM 3221 O O . SER B 1 120 ? 28.062 25 5.902 1 94.25 120 SER B O 1
ATOM 3223 N N . LYS B 1 121 ? 27 24 4.23 1 94.69 121 LYS B N 1
ATOM 3224 C CA . LYS B 1 121 ? 26.75 25.281 3.561 1 94.69 121 LYS B CA 1
ATOM 3225 C C . LYS B 1 121 ? 25.688 26.078 4.301 1 94.69 121 LYS B C 1
ATOM 3227 O O . LYS B 1 121 ? 25.547 27.281 4.086 1 94.69 121 LYS B O 1
ATOM 3232 N N . TYR B 1 122 ? 24.891 25.375 5.059 1 95.81 122 TYR B N 1
ATOM 3233 C CA . TYR B 1 122 ? 23.75 26 5.719 1 95.81 122 TYR B CA 1
ATOM 3234 C C . TYR B 1 122 ? 23.922 25.969 7.234 1 95.81 122 TYR B C 1
ATOM 3236 O O . TYR B 1 122 ? 24.078 24.906 7.824 1 95.81 122 TYR B O 1
ATOM 3244 N N . VAL B 1 123 ? 23.891 27.141 7.844 1 92.12 123 VAL B N 1
ATOM 3245 C CA . VAL B 1 123 ? 23.953 27.203 9.305 1 92.12 123 VAL B CA 1
ATOM 3246 C C . VAL B 1 123 ? 22.531 27.312 9.867 1 92.12 123 VAL B C 1
ATOM 3248 O O . VAL B 1 123 ? 22.219 26.688 10.883 1 92.12 123 VAL B O 1
ATOM 3251 N N . SER B 1 124 ? 21.766 28.109 9.188 1 95 124 SER B N 1
ATOM 3252 C CA . SER B 1 124 ? 20.391 28.344 9.617 1 95 124 SER B CA 1
ATOM 3253 C C . SER B 1 124 ? 19.438 28.344 8.43 1 95 124 SER B C 1
ATOM 3255 O O . SER B 1 124 ? 19.859 28.281 7.277 1 95 124 SER B O 1
ATOM 3257 N N . PHE B 1 125 ? 18.156 28.359 8.797 1 96.81 125 PHE B N 1
ATOM 3258 C CA . PHE B 1 125 ? 17.094 28.359 7.797 1 96.81 125 PHE B CA 1
ATOM 3259 C C . PHE B 1 125 ? 17.266 29.531 6.828 1 96.81 125 PHE B C 1
ATOM 3261 O O . PHE B 1 125 ? 17 29.391 5.633 1 96.81 125 PHE B O 1
ATOM 3268 N N . THR B 1 126 ? 17.781 30.641 7.312 1 96.62 126 THR B N 1
ATOM 3269 C CA . THR B 1 126 ? 17.891 31.844 6.5 1 96.62 126 THR B CA 1
ATOM 3270 C C . THR B 1 126 ? 18.969 31.688 5.426 1 96.62 126 THR B C 1
ATOM 3272 O O . THR B 1 126 ? 18.969 32.406 4.434 1 96.62 126 THR B O 1
ATOM 3275 N N . ASP B 1 127 ? 19.844 30.688 5.609 1 97.44 127 ASP B N 1
ATOM 3276 C CA . ASP B 1 127 ? 20.906 30.422 4.633 1 97.44 127 ASP B CA 1
ATOM 3277 C C . ASP B 1 127 ? 20.328 29.797 3.363 1 97.44 127 ASP B C 1
ATOM 3279 O O . ASP B 1 127 ? 21.016 29.719 2.34 1 97.44 127 ASP B O 1
ATOM 3283 N N . LEU B 1 128 ? 19.094 29.453 3.438 1 97.5 128 LEU B N 1
ATOM 3284 C CA . LEU B 1 128 ? 18.453 28.812 2.287 1 97.5 128 LEU B CA 1
ATOM 3285 C C . LEU B 1 128 ? 17.922 29.844 1.313 1 97.5 128 LEU B C 1
ATOM 3287 O O . LEU B 1 128 ? 17.375 29.5 0.264 1 97.5 128 LEU B O 1
ATOM 3291 N N . LYS B 1 129 ? 18.062 31.109 1.666 1 97.31 129 LYS B N 1
ATOM 3292 C CA . LYS B 1 129 ? 17.609 32.188 0.786 1 97.31 129 LYS B CA 1
ATOM 3293 C C . LYS B 1 129 ? 18.188 32.031 -0.617 1 97.31 129 LYS B C 1
ATOM 3295 O O . LYS B 1 129 ? 19.391 31.859 -0.778 1 97.31 129 LYS B O 1
ATOM 3300 N N . GLY B 1 130 ? 17.297 32.062 -1.579 1 97.12 130 GLY B N 1
ATOM 3301 C CA . GLY B 1 130 ? 17.719 31.984 -2.969 1 97.12 130 GLY B CA 1
ATOM 3302 C C . GLY B 1 130 ? 17.875 30.562 -3.479 1 97.12 130 GLY B C 1
ATOM 3303 O O . GLY B 1 130 ? 18.109 30.344 -4.672 1 97.12 130 GLY B O 1
ATOM 3304 N N . HIS B 1 131 ? 17.75 29.609 -2.672 1 97.56 131 HIS B N 1
ATOM 3305 C CA . HIS B 1 131 ? 17.891 28.219 -3.062 1 97.56 131 HIS B CA 1
ATOM 3306 C C . HIS B 1 131 ? 16.547 27.625 -3.498 1 97.56 131 HIS B C 1
ATOM 3308 O O . HIS B 1 131 ? 15.5 28.219 -3.252 1 97.56 131 HIS B O 1
ATOM 3314 N N . SER B 1 132 ? 16.609 26.5 -4.18 1 97.5 132 SER B N 1
ATOM 3315 C CA . SER B 1 132 ? 15.406 25.844 -4.672 1 97.5 132 SER B CA 1
ATOM 3316 C C . SER B 1 132 ? 14.703 25.078 -3.564 1 97.5 132 SER B C 1
ATOM 3318 O O . SER B 1 132 ? 15.352 24.453 -2.721 1 97.5 132 SER B O 1
ATOM 3320 N N . PHE B 1 133 ? 13.414 25.234 -3.545 1 97.62 133 PHE B N 1
ATOM 3321 C CA . PHE B 1 133 ? 12.555 24.594 -2.551 1 97.62 133 PHE B CA 1
ATOM 3322 C C . PHE B 1 133 ? 11.43 23.812 -3.225 1 97.62 133 PHE B C 1
ATOM 3324 O O . PHE B 1 133 ? 10.844 24.281 -4.203 1 97.62 133 PHE B O 1
ATOM 3331 N N . THR B 1 134 ? 11.227 22.547 -2.756 1 97.25 134 THR B N 1
ATOM 3332 C CA . THR B 1 134 ? 10.094 21.766 -3.246 1 97.25 134 THR B CA 1
ATOM 3333 C C . THR B 1 134 ? 9.102 21.484 -2.125 1 97.25 134 THR B C 1
ATOM 3335 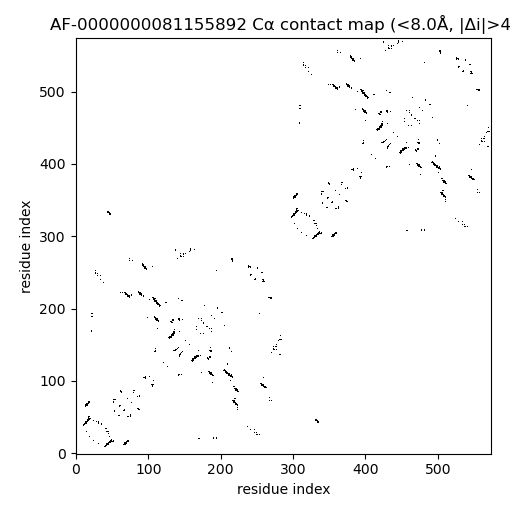O O . THR B 1 134 ? 9.477 21.406 -0.955 1 97.25 134 THR B O 1
ATOM 3338 N N . TYR B 1 135 ? 7.809 21.469 -2.475 1 94.75 135 TYR B N 1
ATOM 3339 C CA . TYR B 1 135 ? 6.73 21.234 -1.521 1 94.75 135 TYR B CA 1
ATOM 3340 C C . TYR B 1 135 ? 5.73 20.234 -2.064 1 94.75 135 TYR B C 1
ATOM 3342 O O . TYR B 1 135 ? 5.586 20.078 -3.279 1 94.75 135 TYR B O 1
ATOM 3350 N N . ASN B 1 136 ? 5.082 19.531 -1.14 1 92.69 136 ASN B N 1
ATOM 3351 C CA . ASN B 1 136 ? 4.191 18.453 -1.564 1 92.69 136 ASN B CA 1
ATOM 3352 C C . ASN B 1 136 ? 2.836 19 -2.008 1 92.69 136 ASN B C 1
ATOM 3354 O O . ASN B 1 136 ? 2.184 18.406 -2.875 1 92.69 136 ASN B O 1
ATOM 3358 N N . GLY B 1 137 ? 2.359 20.031 -1.352 1 89.94 137 GLY B N 1
ATOM 3359 C CA . GLY B 1 137 ? 1.088 20.656 -1.69 1 89.94 137 GLY B CA 1
ATOM 3360 C C . GLY B 1 137 ? 0.904 22.016 -1.062 1 89.94 137 GLY B C 1
ATOM 3361 O O . GLY B 1 137 ? 1.464 22.297 0 1 89.94 137 GLY B O 1
ATOM 3362 N N . THR B 1 138 ? 0.022 22.812 -1.665 1 87.81 138 THR B N 1
ATOM 3363 C CA . THR B 1 138 ? -0.153 24.188 -1.216 1 87.81 138 THR B CA 1
ATOM 3364 C C . THR B 1 138 ? -0.892 24.219 0.118 1 87.81 138 THR B C 1
ATOM 3366 O O . THR B 1 138 ? -0.69 25.141 0.916 1 87.81 138 THR B O 1
ATOM 3369 N N . ASP B 1 139 ? -1.699 23.203 0.361 1 86.81 139 ASP B N 1
ATOM 3370 C CA . ASP B 1 139 ? -2.506 23.203 1.578 1 86.81 139 ASP B CA 1
ATOM 3371 C C . ASP B 1 139 ? -1.882 22.312 2.65 1 86.81 139 ASP B C 1
ATOM 3373 O O . ASP B 1 139 ? -2.463 22.125 3.721 1 86.81 139 ASP B O 1
ATOM 3377 N N . SER B 1 140 ? -0.727 21.859 2.326 1 91.44 140 SER B N 1
ATOM 3378 C CA . SER B 1 140 ? -0.05 20.953 3.262 1 91.44 140 SER B CA 1
ATOM 3379 C C . SER B 1 140 ? 0.479 21.719 4.469 1 91.44 140 SER B C 1
ATOM 3381 O O . SER B 1 140 ? 1.065 22.797 4.324 1 91.44 140 SER B O 1
ATOM 3383 N N . LEU B 1 141 ? 0.27 21.234 5.617 1 93.25 141 LEU B N 1
ATOM 3384 C CA . LEU B 1 141 ? 0.708 21.891 6.844 1 93.25 141 LEU B CA 1
ATOM 3385 C C . LEU B 1 141 ? 2.227 21.844 6.973 1 93.25 141 LEU B C 1
ATOM 3387 O O . LEU B 1 141 ? 2.891 22.891 6.922 1 93.25 141 LEU B O 1
ATOM 3391 N N . SER B 1 142 ? 2.801 20.672 6.996 1 94.25 142 SER B N 1
ATOM 3392 C CA . SER B 1 142 ? 4.234 20.531 7.219 1 94.25 142 SER B CA 1
ATOM 3393 C C . SER B 1 142 ? 5.023 20.844 5.953 1 94.25 142 SER B C 1
ATOM 3395 O O . SER B 1 142 ? 6.191 21.25 6.023 1 94.25 142 SER B O 1
ATOM 3397 N N . GLY B 1 143 ? 4.359 20.75 4.812 1 94.38 143 GLY B N 1
ATOM 3398 C CA . GLY B 1 143 ? 5.09 20.953 3.57 1 94.38 143 GLY B CA 1
ATOM 3399 C C . GLY B 1 143 ? 5.074 22.391 3.092 1 94.38 143 GLY B C 1
ATOM 3400 O O . GLY B 1 143 ? 5.926 22.797 2.297 1 94.38 143 GLY B O 1
ATOM 3401 N N . SER B 1 144 ? 4.066 23.203 3.607 1 94 144 SER B N 1
ATOM 3402 C CA . SER B 1 144 ? 3.924 24.531 3.02 1 94 144 SER B CA 1
ATOM 3403 C C . SER B 1 144 ? 3.529 25.562 4.07 1 94 144 SER B C 1
ATOM 3405 O O . SER B 1 144 ? 4.207 26.578 4.238 1 94 144 SER B O 1
ATOM 3407 N N . LEU B 1 145 ? 2.473 25.344 4.824 1 93.62 145 LEU B N 1
ATOM 3408 C CA . LEU B 1 145 ? 1.867 26.375 5.676 1 93.62 145 LEU B CA 1
ATOM 3409 C C . LEU B 1 145 ? 2.812 26.766 6.805 1 93.62 145 LEU B C 1
ATOM 3411 O O . LEU B 1 145 ? 2.945 27.953 7.121 1 93.62 145 LEU B O 1
ATOM 3415 N N . VAL B 1 146 ? 3.463 25.812 7.418 1 95.75 146 VAL B N 1
ATOM 3416 C CA . VAL B 1 146 ? 4.352 26.141 8.531 1 95.75 146 VAL B CA 1
ATOM 3417 C C . VAL B 1 146 ? 5.594 26.859 8.008 1 95.75 146 VAL B C 1
ATOM 3419 O O . VAL B 1 146 ? 6.16 27.703 8.695 1 95.75 146 VAL B O 1
ATOM 3422 N N . VAL B 1 147 ? 6.004 26.5 6.793 1 96.06 147 VAL B N 1
ATOM 3423 C CA . VAL B 1 147 ? 7.141 27.172 6.18 1 96.06 147 VAL B CA 1
ATOM 3424 C C . VAL B 1 147 ? 6.801 28.641 5.949 1 96.06 147 VAL B C 1
ATOM 3426 O O . VAL B 1 147 ? 7.602 29.531 6.27 1 96.06 147 VAL B O 1
ATOM 3429 N N . LEU B 1 148 ? 5.641 28.891 5.434 1 95.25 148 LEU B N 1
ATOM 3430 C CA . LEU B 1 148 ? 5.184 30.266 5.211 1 95.25 148 LEU B CA 1
ATOM 3431 C C . LEU B 1 148 ? 5.117 31.031 6.523 1 95.25 148 LEU B C 1
ATOM 3433 O O . LEU B 1 148 ? 5.496 32.219 6.582 1 95.25 148 LEU B O 1
ATOM 3437 N N . LYS B 1 149 ? 4.629 30.375 7.535 1 95.56 149 LYS B N 1
ATOM 3438 C CA . LYS B 1 149 ? 4.551 31 8.852 1 95.56 149 LYS B CA 1
ATOM 3439 C C . LYS B 1 149 ? 5.938 31.422 9.344 1 95.56 149 LYS B C 1
ATOM 3441 O O . LYS B 1 149 ? 6.117 32.531 9.836 1 95.56 149 LYS B O 1
ATOM 3446 N N . GLU B 1 150 ? 6.875 30.531 9.195 1 96.12 150 GLU B N 1
ATOM 3447 C CA . GLU B 1 150 ? 8.227 30.812 9.656 1 96.12 150 GLU B CA 1
ATOM 3448 C C . GLU B 1 150 ? 8.883 31.922 8.828 1 96.12 150 GLU B C 1
ATOM 3450 O O . GLU B 1 150 ? 9.602 32.75 9.367 1 96.12 150 GLU B O 1
ATOM 3455 N N . LEU B 1 151 ? 8.617 31.891 7.559 1 95.81 151 LEU B N 1
ATOM 3456 C CA . LEU B 1 151 ? 9.117 32.969 6.688 1 95.81 151 LEU B CA 1
ATOM 3457 C C . LEU B 1 151 ? 8.531 34.312 7.086 1 95.81 151 LEU B C 1
ATOM 3459 O O . LEU B 1 151 ? 9.258 35.312 7.18 1 95.81 151 LEU B O 1
ATOM 3463 N N . LYS B 1 152 ? 7.32 34.312 7.293 1 95.06 152 LYS B N 1
ATOM 3464 C CA . LYS B 1 152 ? 6.645 35.531 7.691 1 95.06 152 LYS B CA 1
ATOM 3465 C C . LYS B 1 152 ? 7.242 36.094 8.984 1 95.06 152 LYS B C 1
ATOM 3467 O O . LYS B 1 152 ? 7.461 37.312 9.094 1 95.06 152 LYS B O 1
ATOM 3472 N N . LYS B 1 153 ? 7.457 35.25 9.93 1 95.12 153 LYS B N 1
ATOM 3473 C CA . LYS B 1 153 ? 8.062 35.656 11.195 1 95.12 153 LYS B CA 1
ATOM 3474 C C . LYS B 1 153 ? 9.414 36.344 10.969 1 95.12 153 LYS B C 1
ATOM 3476 O O . LYS B 1 153 ? 9.812 37.219 11.742 1 95.12 153 LYS B O 1
ATOM 3481 N N . LEU B 1 154 ? 10.086 35.938 9.914 1 95.06 154 LEU B N 1
ATOM 3482 C CA . LEU B 1 154 ? 11.422 36.438 9.609 1 95.06 154 LEU B CA 1
ATOM 3483 C C . LEU B 1 154 ? 11.344 37.625 8.656 1 95.06 154 LEU B C 1
ATOM 3485 O O . LEU B 1 154 ? 12.375 38.156 8.25 1 95.06 154 LEU B O 1
ATOM 3489 N N . GLY B 1 155 ? 10.125 37.938 8.266 1 93.94 155 GLY B N 1
ATOM 3490 C CA . GLY B 1 155 ? 9.93 39.094 7.398 1 93.94 155 GLY B CA 1
ATOM 3491 C C . GLY B 1 155 ? 10.031 38.75 5.926 1 93.94 155 GLY B C 1
ATOM 3492 O O . GLY B 1 155 ? 10.273 39.625 5.094 1 93.94 155 GLY B O 1
ATOM 3493 N N . TYR B 1 156 ? 9.898 37.438 5.676 1 94 156 TYR B N 1
ATOM 3494 C CA . TYR B 1 156 ? 10.008 37 4.289 1 94 156 TYR B CA 1
ATOM 3495 C C . TYR B 1 156 ? 8.688 36.406 3.805 1 94 156 TYR B C 1
ATOM 3497 O O . TYR B 1 156 ? 7.746 36.25 4.586 1 94 156 TYR B O 1
ATOM 3505 N N . ASN B 1 157 ? 8.609 36.219 2.455 1 92.12 157 ASN B N 1
ATOM 3506 C CA . ASN B 1 157 ? 7.59 35.406 1.79 1 92.12 157 ASN B CA 1
ATOM 3507 C C . ASN B 1 157 ? 8.211 34.312 0.944 1 92.12 157 ASN B C 1
ATOM 3509 O O . ASN B 1 157 ? 9.391 34 1.106 1 92.12 157 ASN B O 1
ATOM 3513 N N . SER B 1 158 ? 7.406 33.688 0.162 1 91.56 158 SER B N 1
ATOM 3514 C CA . SER B 1 158 ? 7.887 32.531 -0.567 1 91.56 158 SER B CA 1
ATOM 3515 C C . SER B 1 158 ? 8.977 32.906 -1.567 1 91.56 158 SER B C 1
ATOM 3517 O O . SER B 1 158 ? 9.719 32.062 -2.039 1 91.56 158 SER B O 1
ATOM 3519 N N . ASN B 1 159 ? 9.117 34.188 -1.885 1 92.19 159 ASN B N 1
ATOM 3520 C CA . ASN B 1 159 ? 10.18 34.656 -2.766 1 92.19 159 ASN B CA 1
ATOM 3521 C C . ASN B 1 159 ? 11.555 34.531 -2.107 1 92.19 159 ASN B C 1
ATOM 3523 O O . ASN B 1 159 ? 12.578 34.781 -2.742 1 92.19 159 ASN B O 1
ATOM 3527 N N . PHE B 1 160 ? 11.492 34.25 -0.863 1 95 160 PHE B N 1
ATOM 3528 C CA . PHE B 1 160 ? 12.695 33.875 -0.128 1 95 160 PHE B CA 1
ATOM 3529 C C . PHE B 1 160 ? 13.492 32.812 -0.875 1 95 160 PHE B C 1
ATOM 3531 O O . PHE B 1 160 ? 14.719 32.875 -0.924 1 95 160 PHE B O 1
ATOM 3538 N N . PHE B 1 161 ? 12.773 31.922 -1.519 1 96.56 161 PHE B N 1
ATOM 3539 C CA . PHE B 1 161 ? 13.406 30.859 -2.287 1 96.56 161 PHE B CA 1
ATOM 3540 C C . PHE B 1 161 ? 13.602 31.281 -3.74 1 96.56 161 PHE B C 1
ATOM 3542 O O . PHE B 1 161 ? 12.797 32.062 -4.281 1 96.56 161 PHE B O 1
ATOM 3549 N N . GLY B 1 162 ? 14.633 30.766 -4.352 1 94.69 162 GLY B N 1
ATOM 3550 C CA . GLY B 1 162 ? 14.922 31.094 -5.738 1 94.69 162 GLY B CA 1
ATOM 3551 C C . GLY B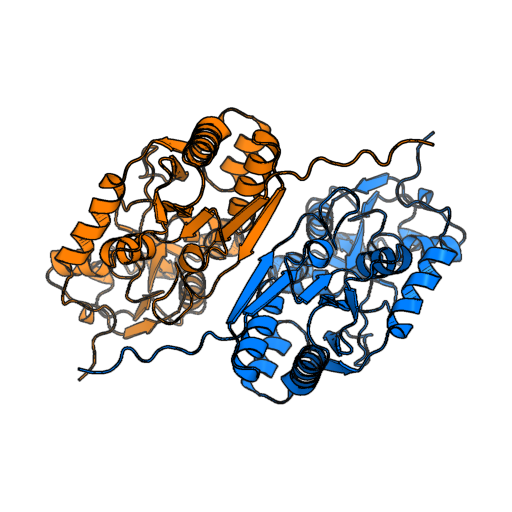 1 162 ? 13.992 30.406 -6.719 1 94.69 162 GLY B C 1
ATOM 3552 O O . GLY B 1 162 ? 13.758 30.906 -7.816 1 94.69 162 GLY B O 1
ATOM 3553 N N . ASN B 1 163 ? 13.648 29.234 -6.438 1 94.44 163 ASN B N 1
ATOM 3554 C CA . ASN B 1 163 ? 12.742 28.422 -7.25 1 94.44 163 ASN B CA 1
ATOM 3555 C C . ASN B 1 163 ? 11.883 27.5 -6.387 1 94.44 163 ASN B C 1
ATOM 3557 O O . ASN B 1 163 ? 12.359 26.953 -5.395 1 94.44 163 ASN B O 1
ATOM 3561 N N . LEU B 1 164 ? 10.602 27.484 -6.777 1 95.19 164 LEU B N 1
ATOM 3562 C CA . LEU B 1 164 ? 9.648 26.625 -6.078 1 95.19 164 LEU B CA 1
ATOM 3563 C C . LEU B 1 164 ? 9.102 25.562 -7.012 1 95.19 164 LEU B C 1
ATOM 3565 O O . LEU B 1 164 ? 8.641 25.859 -8.117 1 95.19 164 LEU B O 1
ATOM 3569 N N . ILE B 1 165 ? 9.164 24.312 -6.59 1 95.31 165 ILE B N 1
ATOM 3570 C CA . ILE B 1 165 ? 8.703 23.203 -7.41 1 95.31 165 ILE B CA 1
ATOM 3571 C C . ILE B 1 165 ? 7.68 22.375 -6.625 1 95.31 165 ILE B C 1
ATOM 3573 O O . ILE B 1 165 ? 7.91 22.031 -5.465 1 95.31 165 ILE B O 1
ATOM 3577 N N . HIS B 1 166 ? 6.562 22.141 -7.223 1 95.19 166 HIS B N 1
ATOM 3578 C CA . HIS B 1 166 ? 5.562 21.25 -6.645 1 95.19 166 HIS B CA 1
ATOM 3579 C C . HIS B 1 166 ? 5.914 19.781 -6.898 1 95.19 166 HIS B C 1
ATOM 3581 O O . HIS B 1 166 ? 5.918 19.344 -8.047 1 95.19 166 HIS B O 1
ATOM 3587 N N . SER B 1 167 ? 6.164 19.031 -5.852 1 94.88 167 SER B N 1
ATOM 3588 C CA . SER B 1 167 ? 6.594 17.656 -6.02 1 94.88 167 SER B CA 1
ATOM 3589 C C . SER B 1 167 ? 5.398 16.703 -6.02 1 94.88 167 SER B C 1
ATOM 3591 O O . SER B 1 167 ? 5.465 15.617 -6.605 1 94.88 167 SER B O 1
ATOM 3593 N N . GLY B 1 168 ? 4.375 17.031 -5.195 1 92.69 168 GLY B N 1
ATOM 3594 C CA . GLY B 1 168 ? 3.188 16.203 -5.133 1 92.69 168 GLY B CA 1
ATOM 3595 C C . GLY B 1 168 ? 3.172 15.281 -3.926 1 92.69 168 GLY B C 1
ATOM 3596 O O . GLY B 1 168 ? 2.131 14.711 -3.586 1 92.69 168 GLY B O 1
ATOM 3597 N N . SER B 1 169 ? 4.309 15.055 -3.301 1 94.69 169 SER B N 1
ATOM 3598 C CA . SER B 1 169 ? 4.363 14.234 -2.098 1 94.69 169 SER B CA 1
ATOM 3599 C C . SER B 1 169 ? 5.672 14.438 -1.345 1 94.69 169 SER B C 1
ATOM 3601 O O . SER B 1 169 ? 6.664 14.883 -1.926 1 94.69 169 SER B O 1
ATOM 3603 N N . HIS B 1 170 ? 5.66 14.07 -0.07 1 97.25 170 HIS B N 1
ATOM 3604 C CA . HIS B 1 170 ? 6.871 14.156 0.735 1 97.25 170 HIS B CA 1
ATOM 3605 C C . HIS B 1 170 ? 7.957 13.234 0.196 1 97.25 170 HIS B C 1
ATOM 3607 O O . HIS B 1 170 ? 9.133 13.617 0.136 1 97.25 170 HIS B O 1
ATOM 3613 N N . ILE B 1 171 ? 7.574 12.094 -0.231 1 96.75 171 ILE B N 1
ATOM 3614 C CA . ILE B 1 171 ? 8.531 11.117 -0.735 1 96.75 171 ILE B CA 1
ATOM 3615 C C . ILE B 1 171 ? 9.156 11.625 -2.027 1 96.75 171 ILE B C 1
ATOM 3617 O O . ILE B 1 171 ? 10.375 11.531 -2.213 1 96.75 171 ILE B O 1
ATOM 3621 N N . ARG B 1 172 ? 8.359 12.164 -2.906 1 95.81 172 ARG B N 1
ATOM 3622 C CA . ARG B 1 172 ? 8.883 12.719 -4.148 1 95.81 172 ARG B CA 1
ATOM 3623 C C . ARG B 1 172 ? 9.82 13.891 -3.873 1 95.81 172 ARG B C 1
ATOM 3625 O O . ARG B 1 172 ? 10.812 14.078 -4.574 1 95.81 172 ARG B O 1
ATOM 3632 N N . SER B 1 173 ? 9.477 14.68 -2.852 1 98.06 173 SER B N 1
ATOM 3633 C CA . SER B 1 173 ? 10.352 15.773 -2.449 1 98.06 173 SER B CA 1
ATOM 3634 C C . SER B 1 173 ? 11.727 15.258 -2.037 1 98.06 173 SER B C 1
ATOM 3636 O O . SER B 1 173 ? 12.75 15.805 -2.451 1 98.06 173 SER B O 1
ATOM 3638 N N . LEU B 1 174 ? 11.75 14.219 -1.268 1 98.38 174 LEU B N 1
ATOM 3639 C CA . LEU B 1 174 ? 13 13.625 -0.825 1 98.38 174 LEU B CA 1
ATOM 3640 C C . LEU B 1 174 ? 13.805 13.102 -2.012 1 98.38 174 LEU B C 1
ATOM 3642 O O . LEU B 1 174 ? 15.023 13.305 -2.084 1 98.38 174 LEU B O 1
ATOM 3646 N N . GLN B 1 175 ? 13.094 12.516 -2.969 1 96.94 175 GLN B N 1
ATOM 3647 C CA . GLN B 1 175 ? 13.758 11.984 -4.156 1 96.94 175 GLN B CA 1
ATOM 3648 C C . GLN B 1 175 ? 14.375 13.109 -4.988 1 96.94 175 GLN B C 1
ATOM 3650 O O . GLN B 1 175 ? 15.453 12.945 -5.555 1 96.94 175 GLN B O 1
ATOM 3655 N N . MET B 1 176 ? 13.688 14.188 -5.051 1 97.81 176 MET B N 1
ATOM 3656 C CA . MET B 1 176 ? 14.195 15.328 -5.824 1 97.81 176 MET B CA 1
ATOM 3657 C C . MET B 1 176 ? 15.469 15.883 -5.203 1 97.81 176 MET B C 1
ATOM 3659 O O . MET B 1 176 ? 16.375 16.297 -5.918 1 97.81 176 MET B O 1
ATOM 3663 N N . ILE B 1 177 ? 15.555 15.906 -3.887 1 98.31 177 ILE B N 1
ATOM 3664 C CA . ILE B 1 177 ? 16.781 16.328 -3.203 1 98.31 177 ILE B CA 1
ATOM 3665 C C . ILE B 1 177 ? 17.906 15.344 -3.516 1 98.31 177 ILE B C 1
ATOM 3667 O O . ILE B 1 177 ? 19.016 15.758 -3.869 1 98.31 177 ILE B O 1
ATOM 3671 N N . LEU B 1 178 ? 17.578 14.055 -3.457 1 97.44 178 LEU B N 1
ATOM 3672 C CA . LEU B 1 178 ? 18.562 13.008 -3.684 1 97.44 178 LEU B CA 1
ATOM 3673 C C . LEU B 1 178 ? 19.078 13.047 -5.121 1 97.44 178 LEU B C 1
ATOM 3675 O O . LEU B 1 178 ? 20.25 12.789 -5.371 1 97.44 178 LEU B O 1
ATOM 3679 N N . ASP B 1 179 ? 18.172 13.453 -6.035 1 96.75 179 ASP B N 1
ATOM 3680 C CA . ASP B 1 179 ? 18.5 13.523 -7.457 1 96.75 179 ASP B CA 1
ATOM 3681 C C . ASP B 1 179 ? 19.156 14.852 -7.801 1 96.75 179 ASP B C 1
ATOM 3683 O O . ASP B 1 179 ? 19.453 15.125 -8.969 1 96.75 179 ASP B O 1
ATOM 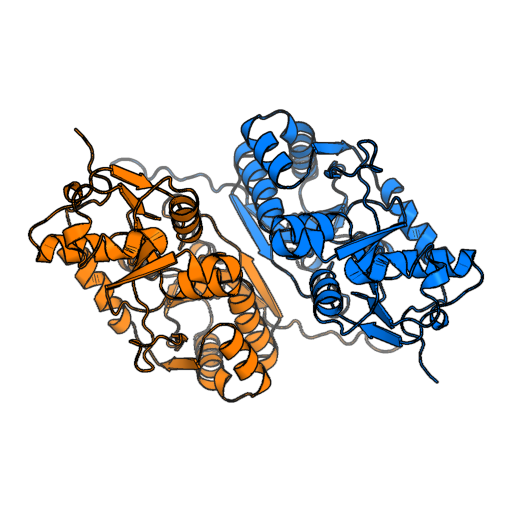3687 N N . LYS B 1 180 ? 19.25 15.695 -6.855 1 97.19 180 LYS B N 1
ATOM 3688 C CA . LYS B 1 180 ? 19.891 17 -6.988 1 97.19 180 LYS B CA 1
ATOM 3689 C C . LYS B 1 180 ? 19.078 17.938 -7.879 1 97.19 180 LYS B C 1
ATOM 3691 O O . LYS B 1 180 ? 19.625 18.812 -8.531 1 97.19 180 LYS B O 1
ATOM 3696 N N . LYS B 1 181 ? 17.812 17.703 -7.887 1 97.44 181 LYS B N 1
ATOM 3697 C CA . LYS B 1 181 ? 16.922 18.562 -8.664 1 97.44 181 LYS B CA 1
ATOM 3698 C C . LYS B 1 181 ? 16.531 19.812 -7.871 1 97.44 181 LYS B C 1
ATOM 3700 O O . LYS B 1 181 ? 16.188 20.844 -8.453 1 97.44 181 LYS B O 1
ATOM 3705 N N . VAL B 1 182 ? 16.5 19.656 -6.559 1 98.12 182 VAL B N 1
ATOM 3706 C CA . VAL B 1 182 ? 16.188 20.766 -5.656 1 98.12 182 VAL B CA 1
ATOM 3707 C C . VAL B 1 182 ? 17.141 20.734 -4.457 1 98.12 182 VAL B C 1
ATOM 3709 O O 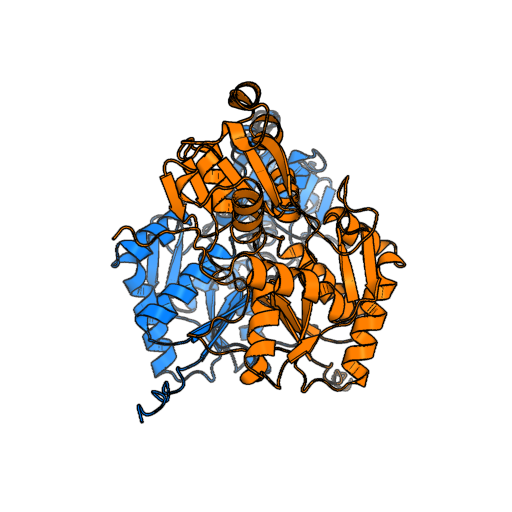. VAL B 1 182 ? 17.75 19.703 -4.168 1 98.12 182 VAL B O 1
ATOM 3712 N N . ASP B 1 183 ? 17.188 21.875 -3.771 1 98.12 183 ASP B N 1
ATOM 3713 C CA . ASP B 1 183 ? 18.156 21.984 -2.68 1 98.12 183 ASP B CA 1
ATOM 3714 C C . ASP B 1 183 ? 17.531 21.547 -1.354 1 98.12 183 ASP B C 1
ATOM 3716 O O . ASP B 1 183 ? 18.219 20.984 -0.493 1 98.12 183 ASP B O 1
ATOM 3720 N N . THR B 1 184 ? 16.25 21.875 -1.208 1 98.31 184 THR B N 1
ATOM 3721 C CA . THR B 1 184 ? 15.68 21.641 0.112 1 98.31 184 THR B CA 1
ATOM 3722 C C . THR B 1 184 ? 14.172 21.438 0.014 1 98.31 184 THR B C 1
ATOM 3724 O O . THR B 1 184 ? 13.57 21.672 -1.036 1 98.31 184 THR B O 1
ATOM 3727 N N . ALA B 1 185 ? 13.602 20.812 1.048 1 98.38 185 ALA B N 1
ATOM 3728 C CA . ALA B 1 185 ? 12.164 20.609 1.23 1 98.38 185 ALA B CA 1
ATOM 3729 C C . ALA B 1 185 ? 11.805 20.516 2.711 1 98.38 185 ALA B C 1
ATOM 3731 O O . ALA B 1 185 ? 12.672 20.219 3.545 1 98.38 185 ALA B O 1
ATOM 3732 N N . ALA B 1 186 ? 10.625 20.891 3.035 1 97.81 186 ALA B N 1
ATOM 3733 C CA . ALA B 1 186 ? 10.07 20.609 4.355 1 97.81 186 ALA B CA 1
ATOM 3734 C C . ALA B 1 186 ? 9.273 19.297 4.352 1 97.81 186 ALA B C 1
ATOM 3736 O O . ALA B 1 186 ? 8.352 19.141 3.553 1 97.81 186 ALA B O 1
ATOM 3737 N N . ILE B 1 187 ? 9.656 18.391 5.219 1 98.25 187 ILE B N 1
ATOM 3738 C CA . ILE B 1 187 ? 9.148 17.016 5.18 1 98.25 187 ILE B CA 1
ATOM 3739 C C . ILE B 1 187 ? 8.484 16.672 6.512 1 98.25 187 ILE B C 1
ATOM 3741 O O . ILE B 1 187 ? 9.031 16.969 7.578 1 98.25 187 ILE B O 1
ATOM 3745 N N . ASP B 1 188 ? 7.277 16.062 6.469 1 98.06 188 ASP B N 1
ATOM 3746 C CA . ASP B 1 188 ? 6.703 15.453 7.664 1 98.06 188 ASP B CA 1
ATOM 3747 C C . ASP B 1 188 ? 7.719 14.555 8.367 1 98.06 188 ASP B C 1
ATOM 3749 O O . ASP B 1 188 ? 8.258 13.625 7.758 1 98.06 188 ASP B O 1
ATOM 3753 N N . SER B 1 189 ? 7.949 14.805 9.641 1 97.88 189 SER B N 1
ATOM 3754 C CA . SER B 1 189 ? 8.992 14.102 10.391 1 97.88 189 SER B CA 1
ATOM 3755 C C . SER B 1 189 ? 8.742 12.594 10.391 1 97.88 189 SER B C 1
ATOM 3757 O O . SER B 1 189 ? 9.688 11.805 10.383 1 97.88 189 SER B O 1
ATOM 3759 N N . ASN B 1 190 ? 7.457 12.211 10.43 1 97.31 190 ASN B N 1
ATOM 3760 C CA . ASN B 1 190 ? 7.141 10.789 10.43 1 97.31 190 ASN B CA 1
ATOM 3761 C C . ASN B 1 190 ? 7.387 10.164 9.055 1 97.31 190 ASN B C 1
ATOM 3763 O O . ASN B 1 190 ? 7.785 9 8.961 1 97.31 190 ASN B O 1
ATOM 3767 N N . VAL B 1 191 ? 7.113 10.906 8.008 1 97.75 191 VAL B N 1
ATOM 3768 C CA . VAL B 1 191 ? 7.398 10.438 6.656 1 97.75 191 VAL B CA 1
ATOM 3769 C C . VAL B 1 191 ? 8.906 10.273 6.469 1 97.75 191 VAL B C 1
ATOM 3771 O O . VAL B 1 191 ? 9.367 9.273 5.914 1 97.75 191 VAL B O 1
ATOM 3774 N N . LEU B 1 192 ? 9.688 11.258 6.965 1 97.88 192 LEU B N 1
ATOM 3775 C CA . LEU B 1 192 ? 11.141 11.18 6.863 1 97.88 192 LEU B CA 1
ATOM 3776 C C . LEU B 1 192 ? 11.664 9.938 7.586 1 97.88 192 LEU B C 1
ATOM 3778 O O . LEU B 1 192 ? 12.492 9.203 7.043 1 97.88 192 LEU B O 1
ATOM 3782 N N . LYS B 1 193 ? 11.164 9.734 8.797 1 96.81 193 LYS B N 1
ATOM 3783 C CA . LYS B 1 193 ? 11.594 8.586 9.594 1 96.81 193 LYS B CA 1
ATOM 3784 C C . LYS B 1 193 ? 11.289 7.273 8.883 1 96.81 193 LYS B C 1
ATOM 3786 O O . LYS B 1 193 ? 12.141 6.391 8.805 1 96.81 193 LYS B O 1
ATOM 3791 N N . SER B 1 194 ? 10.078 7.145 8.359 1 96.44 194 SER B N 1
ATOM 3792 C CA . SER B 1 194 ? 9.672 5.93 7.656 1 96.44 194 SER B CA 1
ATOM 3793 C C . SER B 1 194 ? 10.492 5.723 6.387 1 96.44 194 SER B C 1
ATOM 3795 O O . SER B 1 194 ? 10.883 4.594 6.074 1 96.44 194 SER B O 1
ATOM 3797 N N . PHE B 1 195 ? 10.734 6.809 5.633 1 96.75 195 PHE B N 1
ATOM 3798 C CA . PHE B 1 195 ? 11.508 6.762 4.395 1 96.75 195 PHE B CA 1
ATOM 3799 C C . PHE B 1 195 ? 12.914 6.246 4.656 1 96.75 195 PHE B C 1
ATOM 3801 O O . PHE B 1 195 ? 13.398 5.355 3.949 1 96.75 195 PHE B O 1
ATOM 3808 N N . LEU B 1 196 ? 13.547 6.727 5.711 1 95.75 196 LEU B N 1
ATOM 3809 C CA . LEU B 1 196 ? 14.922 6.359 6.02 1 95.75 196 LEU B CA 1
ATOM 3810 C C . LEU B 1 196 ? 14.992 4.949 6.602 1 95.75 196 LEU B C 1
ATOM 3812 O O . LEU B 1 196 ? 16.016 4.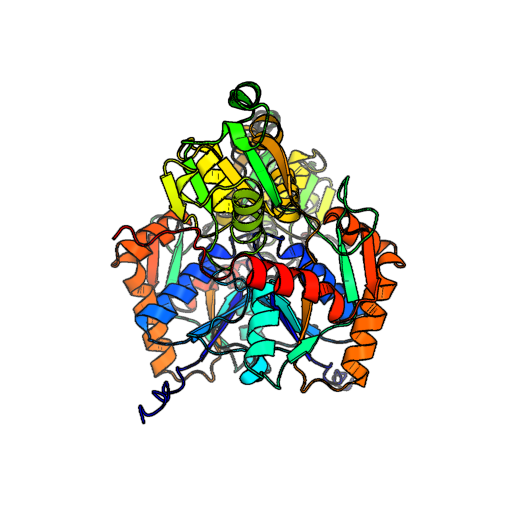27 6.465 1 95.75 196 LEU B O 1
ATOM 3816 N N . LYS B 1 197 ? 13.93 4.578 7.254 1 93.62 197 LYS B N 1
ATOM 3817 C CA . LYS B 1 197 ? 13.867 3.195 7.719 1 93.62 197 LYS B CA 1
ATOM 3818 C C . LYS B 1 197 ? 13.812 2.225 6.543 1 93.62 197 LYS B C 1
ATOM 3820 O O . LYS B 1 197 ? 14.477 1.186 6.559 1 93.62 197 LYS B O 1
ATOM 3825 N N . GLU B 1 198 ? 13.047 2.568 5.562 1 90.56 198 GLU B N 1
ATOM 3826 C CA . GLU B 1 198 ? 12.875 1.724 4.387 1 90.56 198 GLU B CA 1
ATOM 3827 C C . GLU B 1 198 ? 14.086 1.8 3.467 1 90.56 198 GLU B C 1
ATOM 3829 O O . GLU B 1 198 ? 14.383 0.847 2.74 1 90.56 198 GLU B O 1
ATOM 3834 N N . HIS B 1 199 ? 14.734 2.953 3.506 1 92.25 199 HIS B N 1
ATOM 3835 C CA . HIS B 1 199 ? 15.891 3.203 2.654 1 92.25 199 HIS B CA 1
ATOM 3836 C C . HIS B 1 199 ? 17.109 3.625 3.477 1 92.25 199 HIS B C 1
ATOM 3838 O O . HIS B 1 199 ? 17.578 4.762 3.365 1 92.25 199 HIS B O 1
ATOM 3844 N N . PRO B 1 200 ? 17.672 2.684 4.148 1 91.25 200 PRO B N 1
ATOM 3845 C CA . PRO B 1 200 ? 18.766 3.031 5.047 1 91.25 200 PRO B CA 1
ATOM 3846 C C . PRO B 1 200 ? 19.984 3.584 4.305 1 91.25 200 PRO B C 1
ATOM 3848 O O . PRO B 1 200 ? 20.797 4.309 4.891 1 91.25 200 PRO B O 1
ATOM 3851 N N . GLU B 1 201 ? 20.094 3.344 3.018 1 90.06 201 GLU B N 1
ATOM 3852 C CA . GLU B 1 201 ? 21.203 3.826 2.207 1 90.06 201 GLU B CA 1
ATOM 3853 C C . GLU B 1 201 ? 21.188 5.348 2.092 1 90.06 201 GLU B C 1
ATOM 3855 O O . GLU B 1 201 ? 22.203 5.965 1.758 1 90.06 201 GLU B O 1
ATOM 3860 N N . TYR B 1 202 ? 20.016 5.957 2.422 1 95.31 202 TYR B N 1
ATOM 3861 C CA . TYR B 1 202 ? 19.891 7.398 2.25 1 95.31 202 TYR B CA 1
ATOM 3862 C C . TYR B 1 202 ? 20.125 8.125 3.568 1 95.31 202 TYR B C 1
ATOM 3864 O O . TYR B 1 202 ? 20.172 9.359 3.607 1 95.31 202 TYR B O 1
ATOM 3872 N N . ARG B 1 203 ? 20.375 7.41 4.648 1 95.5 203 ARG B N 1
ATOM 3873 C CA . ARG B 1 203 ? 20.547 8.008 5.969 1 95.5 203 ARG B CA 1
ATOM 3874 C C . ARG B 1 203 ? 21.734 8.969 5.984 1 95.5 203 ARG B C 1
ATOM 3876 O O . ARG B 1 203 ? 21.672 10.016 6.629 1 95.5 203 ARG B O 1
ATOM 3883 N N . GLU B 1 204 ? 22.719 8.625 5.215 1 96.5 204 GLU B N 1
ATOM 3884 C CA . GLU B 1 204 ? 23.922 9.445 5.219 1 96.5 204 GLU B CA 1
ATOM 3885 C C . GLU B 1 204 ? 23.891 10.469 4.09 1 96.5 204 GLU B C 1
ATOM 3887 O O . GLU B 1 204 ? 24.812 11.289 3.967 1 96.5 204 GLU B O 1
ATOM 3892 N N . LYS B 1 205 ? 22.812 10.414 3.338 1 97.56 205 LYS B N 1
ATOM 3893 C CA . LYS B 1 205 ? 22.734 11.297 2.174 1 97.56 205 LYS B CA 1
ATOM 3894 C C . LYS B 1 205 ? 21.828 12.492 2.443 1 97.56 205 LYS B C 1
ATOM 3896 O O . LYS B 1 205 ? 21.859 13.484 1.707 1 97.56 205 LYS B O 1
ATOM 3901 N N . LEU B 1 206 ? 21.078 12.391 3.465 1 98.38 206 LEU B N 1
ATOM 3902 C CA . LEU B 1 206 ? 20.141 13.453 3.826 1 98.38 206 LEU B CA 1
ATOM 3903 C C . LEU B 1 206 ? 20.453 13.984 5.223 1 98.38 206 LEU B C 1
ATOM 3905 O O . LEU B 1 206 ? 20.938 13.25 6.078 1 98.38 206 LEU B O 1
ATOM 3909 N N . ALA B 1 207 ? 20.219 15.219 5.43 1 97.69 207 ALA B N 1
ATOM 3910 C CA . ALA B 1 207 ? 20.391 15.859 6.734 1 97.69 207 ALA B CA 1
ATOM 3911 C C . ALA B 1 207 ? 19.25 16.812 7.039 1 97.69 207 ALA B C 1
ATOM 3913 O O . ALA B 1 207 ? 18.734 17.484 6.141 1 97.69 207 ALA B O 1
ATOM 3914 N N . VAL B 1 208 ? 18.875 16.891 8.305 1 97.19 208 VAL B N 1
ATOM 3915 C CA . VAL B 1 208 ? 17.875 17.844 8.758 1 97.19 208 VAL B CA 1
ATOM 3916 C C . VAL B 1 208 ? 18.562 19.141 9.195 1 97.19 208 VAL B C 1
ATOM 3918 O O . VAL B 1 208 ? 19.406 19.125 10.102 1 97.19 208 VAL B O 1
ATOM 3921 N N . LEU B 1 209 ? 18.219 20.219 8.562 1 97.62 209 LEU B N 1
ATOM 3922 C CA . LEU B 1 209 ? 18.781 21.516 8.906 1 97.62 209 LEU B CA 1
ATOM 3923 C C . LEU B 1 209 ? 18.109 22.094 10.148 1 97.62 209 LEU B C 1
ATOM 3925 O O . LEU B 1 209 ? 18.797 22.609 11.039 1 97.62 209 LEU B O 1
ATOM 3929 N N . THR B 1 210 ? 16.844 22.078 10.172 1 96.06 210 THR B N 1
ATOM 3930 C CA . THR B 1 210 ? 16.016 22.547 11.281 1 96.06 210 THR B CA 1
ATOM 3931 C C . THR B 1 210 ? 14.648 21.875 11.25 1 96.06 210 THR B C 1
ATOM 3933 O O . THR B 1 210 ? 14.305 21.203 10.273 1 96.06 210 THR B O 1
ATOM 3936 N N . SER B 1 211 ? 13.977 21.906 12.336 1 96.69 211 SER B N 1
ATOM 3937 C CA . SER B 1 211 ? 12.641 21.344 12.453 1 96.69 211 SER B CA 1
ATOM 3938 C C . SER B 1 211 ? 11.648 22.359 12.992 1 96.69 211 SER B C 1
ATOM 3940 O O . SER B 1 211 ? 11.906 23.016 14.008 1 96.69 211 SER B O 1
ATOM 3942 N N . PHE B 1 212 ? 10.57 22.547 12.211 1 96.62 212 PHE B N 1
ATOM 3943 C CA . PHE B 1 212 ? 9.5 23.422 12.68 1 96.62 212 PHE B CA 1
ATOM 3944 C C . PHE B 1 212 ? 8.43 22.609 13.406 1 96.62 212 PHE B C 1
ATOM 3946 O O . PHE B 1 212 ? 8.18 21.453 13.078 1 96.62 212 PHE B O 1
ATOM 3953 N N . GLY B 1 213 ? 7.711 23.328 14.312 1 93.38 213 GLY B N 1
ATOM 3954 C CA . GLY B 1 213 ? 6.633 22.688 15.047 1 93.38 213 GLY B CA 1
ATOM 3955 C C . GLY B 1 213 ? 6.633 23.031 16.531 1 93.38 213 GLY B C 1
ATOM 3956 O O . GLY B 1 213 ? 7.277 24 16.938 1 93.38 213 GLY B O 1
ATOM 3957 N N . PRO B 1 214 ? 5.859 22.312 17.328 1 95.5 214 PRO B N 1
ATOM 3958 C CA . PRO B 1 214 ? 5.098 21.109 16.969 1 95.5 214 PRO B CA 1
ATOM 3959 C C . PRO B 1 214 ? 3.811 21.438 16.203 1 95.5 214 PRO B C 1
ATOM 3961 O O . PRO B 1 214 ? 3.246 22.516 16.375 1 95.5 214 PRO B O 1
ATOM 3964 N N . MET B 1 215 ? 3.406 20.484 15.383 1 95.81 215 MET B N 1
ATOM 3965 C CA . MET B 1 215 ? 2.115 20.484 14.695 1 95.81 215 MET B CA 1
ATOM 3966 C C . MET B 1 215 ? 1.253 19.328 15.164 1 95.81 215 MET B C 1
ATOM 3968 O O . MET B 1 215 ? 1.771 18.328 15.664 1 95.81 215 MET B O 1
ATOM 3972 N N . PRO B 1 216 ? -0.068 19.484 15.039 1 96.62 216 PRO B N 1
ATOM 3973 C CA . PRO B 1 216 ? -0.917 18.375 15.477 1 96.62 216 PRO B CA 1
ATOM 3974 C C . PRO B 1 216 ? -0.776 17.141 14.578 1 96.62 216 PRO B C 1
ATOM 3976 O O . PRO B 1 216 ? -0.674 17.281 13.359 1 96.62 216 PRO B O 1
ATOM 3979 N N . ILE B 1 217 ? -0.763 15.961 15.219 1 97.75 217 ILE B N 1
ATOM 3980 C CA . ILE B 1 217 ? -0.68 14.703 14.492 1 97.75 217 ILE B CA 1
ATOM 3981 C C . ILE B 1 217 ? -1.953 14.492 13.68 1 97.75 217 ILE B C 1
ATOM 3983 O O . ILE B 1 217 ? -2.988 15.094 13.961 1 97.75 217 ILE B O 1
ATOM 3987 N N . TYR B 1 218 ? -1.887 13.695 12.609 1 97.81 218 TYR B N 1
ATOM 3988 C CA . TYR B 1 218 ? -3.033 13.398 11.758 1 97.81 218 TYR B CA 1
ATOM 3989 C C . TYR B 1 218 ? -4.184 12.82 12.57 1 97.81 218 TYR B C 1
ATOM 3991 O O . TYR B 1 218 ? -3.961 12.062 13.516 1 97.81 218 TYR B O 1
ATOM 3999 N N . PRO B 1 219 ? -5.426 13.195 12.25 1 98.38 219 PRO B N 1
ATOM 4000 C CA . PRO B 1 219 ? -6.598 12.68 12.961 1 98.38 219 PRO B CA 1
ATOM 4001 C C . PRO B 1 219 ? -7.09 11.344 12.398 1 98.38 219 PRO B C 1
ATOM 4003 O O . PRO B 1 219 ? -6.801 11.016 11.25 1 98.38 219 PRO B O 1
ATOM 4006 N N . ILE B 1 220 ? -7.703 10.617 13.266 1 98.88 220 ILE B N 1
ATOM 4007 C CA . ILE B 1 220 ? -8.602 9.531 12.891 1 98.88 220 ILE B CA 1
ATOM 4008 C C . ILE B 1 220 ? -10.047 10.031 12.906 1 98.88 220 ILE B C 1
ATOM 4010 O O . ILE B 1 220 ? -10.484 10.648 13.875 1 98.88 220 ILE B O 1
ATOM 4014 N N . VAL B 1 221 ? -10.758 9.797 11.781 1 98.81 221 VAL B N 1
ATOM 4015 C CA . VAL B 1 221 ? -12.078 10.383 11.594 1 98.81 221 VAL B CA 1
ATOM 4016 C C . VAL B 1 221 ? -13.117 9.273 11.422 1 98.81 221 VAL B C 1
ATOM 4018 O O . VAL B 1 221 ? -12.906 8.336 10.648 1 98.81 221 VAL B O 1
ATOM 4021 N N . PHE B 1 222 ? -14.219 9.359 12.133 1 98.88 222 PHE B N 1
ATOM 4022 C CA . PHE B 1 222 ? -15.32 8.414 12.016 1 98.88 222 PHE B CA 1
ATOM 4023 C C . PHE B 1 222 ? -16.359 8.922 11.023 1 98.88 222 PHE B C 1
ATOM 4025 O O . PHE B 1 222 ? -16.531 10.133 10.859 1 98.88 222 PHE B O 1
ATOM 4032 N N . ASN B 1 223 ? -16.984 7.973 10.312 1 98.75 223 ASN B N 1
ATOM 4033 C CA . ASN B 1 223 ? -18.312 8.289 9.797 1 98.75 223 ASN B CA 1
ATOM 4034 C C . ASN B 1 223 ? -19.297 8.578 10.922 1 98.75 223 ASN B C 1
ATOM 4036 O O . ASN B 1 223 ? -19.516 7.738 11.797 1 98.75 223 ASN B O 1
ATOM 4040 N N . ALA B 1 224 ? -19.891 9.688 10.914 1 98.38 224 ALA B N 1
ATOM 4041 C CA . ALA B 1 224 ? -20.734 10.125 12.016 1 98.38 224 ALA B CA 1
ATOM 4042 C C . ALA B 1 224 ? -21.969 9.234 12.148 1 98.38 224 ALA B C 1
ATOM 4044 O O . ALA B 1 224 ? -22.656 9.258 13.172 1 98.38 224 ALA B O 1
ATOM 4045 N N . ARG B 1 225 ? -22.297 8.492 11.117 1 98.19 225 ARG B N 1
ATOM 4046 C CA . ARG B 1 225 ? -23.438 7.582 11.148 1 98.19 225 ARG B CA 1
ATOM 4047 C C . ARG B 1 225 ? -23.125 6.348 11.984 1 98.19 225 ARG B C 1
ATOM 4049 O O . ARG B 1 225 ? -24.031 5.609 12.375 1 98.19 225 ARG B O 1
ATOM 4056 N N . MET B 1 226 ? -21.797 6.059 12.234 1 97.69 226 MET B N 1
ATOM 4057 C CA . MET B 1 226 ? -21.438 4.961 13.125 1 97.69 226 MET B CA 1
ATOM 4058 C C . MET B 1 226 ? -22.016 5.188 14.523 1 97.69 226 MET B C 1
ATOM 4060 O O . MET B 1 226 ? -21.906 6.281 15.078 1 97.69 226 MET B O 1
ATOM 4064 N N . PRO B 1 227 ? -22.656 4.195 15.047 1 97.25 227 PRO B N 1
ATOM 4065 C CA . PRO B 1 227 ? -23.203 4.355 16.406 1 97.25 227 PRO B CA 1
ATOM 4066 C C . PRO B 1 227 ? -22.141 4.852 17.391 1 97.25 227 PRO B C 1
ATOM 4068 O O . PRO B 1 227 ? -21 4.414 17.344 1 97.25 227 PRO B O 1
ATOM 4071 N N . VAL B 1 228 ? -22.594 5.715 18.281 1 97.62 228 VAL B N 1
ATOM 4072 C CA . VAL B 1 228 ? -21.703 6.336 19.266 1 97.62 228 VAL B CA 1
ATOM 4073 C C . VAL B 1 228 ? -21.016 5.258 20.094 1 97.62 228 VAL B C 1
ATOM 4075 O O . VAL B 1 228 ? -19.828 5.375 20.422 1 97.62 228 VAL B O 1
ATOM 4078 N N . GLU B 1 229 ? -21.734 4.219 20.391 1 97.62 229 GLU B N 1
ATOM 4079 C CA . GLU B 1 229 ? -21.188 3.123 21.172 1 97.62 229 GLU B CA 1
ATOM 4080 C C . GLU B 1 229 ? -20.016 2.467 20.453 1 97.62 229 GLU B C 1
ATOM 4082 O O . GLU B 1 229 ? -19.016 2.111 21.078 1 97.62 229 GLU B O 1
ATOM 4087 N N . ASP B 1 230 ? -20.125 2.311 19.125 1 97.69 230 ASP B N 1
ATOM 4088 C CA . ASP B 1 230 ? -19.062 1.715 18.328 1 97.69 230 ASP B CA 1
ATOM 4089 C C . ASP B 1 230 ? -17.844 2.643 18.266 1 97.69 230 ASP B C 1
ATOM 4091 O O . ASP B 1 230 ? -16.703 2.188 18.359 1 97.69 230 ASP B O 1
ATOM 4095 N N . GLN B 1 231 ? -18.125 3.932 18.141 1 98.5 231 GLN B N 1
ATOM 4096 C CA . GLN B 1 231 ? -17.047 4.906 18.141 1 98.5 231 GLN B CA 1
ATOM 4097 C C . GLN B 1 231 ? -16.266 4.863 19.438 1 98.5 231 GLN B C 1
ATOM 4099 O O . GLN B 1 231 ? -15.031 4.883 19.438 1 98.5 231 GLN B O 1
ATOM 4104 N N . GLU B 1 232 ? -16.969 4.766 20.516 1 98.5 232 GLU B N 1
ATOM 4105 C CA . GLU B 1 232 ? -16.359 4.738 21.844 1 98.5 232 GLU B CA 1
ATOM 4106 C C . GLU B 1 232 ? -15.547 3.461 22.047 1 98.5 232 GLU B C 1
ATOM 4108 O O . GLU B 1 232 ? -14.469 3.494 22.641 1 98.5 232 GLU B O 1
ATOM 4113 N N . LYS B 1 233 ? -16.062 2.357 21.562 1 98.44 233 LYS B N 1
ATOM 4114 C CA . LYS B 1 233 ? -15.352 1.091 21.688 1 98.44 233 LYS B CA 1
ATOM 4115 C C . LYS B 1 233 ? -14.039 1.133 20.906 1 98.44 233 LYS B C 1
ATOM 4117 O O . LYS B 1 233 ? -13.008 0.664 21.391 1 98.44 233 LYS B O 1
ATOM 4122 N N . ILE B 1 234 ? -14.094 1.67 19.672 1 98.75 234 ILE B N 1
ATOM 4123 C CA . ILE B 1 234 ? -12.898 1.791 18.859 1 98.75 234 ILE B CA 1
ATOM 4124 C C . ILE B 1 234 ? -11.891 2.711 19.531 1 98.75 234 ILE B C 1
ATOM 4126 O O . ILE B 1 234 ? -10.703 2.385 19.625 1 98.75 234 ILE B O 1
ATOM 4130 N N . THR B 1 235 ? -12.375 3.85 20.062 1 98.88 235 THR B N 1
ATOM 4131 C CA . THR B 1 235 ? -11.516 4.805 20.75 1 98.88 235 THR B CA 1
ATOM 4132 C C . THR B 1 235 ? -10.844 4.156 21.969 1 98.88 235 THR B C 1
ATOM 4134 O O . THR B 1 235 ? -9.633 4.277 22.141 1 98.88 235 THR B O 1
ATOM 4137 N N . ALA B 1 236 ? -11.609 3.465 22.719 1 98.81 236 ALA B N 1
ATOM 4138 C CA . ALA B 1 236 ? -11.078 2.789 23.906 1 98.81 236 ALA B CA 1
ATOM 4139 C C . ALA B 1 236 ? -10.055 1.729 23.516 1 98.81 236 ALA B C 1
ATOM 4141 O O . ALA B 1 236 ? -9.023 1.58 24.188 1 98.81 236 ALA B O 1
ATOM 4142 N N . ALA B 1 237 ? -10.383 0.992 22.484 1 98.75 237 ALA B N 1
ATOM 4143 C CA . ALA B 1 237 ? -9.453 -0.025 22.016 1 98.75 237 ALA B CA 1
ATOM 4144 C C . ALA B 1 237 ? -8.117 0.598 21.625 1 98.75 237 ALA B C 1
ATOM 4146 O O . ALA B 1 237 ? -7.055 0.095 22 1 98.75 237 ALA B O 1
ATOM 4147 N N . LEU B 1 238 ? -8.156 1.693 20.891 1 98.81 238 LEU B N 1
ATOM 4148 C CA . LEU B 1 238 ? -6.93 2.354 20.438 1 98.81 238 LEU B CA 1
ATOM 4149 C C . LEU B 1 238 ? -6.113 2.836 21.641 1 98.81 238 LEU B C 1
ATOM 4151 O O . LEU B 1 238 ? -4.891 2.668 21.672 1 98.81 238 LEU B O 1
ATOM 4155 N N . LEU B 1 239 ? -6.773 3.361 22.656 1 98.75 239 LEU B N 1
ATOM 4156 C CA . LEU B 1 239 ? -6.105 3.904 23.828 1 98.75 239 LEU B CA 1
ATOM 4157 C C . LEU B 1 239 ? -5.418 2.799 24.625 1 98.75 239 LEU B C 1
ATOM 4159 O O . LEU B 1 239 ? -4.516 3.068 25.422 1 98.75 239 LEU B O 1
ATOM 4163 N N . CYS B 1 240 ? -5.777 1.535 24.328 1 98.5 240 CYS B N 1
ATOM 4164 C CA . CYS B 1 240 ? -5.238 0.419 25.094 1 98.5 240 CYS B CA 1
ATOM 4165 C C . CYS B 1 240 ? -4.312 -0.437 24.25 1 98.5 240 CYS B C 1
ATOM 4167 O O . CYS B 1 240 ? -3.787 -1.448 24.703 1 98.5 240 CYS B O 1
ATOM 4169 N N . MET B 1 241 ? -4.125 -0.049 23.047 1 98.44 241 MET B N 1
ATOM 4170 C CA . MET B 1 241 ? -3.4 -0.883 22.078 1 98.44 241 MET B CA 1
ATOM 4171 C C . MET B 1 241 ? -1.991 -1.187 22.578 1 98.44 241 MET B C 1
ATOM 4173 O O . MET B 1 241 ? -1.498 -2.305 22.422 1 98.44 241 MET B O 1
ATOM 4177 N N . HIS B 1 242 ? -1.319 -0.211 23.25 1 97.88 242 HIS B N 1
ATOM 4178 C CA . HIS B 1 242 ? 0.07 -0.332 23.688 1 97.88 242 HIS B CA 1
ATOM 4179 C C . HIS B 1 242 ? 0.209 -1.324 24.828 1 97.88 242 HIS B C 1
ATOM 4181 O O . HIS B 1 242 ? 1.319 -1.748 25.156 1 97.88 242 HIS B O 1
ATOM 4187 N N . LYS B 1 243 ? -0.908 -1.741 25.406 1 97.75 243 LYS B N 1
ATOM 4188 C CA . LYS B 1 243 ? -0.876 -2.627 26.578 1 97.75 243 LYS B CA 1
ATOM 4189 C C . LYS B 1 243 ? -0.696 -4.082 26.156 1 97.75 243 LYS B C 1
ATOM 4191 O O . LYS B 1 243 ? -0.345 -4.934 26.969 1 97.75 243 LYS B O 1
ATOM 4196 N N . ASP B 1 244 ? -1.027 -4.395 24.953 1 96.12 244 ASP B N 1
ATOM 4197 C CA . ASP B 1 244 ? -0.822 -5.73 24.406 1 96.12 244 ASP B CA 1
ATOM 4198 C C . ASP B 1 244 ? 0.57 -5.867 23.797 1 96.12 244 ASP B C 1
ATOM 4200 O O . ASP B 1 244 ? 0.906 -5.16 22.844 1 96.12 244 ASP B O 1
ATOM 4204 N N . PRO B 1 245 ? 1.365 -6.805 24.25 1 95.81 245 PRO B N 1
ATOM 4205 C CA . PRO B 1 245 ? 2.758 -6.91 23.812 1 95.81 245 PRO B CA 1
ATOM 4206 C C . PRO B 1 245 ? 2.879 -7.133 22.297 1 95.81 245 PRO B C 1
ATOM 4208 O O . PRO B 1 245 ? 3.797 -6.602 21.672 1 95.81 245 PRO B O 1
ATOM 4211 N N . GLU B 1 246 ? 2.012 -7.887 21.766 1 95.38 246 GLU B N 1
ATOM 4212 C CA . GLU B 1 246 ? 2.059 -8.148 20.328 1 95.38 246 GLU B CA 1
ATOM 4213 C C . GLU B 1 246 ? 1.838 -6.863 19.531 1 95.38 246 GLU B C 1
ATOM 4215 O O . GLU B 1 246 ? 2.588 -6.574 18.594 1 95.38 246 GLU B O 1
ATOM 4220 N N . TRP B 1 247 ? 0.866 -6.16 19.938 1 96.69 247 TRP B N 1
ATOM 4221 C CA . TRP B 1 247 ? 0.521 -4.965 19.188 1 96.69 247 TRP B CA 1
ATOM 4222 C C . TRP B 1 247 ? 1.472 -3.818 19.516 1 96.69 247 TRP B C 1
ATOM 4224 O O . TRP B 1 247 ? 1.742 -2.967 18.656 1 96.69 247 TRP B O 1
ATOM 4234 N N . TYR B 1 248 ? 2.01 -3.824 20.719 1 96.5 248 TYR B N 1
ATOM 4235 C CA . TYR B 1 248 ? 3.041 -2.85 21.047 1 96.5 248 TYR B CA 1
ATOM 4236 C C . TYR B 1 248 ? 4.242 -2.98 20.125 1 96.5 248 TYR B C 1
ATOM 4238 O O . TYR B 1 248 ? 4.812 -1.976 19.688 1 96.5 248 TYR B O 1
ATOM 4246 N N . SER B 1 249 ? 4.617 -4.172 19.859 1 95.94 249 SER B N 1
ATOM 4247 C CA . SER B 1 249 ? 5.734 -4.414 18.953 1 95.94 249 SER B CA 1
ATOM 4248 C C . SER B 1 249 ? 5.449 -3.85 17.562 1 95.94 249 SER B C 1
ATOM 4250 O O . SER B 1 249 ? 6.328 -3.256 16.938 1 95.94 249 SER B O 1
ATOM 4252 N N . LYS B 1 250 ? 4.23 -4.023 17.078 1 95.69 250 LYS B N 1
ATOM 4253 C CA . LYS B 1 250 ? 3.83 -3.492 15.781 1 95.69 250 LYS B CA 1
ATOM 4254 C C . LYS B 1 250 ? 3.836 -1.967 15.789 1 95.69 250 LYS B C 1
ATOM 4256 O O . LYS B 1 250 ? 4.23 -1.341 14.797 1 95.69 250 LYS B O 1
ATOM 4261 N N . MET B 1 251 ? 3.385 -1.407 16.938 1 97.19 251 MET B N 1
ATOM 4262 C CA . MET B 1 251 ? 3.424 0.044 17.094 1 97.19 251 MET B CA 1
ATOM 4263 C C . MET B 1 251 ? 4.859 0.556 17.047 1 97.19 251 MET B C 1
ATOM 4265 O O . MET B 1 251 ? 5.168 1.505 16.328 1 97.19 251 MET B O 1
ATOM 4269 N N . ALA B 1 252 ? 5.742 -0.125 17.75 1 95.12 252 ALA B N 1
ATOM 4270 C CA . ALA B 1 252 ? 7.145 0.274 17.844 1 95.12 252 ALA B CA 1
ATOM 4271 C C . ALA B 1 252 ? 7.828 0.195 16.469 1 95.12 252 ALA B C 1
ATOM 4273 O O . ALA B 1 252 ? 8.641 1.059 16.125 1 95.12 252 ALA B O 1
ATOM 4274 N N . GLU B 1 253 ? 7.449 -0.799 15.703 1 93.44 253 GLU B N 1
ATOM 4275 C CA . GLU B 1 253 ? 7.996 -0.961 14.359 1 93.44 253 GLU B CA 1
ATOM 4276 C C . GLU B 1 253 ? 7.625 0.221 13.469 1 93.44 253 GLU B C 1
ATOM 4278 O O . GLU B 1 253 ? 8.328 0.521 12.5 1 93.44 253 GLU B O 1
ATOM 4283 N N . ASN B 1 254 ? 6.566 0.856 13.836 1 95 254 ASN B N 1
ATOM 4284 C CA . ASN B 1 254 ? 6.098 1.987 13.039 1 95 254 ASN B CA 1
ATOM 4285 C C . ASN B 1 254 ? 6.324 3.312 13.766 1 95 254 ASN B C 1
ATOM 4287 O O . ASN B 1 254 ? 5.711 4.324 13.422 1 95 254 ASN B O 1
ATOM 4291 N N . ASN B 1 255 ? 7.094 3.262 14.766 1 95.5 255 ASN B N 1
ATOM 4292 C CA . ASN B 1 255 ? 7.547 4.43 15.508 1 95.5 255 ASN B CA 1
ATOM 4293 C C . ASN B 1 255 ? 6.406 5.086 16.281 1 95.5 255 ASN B C 1
ATOM 4295 O O . ASN B 1 255 ? 6.324 6.312 16.359 1 95.5 255 ASN B O 1
ATOM 4299 N N . VAL B 1 256 ? 5.492 4.301 16.719 1 97.88 256 VAL B N 1
ATOM 4300 C CA . VAL B 1 256 ? 4.379 4.793 17.531 1 97.88 256 VAL B CA 1
ATOM 4301 C C . VAL B 1 256 ? 4.477 4.223 18.938 1 97.88 256 VAL B C 1
ATOM 4303 O O . VAL B 1 256 ? 4.688 3.021 19.125 1 97.88 256 VAL B O 1
ATOM 4306 N N . GLN B 1 257 ? 4.32 5.023 19.891 1 97.06 257 GLN B N 1
ATOM 4307 C CA . GLN B 1 257 ? 4.461 4.613 21.281 1 97.06 257 GLN B CA 1
ATOM 4308 C C . GLN B 1 257 ? 3.117 4.203 21.875 1 97.06 257 GLN B C 1
ATOM 4310 O O . GLN B 1 257 ? 3.031 3.217 22.609 1 97.06 257 GLN B O 1
ATOM 4315 N N . GLN B 1 258 ? 2.168 4.965 21.625 1 98.19 258 GLN B N 1
ATOM 4316 C CA . GLN B 1 258 ? 0.828 4.781 22.172 1 98.19 258 GLN B CA 1
ATOM 4317 C C . GLN B 1 258 ? -0.175 5.711 21.484 1 98.19 258 GLN B C 1
ATOM 4319 O O . GLN B 1 258 ? 0.207 6.566 20.688 1 98.19 258 GLN B O 1
ATOM 4324 N N . PHE B 1 259 ? -1.415 5.43 21.75 1 98.75 259 PHE B N 1
ATOM 4325 C CA . PHE B 1 259 ? -2.463 6.414 21.516 1 98.75 259 PHE B CA 1
ATOM 4326 C C . PHE B 1 259 ? -2.797 7.172 22.797 1 98.75 259 PHE B C 1
ATOM 4328 O O . PHE B 1 259 ? -2.758 6.602 23.891 1 98.75 259 PHE B O 1
ATOM 4335 N N . VAL B 1 260 ? -3.156 8.453 22.641 1 98.62 260 VAL B N 1
ATOM 4336 C CA . VAL B 1 260 ? -3.566 9.25 23.797 1 98.62 260 VAL B CA 1
ATOM 4337 C C . VAL B 1 260 ? -4.906 9.93 23.5 1 98.62 260 VAL B C 1
ATOM 4339 O O . VAL B 1 260 ? -5.285 10.094 22.344 1 98.62 260 VAL B O 1
ATOM 4342 N N . SER B 1 261 ? -5.59 10.266 24.578 1 98.69 261 SER B N 1
ATOM 4343 C CA . SER B 1 261 ? -6.867 10.961 24.438 1 98.69 261 SER B CA 1
ATOM 4344 C C . SER B 1 261 ? -6.676 12.391 23.953 1 98.69 261 SER B C 1
ATOM 4346 O O . SER B 1 261 ? -5.793 13.102 24.422 1 98.69 261 SER B O 1
ATOM 4348 N N . ILE B 1 262 ? -7.48 12.719 22.953 1 98.44 262 ILE B N 1
ATOM 4349 C CA . ILE B 1 262 ? -7.438 14.078 22.422 1 98.44 262 ILE B CA 1
ATOM 4350 C C . ILE B 1 262 ? -8.859 14.609 22.25 1 98.44 262 ILE B C 1
ATOM 4352 O O . ILE B 1 262 ? -9.828 13.859 22.391 1 98.44 262 ILE B O 1
ATOM 4356 N N . ASP B 1 263 ? -8.961 15.883 22.016 1 97.06 263 ASP B N 1
ATOM 4357 C CA . ASP B 1 263 ? -10.188 16.5 21.516 1 97.06 263 ASP B CA 1
ATOM 4358 C C . ASP B 1 263 ? -9.891 17.469 20.375 1 97.06 263 ASP B C 1
ATOM 4360 O O . ASP B 1 263 ? -8.758 17.547 19.891 1 97.06 263 ASP B O 1
ATOM 4364 N N . GLU B 1 264 ? -10.883 18.109 19.906 1 95.06 264 GLU B N 1
ATOM 4365 C CA . GLU B 1 264 ? -10.781 18.906 18.688 1 95.06 264 GLU B CA 1
ATOM 4366 C C . GLU B 1 264 ? -9.82 20.078 18.875 1 95.06 264 GLU B C 1
ATOM 4368 O O . GLU B 1 264 ? -9.297 20.625 17.906 1 95.06 264 GLU B O 1
ATOM 4373 N N . SER B 1 265 ? -9.539 20.5 20.094 1 96.19 265 SER B N 1
ATOM 4374 C CA . SER B 1 265 ? -8.68 21.656 20.375 1 96.19 265 SER B CA 1
ATOM 4375 C C . SER B 1 265 ? -7.246 21.391 19.906 1 96.19 265 SER B C 1
ATOM 4377 O O . SER B 1 265 ? -6.492 22.328 19.656 1 96.19 265 SER B O 1
ATOM 4379 N N . LEU B 1 266 ? -6.855 20.125 19.812 1 96.56 266 LEU B N 1
ATOM 4380 C CA . LEU B 1 266 ? -5.539 19.797 19.266 1 96.56 266 LEU B CA 1
ATOM 4381 C C . LEU B 1 266 ? -5.348 20.422 17.891 1 96.56 266 LEU B C 1
ATOM 4383 O O . LEU B 1 266 ? -4.25 20.875 17.562 1 96.56 266 LEU B O 1
ATOM 4387 N N . TYR B 1 267 ? -6.383 20.5 17.141 1 96.44 267 TYR B N 1
ATOM 4388 C CA . TYR B 1 267 ? -6.273 20.891 15.742 1 96.44 267 TYR B CA 1
ATOM 4389 C C . TYR B 1 267 ? -6.52 22.391 15.586 1 96.44 267 TYR B C 1
ATOM 4391 O O . TYR B 1 267 ? -6.395 22.938 14.484 1 96.44 267 TYR B O 1
ATOM 4399 N N . ASP B 1 268 ? -6.785 23.094 16.688 1 92.25 268 ASP B N 1
ATOM 4400 C CA . ASP B 1 268 ? -6.871 24.547 16.672 1 92.25 268 ASP B CA 1
ATOM 4401 C C . ASP B 1 268 ? -5.523 25.172 16.328 1 92.25 268 ASP B C 1
ATOM 4403 O O . ASP B 1 268 ? -5.469 26.25 15.727 1 92.25 268 ASP B O 1
ATOM 4407 N N . MET B 1 269 ? -4.469 24.422 16.641 1 88.38 269 MET B N 1
ATOM 4408 C CA . MET B 1 269 ? -3.121 24.875 16.312 1 88.38 269 MET B CA 1
ATOM 4409 C C . MET B 1 269 ? -2.984 25.141 14.812 1 88.38 269 MET B C 1
ATOM 4411 O O . MET B 1 269 ? -2.355 26.109 14.398 1 88.38 269 MET B O 1
ATOM 4415 N N . GLU B 1 270 ? -3.498 24.219 14.047 1 91.5 270 GLU B N 1
ATOM 4416 C CA . GLU B 1 270 ? -3.412 24.375 12.602 1 91.5 270 GLU B CA 1
ATOM 4417 C C . GLU B 1 270 ? -4.324 25.5 12.109 1 91.5 270 GLU B C 1
ATOM 4419 O O . GLU B 1 270 ? -3.973 26.234 11.188 1 91.5 270 GLU B O 1
ATOM 4424 N N . ALA B 1 271 ? -5.465 25.625 12.688 1 86.06 271 ALA B N 1
ATOM 4425 C CA . ALA B 1 271 ? -6.379 26.703 12.312 1 86.06 271 ALA B CA 1
ATOM 4426 C C . ALA B 1 271 ? -5.734 28.062 12.531 1 86.06 271 ALA B C 1
ATOM 4428 O O . ALA B 1 271 ? -5.891 28.969 11.711 1 86.06 271 ALA B O 1
ATOM 4429 N N . ASP B 1 272 ? -4.949 28.156 13.547 1 89.38 272 ASP B N 1
ATOM 4430 C CA . ASP B 1 272 ? -4.246 29.391 13.859 1 89.38 272 ASP B CA 1
ATOM 4431 C C . ASP B 1 272 ? -3.168 29.703 12.82 1 89.38 272 ASP B C 1
ATOM 4433 O O . ASP B 1 272 ? -3.004 30.844 12.398 1 89.38 272 ASP B O 1
ATOM 4437 N N . ILE B 1 273 ? -2.52 28.672 12.438 1 90.75 273 ILE B N 1
ATOM 4438 C CA . ILE B 1 273 ? -1.477 28.844 11.43 1 90.75 273 ILE B CA 1
ATOM 4439 C C . ILE B 1 273 ? -2.098 29.281 10.109 1 90.75 273 ILE B C 1
ATOM 4441 O O . ILE B 1 273 ? -1.599 30.203 9.461 1 90.75 273 ILE B O 1
ATOM 4445 N N . LYS B 1 274 ? -3.15 28.656 9.742 1 88.62 274 LYS B N 1
ATOM 4446 C CA . LYS B 1 274 ? -3.844 29 8.508 1 88.62 274 LYS B CA 1
ATOM 4447 C C . LYS B 1 274 ? -4.277 30.469 8.508 1 88.62 274 LYS B C 1
ATOM 4449 O O . LYS B 1 274 ? -4.164 31.156 7.484 1 88.62 274 LYS B O 1
ATOM 4454 N N . THR B 1 275 ? -4.742 30.906 9.633 1 87.69 275 THR B N 1
ATOM 4455 C CA . THR B 1 275 ? -5.176 32.281 9.766 1 87.69 275 THR B CA 1
ATOM 4456 C C . THR B 1 275 ? -3.992 33.25 9.641 1 87.69 275 THR B C 1
ATOM 4458 O O . THR B 1 275 ? -4.094 34.281 8.984 1 87.69 275 THR B O 1
ATOM 4461 N N . LEU B 1 276 ? -2.885 32.844 10.211 1 88.69 276 LEU B N 1
ATOM 4462 C CA . LEU B 1 276 ? -1.691 33.656 10.227 1 88.69 276 LEU B CA 1
ATOM 4463 C C . LEU B 1 276 ? -1.121 33.812 8.82 1 88.69 276 LEU B C 1
ATOM 4465 O O . LEU B 1 276 ? -0.578 34.875 8.484 1 88.69 276 LEU B O 1
ATOM 4469 N N . VAL B 1 277 ? -1.323 32.781 8.039 1 89.62 277 VAL B N 1
ATOM 4470 C CA . VAL B 1 277 ? -0.665 32.844 6.734 1 89.62 277 VAL B CA 1
ATOM 4471 C C . VAL B 1 277 ? -1.704 33.062 5.637 1 89.62 277 VAL B C 1
ATOM 4473 O O . VAL B 1 277 ? -1.435 32.812 4.461 1 89.62 277 VAL B O 1
ATOM 4476 N N . LYS B 1 278 ? -2.803 33.469 6.188 1 84.62 278 LYS B N 1
ATOM 4477 C CA . LYS B 1 278 ? -3.859 33.781 5.227 1 84.62 278 LYS B CA 1
ATOM 4478 C C . LYS B 1 278 ? -3.398 34.812 4.215 1 84.62 278 LYS B C 1
ATOM 4480 O O . LYS B 1 278 ? -2.791 35.812 4.59 1 84.62 278 LYS B O 1
ATOM 4485 N N . GLY B 1 279 ? -3.475 34.594 2.955 1 79.62 279 GLY B N 1
ATOM 4486 C CA . GLY B 1 279 ? -3.078 35.531 1.916 1 79.62 279 GLY B CA 1
ATOM 4487 C C . GLY B 1 279 ? -1.717 35.219 1.323 1 79.62 279 GLY B C 1
ATOM 4488 O O . GLY B 1 279 ? -1.324 35.812 0.316 1 79.62 279 GLY B O 1
ATOM 4489 N N . LEU B 1 280 ? -1 34.438 2.096 1 82.31 280 LEU B N 1
ATOM 4490 C CA . LEU B 1 280 ? 0.283 34 1.557 1 82.31 280 LEU B CA 1
ATOM 4491 C C . LEU B 1 280 ? 0.134 32.688 0.801 1 82.31 280 LEU B C 1
ATOM 4493 O O . LEU B 1 280 ? -0.779 31.891 1.079 1 82.31 280 LEU B O 1
ATOM 4497 N N . SER B 1 281 ? 0.919 32.562 -0.323 1 82 281 SER B N 1
ATOM 4498 C CA . SER B 1 281 ? 0.959 31.297 -1.062 1 82 281 SER B CA 1
ATOM 4499 C C . SER B 1 281 ? 2.395 30.844 -1.312 1 82 281 SER B C 1
ATOM 4501 O O . SER B 1 281 ? 3.27 31.672 -1.586 1 82 281 SER B O 1
ATOM 4503 N N . ILE B 1 282 ? 2.596 29.547 -1.109 1 81.44 282 ILE B N 1
ATOM 4504 C CA . ILE B 1 282 ? 3.922 29.016 -1.387 1 81.44 282 ILE B CA 1
ATOM 4505 C C . ILE B 1 282 ? 4.211 29.094 -2.885 1 81.44 282 ILE B C 1
ATOM 4507 O O . ILE B 1 282 ? 5.371 29.156 -3.297 1 81.44 282 ILE B O 1
ATOM 4511 N N . SER B 1 283 ? 3.182 28.891 -3.789 1 71.81 283 SER B N 1
ATOM 4512 C CA . SER B 1 283 ? 3.346 29.062 -5.23 1 71.81 283 SER B CA 1
ATOM 4513 C C . SER B 1 283 ? 2.85 30.438 -5.684 1 71.81 283 SER B C 1
ATOM 4515 O O . SER B 1 283 ? 1.649 30.625 -5.887 1 71.81 283 SER B O 1
ATOM 4517 N N . PRO B 1 284 ? 3.684 31.469 -5.594 1 57.62 284 PRO B N 1
ATOM 4518 C CA . PRO B 1 284 ? 3.17 32.781 -5.973 1 57.62 284 PRO B CA 1
ATOM 4519 C C . PRO B 1 284 ? 2.807 32.875 -7.453 1 57.62 284 PRO B C 1
ATOM 4521 O O . PRO B 1 284 ? 3.408 32.188 -8.281 1 57.62 284 PRO B O 1
ATOM 4524 N N . ALA B 1 285 ? 1.435 33.219 -7.758 1 42.75 285 ALA B N 1
ATOM 4525 C CA . ALA B 1 285 ? 1.048 33.562 -9.125 1 42.75 285 ALA B CA 1
ATOM 4526 C C . ALA B 1 285 ? 2.033 34.562 -9.734 1 42.75 285 ALA B C 1
ATOM 4528 O O . ALA B 1 285 ? 2.371 35.562 -9.109 1 42.75 285 ALA B O 1
ATOM 4529 N N . TYR B 1 286 ? 3.119 33.969 -10.312 1 36.81 286 TYR B N 1
ATOM 4530 C CA . TYR B 1 286 ? 3.867 35 -11.031 1 36.81 286 TYR B CA 1
ATOM 4531 C C . TYR B 1 286 ? 2.957 35.781 -11.984 1 36.81 286 TYR B C 1
ATOM 4533 O O . TYR B 1 286 ? 2.275 35.188 -12.82 1 36.81 286 TYR B O 1
ATOM 4541 N N . TYR B 1 287 ? 2.309 36.688 -11.516 1 29.31 287 TYR B N 1
ATOM 4542 C CA . TYR B 1 287 ? 1.894 37.656 -12.531 1 29.31 287 TYR B CA 1
ATOM 4543 C C . TYR B 1 287 ? 3.1 38.375 -13.133 1 29.31 287 TYR B C 1
ATOM 4545 O O . TYR B 1 287 ? 4.098 38.594 -12.445 1 29.31 287 TYR B O 1
#

Secondary structure (DSSP, 8-state):
---------PPEEEEEESSTTTS-HHHHHHHHHHHHHHHT-EEEEEE--S-SS--TTS--TTTTT--SEEE--HHHHHHHHHTT-TTEEE-SEEEEE--TTTTTSSEEEEEEEEEGGGGGG-SSGGGGTTSEEEES-TT-IIIIIHHHHHHHHTT--GGGSSEEEE-SSHHHHHHHHHTTS-SEEEEEHHHHHHHHHH-GGGTTTEEEEEEEEEEEPPPEEEETTS-HHHHHHHHHHHHTGGGSHHHHHHHHHTTEEEEEE--GGGGHHHHHHHHHTTT--SS----/---------PPEEEEEESSTTTS-HHHHHHHHHHHHHHHT-EEEEEE--S-SS--TTS--TTTTT--SEEE--HHHHHHHHHTT-TTEEE-SEEEEE--TTTTTSSEEEEEEEEEGGGGGG-SSGGGGTTSEEEES-TT-IIIIIHHHHHHHHTT--GGGSSEEEE-SSHHHHHHHHHTTS-SEEEEEHHHHHHHHHH-GGGTTTEEEEEEEEEEEPPPEEEETTS-HHHHHHHHHHHHTGGGSHHHHHHHHHTTEEEEEE--GGGGHHHHHHHHHTTT--SS----

Sequence (574 aa):
MSTPTTLTPKKKLRCITYLSPGVPIEWFESILYYLEATLDCEGYIIHESRHSGPPPDRVDPFTTDDVDLGFMCSSGFIRLKEEGNKYISLCKAAPVHIHPNGQGKPVYFSDVVVRASERSKYVSFTDLKGHSFTYNGTDSLSGSLVVLKELKKLGYNSNFFGNLIHSGSHIRSLQMILDKKVDTAAIDSNVLKSFLKEHPEYREKLAVLTSFGPMPIYPIVFNARMPVEDQEKITAALLCMHKDPEWYSKMAENNVQQFVSIDESLYDMEADIKTLVKGLSISPAYYMSTPTTLTPKKKLRCITYLSPGVPIEWFESILYYLEATLDCEGYIIHESRHSGPPPDRVDPFTTDDVDLGFMCSSGFIRLKEEGNKYISLCKAAPVHIHPNGQGKPVYFSDVVVRASERSKYVSFTDLKGHSFTYNGTDSLSGSLVVLKELKKLGYNSNFFGNLIHSGSHIRSLQMILDKKVDTAAIDSNVLKSFLKEHPEYREKLAVLTSFGPMPIYPIVFNARMPVEDQEKITAALLCMHKDPEWYSKMAENNVQQFVSIDESLYDMEADIKTLVKGLSISPAYY

Organism: Pinctada imbricata (NCBI:txid66713)

Solvent-accessible surface area (backbone atoms only — not comparable to full-atom values): 30709 Å² total; per-residue (Å²): 130,84,70,75,76,73,71,73,82,56,53,76,44,35,31,34,33,21,48,31,73,47,45,53,60,65,55,59,48,49,52,50,52,49,48,24,69,73,66,63,34,47,66,54,36,31,60,37,66,91,38,46,32,72,50,92,92,47,83,40,46,43,74,72,65,68,34,44,36,35,36,26,38,51,58,39,52,51,49,42,53,74,69,61,51,78,31,54,39,78,46,48,36,32,57,17,40,74,48,97,84,34,83,85,33,49,33,42,34,19,28,31,34,32,39,34,92,52,44,84,76,44,85,49,79,74,58,47,56,55,36,34,36,30,28,32,38,81,73,30,53,43,29,25,47,53,54,51,44,55,29,44,75,72,75,40,56,56,74,45,33,59,40,77,43,83,50,67,29,58,64,49,33,53,49,32,36,75,68,64,74,33,51,30,33,34,26,41,42,63,32,51,51,48,49,36,68,78,35,59,85,45,55,76,46,45,36,73,75,48,72,46,73,81,39,62,39,53,45,36,33,30,20,47,82,53,52,67,68,58,54,49,51,52,36,52,50,48,54,46,40,50,75,38,70,71,50,27,52,57,30,50,77,64,42,30,67,38,36,42,81,50,62,76,69,59,53,46,59,53,55,51,49,52,60,72,37,56,92,64,52,72,74,66,79,81,120,132,80,70,76,77,74,71,72,82,57,53,74,46,36,32,36,33,20,48,30,73,49,46,53,58,66,55,58,47,50,53,51,53,49,47,23,68,75,66,62,34,48,66,53,35,30,59,37,67,91,40,46,34,72,51,90,90,48,83,41,47,43,74,73,62,68,34,45,35,35,38,26,36,50,59,38,53,52,50,40,53,74,69,61,52,79,31,53,37,78,44,48,36,31,55,16,40,74,49,98,85,32,83,84,32,49,34,42,34,20,29,30,36,30,41,35,91,52,43,85,76,43,86,49,81,75,58,46,56,56,35,34,36,28,26,31,40,80,73,29,54,43,31,26,48,53,54,50,44,55,28,44,77,73,74,39,55,57,76,43,33,59,38,77,43,81,49,68,29,59,64,49,35,53,50,33,35,75,69,64,74,32,51,30,31,34,27,41,42,63,32,52,53,47,49,36,67,77,36,59,85,45,54,77,48,43,34,72,75,50,71,47,73,81,39,62,39,52,44,34,34,32,21,47,83,54,53,66,69,57,52,50,50,54,36,52,48,48,54,45,40,50,76,38,69,73,50,28,51,57,30,50,75,65,41,29,68,38,36,42,82,51,61,76,70,58,54,47,60,56,53,51,49,53,60,73,35,56,90,64,51,72,74,66,78,79,120